Protein AF-A0A3R6MX87-F1 (afdb_monomer_lite)

Secondary structure (DSSP, 8-state):
-TTHHHHHHHHHHHHHH-HHHHHHHHHHHHH---S---------EEEETTSPP-TT-EEEEPPPTTSPP-GGGG--EEEEEEETTEEEEEETTEEEEEEGGGEEEEEETTS--------------S-TTSPPP----S-HHHHHHHHHHHHTT-BSEEEE------S---TTS--TTS-TT-TTHHHHHHHHHHHHHHHHHHHB-SSEEEEEEEE-TTTHHHHHHHHHHH-TTSEEEEEEEES-TT-B--TTSPPB-EEEEEEEEEET---------S------EEESB---GGGSTTSTTT-STT---EEEETTT--EEEE-----TTS-GGGSPPBTTEEEE--B-TT--B--BSS-HHHHHHHHHTT-EEEEPPPSSSSS--PEEEEE-

pLDDT: mean 81.23, std 17.02, range [27.53, 98.56]

Radius of gyration: 32.32 Å; chains: 1; bounding box: 63×53×102 Å

Foldseek 3Di:
DVVVVVLVVVLVVCCVVPVVVSVVSVVVCVVDDDDDDQPPDDFPWDWDLPDQDDQQFWKFFADPPPDDDDVNRVAIWGFHDDDPQWTWTDDPRDIDTHGSNRITGIHGPVDDDDQDDDDDDDDDDDDPPDDDDDDDDDDLLSVLVNCLVPQFLNAAEAEDEDDQCDPDPDPPDPNVQDDPPDPCVLSSVLSVVLSNLLSVNRRHNQAHHKYKYWYAPPCVVVVVVSCCVNQVPWDKDKDWAFPAPVFCDDVVDDGHGTTIMIITTHHPYDDDDPPDPPPDDPWDWAFQFDPDPCLFAPHPNVDQQFWWWFKAQQPPRDGPDTGGTDHSPDDPVPDDDDPRIDTATNADPVRTGGGTNDGSVVVVVQVVVVFKGWDWDDPPDPDTHIIIIGTD

Structure (mmCIF, N/CA/C/O backbone):
data_AF-A0A3R6MX87-F1
#
_entry.id   AF-A0A3R6MX87-F1
#
loop_
_atom_site.group_PDB
_atom_site.id
_atom_site.type_symbol
_atom_site.label_atom_id
_atom_site.label_alt_id
_atom_site.label_comp_id
_atom_site.label_asym_id
_atom_site.label_entity_id
_atom_site.label_seq_id
_atom_site.pdbx_PDB_ins_code
_atom_site.Cartn_x
_atom_site.Cartn_y
_atom_site.Cartn_z
_atom_site.occupancy
_atom_site.B_iso_or_equiv
_atom_site.auth_seq_id
_atom_site.auth_comp_id
_atom_site.auth_asym_id
_atom_site.auth_atom_id
_atom_site.pdbx_PDB_model_num
ATOM 1 N N . MET A 1 1 ? 3.421 -10.122 25.681 1.00 37.44 1 MET A N 1
ATOM 2 C CA . MET A 1 1 ? 2.784 -8.799 25.470 1.00 37.44 1 MET A CA 1
ATOM 3 C C . MET A 1 1 ? 1.521 -8.552 26.315 1.00 37.44 1 MET A C 1
ATOM 5 O O . MET A 1 1 ? 1.247 -7.401 26.610 1.00 37.44 1 MET A O 1
ATOM 9 N N . ARG A 1 2 ? 0.818 -9.583 26.829 1.00 27.53 2 ARG A N 1
ATOM 10 C CA . ARG A 1 2 ? -0.255 -9.438 27.852 1.00 27.53 2 ARG A CA 1
ATOM 11 C C . ARG A 1 2 ? 0.190 -8.832 29.202 1.00 27.53 2 ARG A C 1
ATOM 13 O O . ARG A 1 2 ? -0.646 -8.581 30.054 1.00 27.53 2 ARG A O 1
ATOM 20 N N . ILE A 1 3 ? 1.494 -8.640 29.404 1.00 34.66 3 ILE A N 1
ATOM 21 C CA . ILE A 1 3 ? 2.094 -8.283 30.698 1.00 34.66 3 ILE A CA 1
ATOM 22 C C . ILE A 1 3 ? 2.239 -6.758 30.863 1.00 34.66 3 ILE A C 1
ATOM 24 O O . ILE A 1 3 ? 2.043 -6.261 31.960 1.00 34.66 3 ILE A O 1
ATOM 28 N N . MET A 1 4 ? 2.515 -5.991 29.797 1.00 37.44 4 MET A N 1
ATOM 29 C CA . MET A 1 4 ? 2.795 -4.546 29.922 1.00 37.44 4 MET A CA 1
ATOM 30 C C . MET A 1 4 ? 1.550 -3.649 29.944 1.00 37.44 4 MET A C 1
ATOM 32 O O . MET A 1 4 ? 1.528 -2.691 30.708 1.00 37.44 4 MET A O 1
ATOM 36 N N . ALA A 1 5 ? 0.493 -3.979 29.190 1.00 40.50 5 ALA A N 1
ATOM 37 C CA . ALA A 1 5 ? -0.809 -3.312 29.346 1.00 40.50 5 ALA A CA 1
ATOM 38 C C . ALA A 1 5 ? -1.365 -3.513 30.767 1.00 40.50 5 ALA A C 1
ATOM 40 O O . ALA A 1 5 ? -1.937 -2.602 31.352 1.00 40.50 5 ALA A O 1
ATOM 41 N N . ASN A 1 6 ? -1.080 -4.682 31.346 1.00 51.78 6 ASN A N 1
ATOM 42 C CA . ASN A 1 6 ? -1.419 -5.011 32.720 1.00 51.78 6 ASN A CA 1
ATOM 43 C C . ASN A 1 6 ? -0.576 -4.210 33.731 1.00 51.78 6 ASN A C 1
ATOM 45 O O . ASN A 1 6 ? -1.068 -3.891 34.798 1.00 51.78 6 ASN A O 1
ATOM 49 N N . ILE A 1 7 ? 0.665 -3.821 33.409 1.00 57.03 7 ILE A N 1
ATOM 50 C CA . ILE A 1 7 ? 1.561 -3.120 34.346 1.00 57.03 7 ILE A CA 1
ATOM 51 C C . ILE A 1 7 ? 1.071 -1.714 34.695 1.00 57.03 7 ILE A C 1
ATOM 53 O O . ILE A 1 7 ? 1.076 -1.384 35.870 1.00 57.03 7 ILE A O 1
ATOM 57 N N . ASN A 1 8 ? 0.635 -0.890 33.737 1.00 58.28 8 ASN A N 1
ATOM 58 C CA . ASN A 1 8 ? 0.187 0.475 34.060 1.00 58.28 8 ASN A CA 1
ATOM 59 C C . ASN A 1 8 ? -1.146 0.474 34.821 1.00 58.28 8 ASN A C 1
ATOM 61 O O . ASN A 1 8 ? -1.305 1.234 35.772 1.00 58.28 8 ASN A O 1
ATOM 65 N N . GLU A 1 9 ? -2.062 -0.426 34.460 1.00 55.53 9 GLU A N 1
ATOM 66 C CA . GLU A 1 9 ? -3.316 -0.651 35.190 1.00 55.53 9 GLU A CA 1
ATOM 67 C C . GLU A 1 9 ? -3.046 -1.204 36.597 1.00 55.53 9 GLU A C 1
ATOM 69 O O . GLU A 1 9 ? -3.557 -0.666 37.577 1.00 55.53 9 GLU A O 1
ATOM 74 N N . THR A 1 10 ? -2.137 -2.177 36.720 1.00 65.31 10 THR A N 1
ATOM 75 C CA . THR A 1 10 ? -1.663 -2.706 38.009 1.00 65.31 10 THR A CA 1
ATOM 76 C C . THR A 1 10 ? -0.970 -1.617 38.827 1.00 65.31 10 THR A C 1
ATOM 78 O O . THR A 1 10 ? -1.192 -1.540 40.025 1.00 65.31 10 THR A O 1
ATOM 81 N N . ILE A 1 11 ? -0.172 -0.728 38.226 1.00 72.62 11 ILE A N 1
ATOM 82 C CA . ILE A 1 11 ? 0.442 0.413 38.926 1.00 72.62 11 ILE A CA 1
ATOM 83 C C . ILE A 1 11 ? -0.645 1.370 39.421 1.00 72.62 11 ILE A C 1
ATOM 85 O O . ILE A 1 11 ? -0.547 1.842 40.548 1.00 72.62 11 ILE A O 1
ATOM 89 N N . SER A 1 12 ? -1.692 1.637 38.636 1.00 69.06 12 SER A N 1
ATOM 90 C CA . SER A 1 12 ? -2.825 2.467 39.064 1.00 69.06 12 SER A CA 1
ATOM 91 C C . SER A 1 12 ? -3.673 1.813 40.161 1.00 69.06 12 SER A C 1
ATOM 93 O O . SER A 1 12 ? -4.161 2.516 41.043 1.00 69.06 12 SER A O 1
ATOM 95 N N . GLU A 1 13 ? -3.843 0.491 40.155 1.00 70.56 13 GLU A N 1
ATOM 96 C CA . GLU A 1 13 ? -4.502 -0.243 41.243 1.00 70.56 13 GLU A CA 1
ATOM 97 C C . GLU A 1 13 ? -3.634 -0.302 42.504 1.00 70.56 13 GLU A C 1
ATOM 99 O O . GLU A 1 13 ? -4.111 -0.015 43.602 1.00 70.56 13 GLU A O 1
ATOM 104 N N . VAL A 1 14 ? -2.337 -0.579 42.353 1.00 78.69 14 VAL A N 1
ATOM 105 C CA . VAL A 1 14 ? -1.359 -0.549 43.444 1.00 78.69 14 VAL A CA 1
ATOM 106 C C . VAL A 1 14 ? -1.245 0.862 44.009 1.00 78.69 14 VAL A C 1
ATOM 108 O O . VAL A 1 14 ? -1.166 0.997 45.219 1.00 78.69 14 VAL A O 1
ATOM 111 N N . ALA A 1 15 ? -1.340 1.920 43.199 1.00 78.69 15 ALA A N 1
ATOM 112 C CA . ALA A 1 15 ? -1.320 3.304 43.676 1.00 78.69 15 ALA A CA 1
ATOM 113 C C . ALA A 1 15 ? -2.501 3.633 44.602 1.00 78.69 15 ALA A C 1
ATOM 115 O O . ALA A 1 15 ? -2.350 4.455 45.503 1.00 78.69 15 ALA A O 1
ATOM 116 N N . LYS A 1 16 ? -3.654 2.970 44.426 1.00 80.69 16 LYS A N 1
ATOM 117 C CA . LYS A 1 16 ? -4.816 3.116 45.321 1.00 80.69 16 LYS A CA 1
ATOM 118 C C . LYS A 1 16 ? -4.603 2.440 46.680 1.00 80.69 16 LYS A C 1
ATOM 120 O O . LYS A 1 16 ? -5.237 2.841 47.650 1.00 80.69 16 LYS A O 1
ATOM 125 N N . LEU A 1 17 ? -3.740 1.423 46.754 1.00 84.81 17 LEU A N 1
ATOM 126 C CA . LEU A 1 17 ? -3.486 0.626 47.963 1.00 84.81 17 LEU A CA 1
ATOM 127 C C . LEU A 1 17 ? -2.180 1.015 48.676 1.00 84.81 17 LEU A C 1
ATOM 129 O O . LEU A 1 17 ? -2.121 1.035 49.902 1.00 84.81 17 LEU A O 1
ATOM 133 N N . ASN A 1 18 ? -1.127 1.303 47.914 1.00 87.19 18 ASN A N 1
ATOM 134 C CA . ASN A 1 18 ? 0.206 1.659 48.380 1.00 87.19 18 ASN A CA 1
ATOM 135 C C . ASN A 1 18 ? 0.910 2.588 47.358 1.00 87.19 18 ASN A C 1
ATOM 137 O O . ASN A 1 18 ? 1.559 2.113 46.416 1.00 87.19 18 ASN A O 1
ATOM 141 N N . PRO A 1 19 ? 0.814 3.916 47.554 1.00 87.25 19 PRO A N 1
ATOM 142 C CA . PRO A 1 19 ? 1.384 4.914 46.646 1.00 87.25 19 PRO A CA 1
ATOM 143 C C . PRO A 1 19 ? 2.908 4.820 46.484 1.00 87.25 19 PRO A C 1
ATOM 145 O O . PRO A 1 19 ? 3.442 5.096 45.411 1.00 87.25 19 PRO A O 1
ATOM 148 N N . GLU A 1 20 ? 3.621 4.413 47.534 1.00 82.88 20 GLU A N 1
ATOM 149 C CA . GLU A 1 20 ? 5.084 4.382 47.543 1.00 82.88 20 GLU A CA 1
ATOM 150 C C . GLU A 1 20 ? 5.637 3.180 46.768 1.00 82.88 20 GLU A C 1
ATOM 152 O O . GLU A 1 20 ? 6.587 3.313 45.994 1.00 82.88 20 GLU A O 1
ATOM 157 N N . LEU A 1 21 ? 4.973 2.025 46.877 1.00 78.94 21 LEU A N 1
ATOM 158 C CA . LEU A 1 21 ? 5.278 0.853 46.057 1.00 78.94 21 LEU A CA 1
ATOM 159 C C . LEU A 1 21 ? 4.984 1.115 44.573 1.00 78.94 21 LEU A C 1
ATOM 161 O O . LEU A 1 21 ? 5.794 0.761 43.716 1.00 78.94 21 LEU A O 1
ATOM 165 N N . ALA A 1 22 ? 3.867 1.784 44.263 1.00 82.69 22 ALA A N 1
ATOM 166 C CA . ALA A 1 22 ? 3.545 2.183 42.895 1.00 82.69 22 ALA A CA 1
ATOM 167 C C . ALA A 1 22 ? 4.645 3.075 42.301 1.00 82.69 22 ALA A C 1
ATOM 169 O O . ALA A 1 22 ? 5.102 2.815 41.190 1.00 82.69 22 ALA A O 1
ATOM 170 N N . HIS A 1 23 ? 5.139 4.056 43.064 1.00 79.81 23 HIS A N 1
ATOM 171 C CA . HIS A 1 23 ? 6.220 4.942 42.630 1.00 79.81 23 HIS A CA 1
ATOM 172 C C . HIS A 1 23 ? 7.530 4.188 42.336 1.00 79.81 23 HIS A C 1
ATOM 174 O O . HIS A 1 23 ? 8.191 4.448 41.327 1.00 79.81 23 HIS A O 1
ATOM 180 N N . GLN A 1 24 ? 7.897 3.211 43.173 1.00 78.75 24 GLN A N 1
ATOM 181 C CA . GLN A 1 24 ? 9.089 2.381 42.958 1.00 78.75 24 GLN A CA 1
ATOM 182 C C . GLN A 1 24 ? 8.964 1.485 41.717 1.00 78.75 24 GLN A C 1
ATOM 184 O O . GLN A 1 24 ? 9.907 1.404 40.928 1.00 78.75 24 GLN A O 1
ATOM 189 N N . ILE A 1 25 ? 7.798 0.866 41.501 1.00 75.38 25 ILE A N 1
ATOM 190 C CA . ILE A 1 25 ? 7.518 0.056 40.303 1.00 75.38 25 ILE A CA 1
ATOM 191 C C . ILE A 1 25 ? 7.575 0.934 39.047 1.00 75.38 25 ILE A C 1
ATOM 193 O O . ILE A 1 25 ? 8.179 0.552 38.047 1.00 75.38 25 ILE A O 1
ATOM 197 N N . GLN A 1 26 ? 7.003 2.136 39.107 1.00 74.38 26 GLN A N 1
ATOM 198 C CA . GLN A 1 26 ? 6.986 3.080 37.991 1.00 74.38 26 GLN A CA 1
ATOM 199 C C . GLN A 1 26 ? 8.404 3.526 37.603 1.00 74.38 26 GLN A C 1
ATOM 201 O O . GLN A 1 26 ? 8.740 3.571 36.420 1.00 74.38 26 GLN A O 1
ATOM 206 N N . LYS A 1 27 ? 9.265 3.780 38.597 1.00 73.06 27 LYS A N 1
ATOM 207 C CA . LYS A 1 27 ? 10.688 4.072 38.387 1.00 73.06 27 LYS A CA 1
ATOM 208 C C . LYS A 1 27 ? 11.428 2.877 37.774 1.00 73.06 27 LYS A C 1
ATOM 210 O O . LYS A 1 27 ? 12.169 3.045 36.813 1.00 73.06 27 LYS A O 1
ATOM 215 N N . TYR A 1 28 ? 11.165 1.666 38.263 1.00 68.44 28 TYR A N 1
ATOM 216 C CA . TYR A 1 28 ? 11.783 0.443 37.749 1.00 68.44 28 TYR A CA 1
ATOM 217 C C . TYR A 1 28 ? 11.420 0.159 36.282 1.00 68.44 28 TYR A C 1
ATOM 219 O O . TYR A 1 28 ? 12.306 -0.129 35.480 1.00 68.44 28 TYR A O 1
ATOM 227 N N . VAL A 1 29 ? 10.139 0.294 35.915 1.00 66.69 29 VAL A N 1
ATOM 228 C CA . VAL A 1 29 ? 9.644 0.116 34.536 1.00 66.69 29 VAL A CA 1
ATOM 229 C C . VAL A 1 29 ? 10.236 1.161 33.592 1.00 66.69 29 VAL A C 1
ATOM 231 O O . VAL A 1 29 ? 10.617 0.828 32.470 1.00 66.69 29 VAL A O 1
ATOM 234 N N . LYS A 1 30 ? 10.348 2.411 34.054 1.00 61.41 30 LYS A N 1
ATOM 235 C CA . LYS A 1 30 ? 10.960 3.507 33.295 1.00 61.41 30 LYS A CA 1
ATOM 236 C C . LYS A 1 30 ? 12.433 3.236 32.970 1.00 61.41 30 LYS A C 1
ATOM 238 O O . LYS A 1 30 ? 12.872 3.563 31.872 1.00 61.41 30 LYS A O 1
ATOM 243 N N . ASP A 1 31 ? 13.154 2.604 33.892 1.00 50.62 31 ASP A N 1
ATOM 244 C CA . ASP A 1 31 ? 14.590 2.344 33.761 1.00 50.62 31 ASP A CA 1
ATOM 245 C C . ASP A 1 31 ? 14.920 1.012 33.037 1.00 50.62 31 ASP A C 1
ATOM 247 O O . ASP A 1 31 ? 16.071 0.803 32.662 1.00 50.62 31 ASP A O 1
ATOM 251 N N . HIS A 1 32 ? 13.942 0.116 32.803 1.00 45.41 32 HIS A N 1
ATOM 252 C CA . HIS A 1 32 ? 14.172 -1.256 32.292 1.00 45.41 32 HIS A CA 1
ATOM 253 C C . HIS A 1 32 ? 13.253 -1.687 31.126 1.00 45.41 32 HIS A C 1
ATOM 255 O O . HIS A 1 32 ? 12.796 -2.833 31.064 1.00 45.41 32 HIS A O 1
ATOM 261 N N . SER A 1 33 ? 12.970 -0.808 30.163 1.00 45.72 33 SER A N 1
ATOM 262 C CA . SER A 1 33 ? 12.214 -1.188 28.961 1.00 45.72 33 SER A CA 1
ATOM 263 C C . SER A 1 33 ? 13.076 -1.997 27.973 1.00 45.72 33 SER A C 1
ATOM 265 O O . SER A 1 33 ? 14.009 -1.489 27.356 1.00 45.72 33 SER A O 1
ATOM 267 N N . TYR A 1 34 ? 12.756 -3.285 27.801 1.00 40.78 34 TYR A N 1
ATOM 268 C CA . TYR A 1 34 ? 13.372 -4.163 26.797 1.00 40.78 34 TYR A CA 1
ATOM 269 C C . TYR A 1 34 ? 12.411 -4.397 25.616 1.00 40.78 34 TYR A C 1
ATOM 271 O O . TYR A 1 34 ? 11.300 -4.889 25.810 1.00 40.78 34 TYR A O 1
ATOM 279 N N . GLY A 1 35 ? 12.857 -4.105 24.386 1.00 47.34 35 GLY A N 1
ATOM 280 C CA . GLY A 1 35 ? 12.141 -4.405 23.131 1.00 47.34 35 GLY A CA 1
ATOM 281 C C . GLY A 1 35 ? 11.312 -3.251 22.538 1.00 47.34 35 GLY A C 1
ATOM 282 O O . GLY A 1 35 ? 11.338 -2.128 23.035 1.00 47.34 35 GLY A O 1
ATOM 283 N N . LEU A 1 36 ? 10.590 -3.520 21.437 1.00 43.31 36 LEU A N 1
ATOM 284 C CA . LEU A 1 36 ? 9.661 -2.562 20.816 1.00 43.31 36 LEU A CA 1
ATOM 285 C C . LEU A 1 36 ? 8.524 -2.223 21.794 1.00 43.31 36 LEU A C 1
ATOM 287 O O . LEU A 1 36 ? 7.691 -3.074 22.110 1.00 43.31 36 LEU A O 1
ATOM 291 N N . VAL A 1 37 ? 8.474 -0.975 22.262 1.00 42.38 37 VAL A N 1
ATOM 292 C CA . VAL A 1 37 ? 7.409 -0.488 23.148 1.00 42.38 37 VAL A CA 1
ATOM 293 C C . VAL A 1 37 ? 6.197 -0.081 22.303 1.00 42.38 37 VAL A C 1
ATOM 295 O O . VAL A 1 37 ? 6.155 1.000 21.712 1.00 42.38 37 VAL A O 1
ATOM 298 N N . PHE A 1 38 ? 5.204 -0.970 22.236 1.00 45.41 38 PHE A N 1
ATOM 299 C CA . PHE A 1 38 ? 3.877 -0.682 21.688 1.00 45.41 38 PHE A CA 1
ATOM 300 C C . PHE A 1 38 ? 3.033 0.026 22.750 1.00 45.41 38 PHE A C 1
ATOM 302 O O . PHE A 1 38 ? 2.267 -0.611 23.480 1.00 45.41 38 PHE A O 1
ATOM 309 N N . GLU A 1 39 ? 3.160 1.347 22.852 1.00 41.00 39 GLU A N 1
ATOM 310 C CA . GLU A 1 39 ? 2.158 2.116 23.583 1.00 41.00 39 GLU A CA 1
ATOM 311 C C . GLU A 1 39 ? 0.844 2.068 22.802 1.00 41.00 39 GLU A C 1
ATOM 313 O O . GLU A 1 39 ? 0.702 2.683 21.745 1.00 41.00 39 GLU A O 1
ATOM 318 N N . HIS A 1 40 ? -0.115 1.299 23.321 1.00 40.00 40 HIS A N 1
ATOM 319 C CA . HIS A 1 40 ? -1.491 1.270 22.835 1.00 40.00 40 HIS A CA 1
ATOM 320 C C . HIS A 1 40 ? -2.190 2.573 23.246 1.00 40.00 40 HIS A C 1
ATOM 322 O O . HIS A 1 40 ? -3.108 2.565 24.063 1.00 40.00 40 HIS A O 1
ATOM 328 N N . ASN A 1 41 ? -1.734 3.709 22.721 1.00 41.75 41 ASN A N 1
ATOM 329 C CA . ASN A 1 41 ? -2.405 4.979 22.944 1.00 41.75 41 ASN A CA 1
ATOM 330 C C . ASN A 1 41 ? -3.553 5.111 21.942 1.00 41.75 41 ASN A C 1
ATOM 332 O O . ASN A 1 41 ? -3.367 5.446 20.774 1.00 41.75 41 ASN A O 1
ATOM 336 N N . LEU A 1 42 ? -4.747 4.808 22.455 1.00 43.88 42 LEU A N 1
ATOM 337 C CA . LEU A 1 42 ? -6.031 5.322 21.982 1.00 43.88 42 LEU A CA 1
ATOM 338 C C . LEU A 1 42 ? -5.952 6.865 21.857 1.00 43.88 42 LEU A C 1
ATOM 340 O O . LEU A 1 42 ? -5.223 7.482 22.636 1.00 43.88 42 LEU A O 1
ATOM 344 N N . PRO A 1 43 ? -6.679 7.500 20.919 1.00 48.75 43 PRO A N 1
ATOM 345 C CA . PRO A 1 43 ? -7.917 7.004 20.339 1.00 48.75 43 PRO A CA 1
ATOM 346 C C . PRO A 1 43 ? -7.855 6.952 18.806 1.00 48.75 43 PRO A C 1
ATOM 348 O O . PRO A 1 43 ? -7.885 7.977 18.133 1.00 48.75 43 PRO A O 1
ATOM 351 N N . GLU A 1 44 ? -7.890 5.753 18.224 1.00 56.88 44 GLU A N 1
ATOM 352 C CA . GLU A 1 44 ? -8.609 5.641 16.953 1.00 56.88 44 GLU A CA 1
ATOM 353 C C . GLU A 1 44 ? -10.087 5.774 17.307 1.00 56.88 44 GLU A C 1
ATOM 355 O O . GLU A 1 44 ? -10.747 4.794 17.654 1.00 56.88 44 GLU A O 1
ATOM 360 N N . ALA A 1 45 ? -10.565 7.010 17.346 1.00 68.19 45 ALA A N 1
ATOM 361 C CA . ALA A 1 45 ? -11.977 7.277 17.452 1.00 68.19 45 ALA A CA 1
ATOM 362 C C . ALA A 1 45 ? -12.522 7.571 16.055 1.00 68.19 45 ALA A C 1
ATOM 364 O O . ALA A 1 45 ? -11.921 8.314 15.278 1.00 68.19 45 ALA A O 1
ATOM 365 N N . VAL A 1 46 ? -13.637 6.933 15.715 1.00 76.00 46 VAL A N 1
ATOM 366 C CA . VAL A 1 46 ? -14.239 7.013 14.384 1.00 76.00 46 VAL A CA 1
ATOM 367 C C . VAL A 1 46 ? -15.453 7.921 14.450 1.00 76.00 46 VAL A C 1
ATOM 369 O O . VAL A 1 46 ? -16.332 7.753 15.296 1.00 76.00 46 VAL A O 1
ATOM 372 N N . ARG A 1 47 ? -15.513 8.881 13.526 1.00 84.25 47 ARG A N 1
ATOM 373 C CA . ARG A 1 47 ? -16.685 9.731 13.327 1.00 84.25 47 ARG A CA 1
ATOM 374 C C . ARG A 1 47 ? -17.768 8.969 12.565 1.00 84.25 47 ARG A C 1
ATOM 376 O O . ARG A 1 47 ? -17.574 8.562 11.418 1.00 84.25 47 ARG A O 1
ATOM 383 N N . LEU A 1 48 ? -18.929 8.802 13.185 1.00 84.75 48 LEU A N 1
ATOM 384 C CA . LEU A 1 48 ? -20.100 8.157 12.602 1.00 84.75 48 LEU A CA 1
ATOM 385 C C . LEU A 1 48 ? -21.078 9.201 12.058 1.00 84.75 48 LEU A C 1
ATOM 387 O O . LEU A 1 48 ? -22.107 9.480 12.662 1.00 84.75 48 LEU A O 1
ATOM 391 N N . TYR A 1 49 ? -20.810 9.704 10.852 1.00 83.56 49 TYR A N 1
ATOM 392 C CA . TYR A 1 49 ? -21.619 10.743 10.186 1.00 83.56 49 TYR A CA 1
ATOM 393 C C . TYR A 1 49 ? -23.101 10.392 9.963 1.00 83.56 49 TYR A C 1
ATOM 395 O O . TYR A 1 49 ? -23.895 11.258 9.612 1.00 83.56 49 TYR A O 1
ATOM 403 N N . LYS A 1 50 ? -23.482 9.118 10.116 1.00 83.19 50 LYS A N 1
ATOM 404 C CA . LYS A 1 50 ? -24.871 8.651 9.980 1.00 83.19 50 LYS A CA 1
ATOM 405 C C . LYS A 1 50 ? -25.555 8.371 11.321 1.00 83.19 50 LYS A C 1
ATOM 407 O O . LYS A 1 50 ? -26.768 8.174 11.328 1.00 83.19 50 LYS A O 1
ATOM 412 N N . LYS A 1 51 ? -24.808 8.299 12.430 1.00 85.94 51 LYS A N 1
ATOM 413 C CA . LYS A 1 51 ? -25.382 8.084 13.763 1.00 85.94 51 LYS A CA 1
ATOM 414 C C . LYS A 1 51 ? -25.923 9.422 14.259 1.00 85.94 51 LYS A C 1
ATOM 416 O O . LYS A 1 51 ? -25.195 10.410 14.266 1.00 85.94 51 LYS A O 1
ATOM 421 N N . GLN A 1 52 ? -27.188 9.447 14.670 1.00 88.81 52 GLN A N 1
ATOM 422 C CA . GLN A 1 52 ? -27.736 10.628 15.331 1.00 88.81 52 GLN A CA 1
ATOM 423 C C . GLN A 1 52 ? -27.144 10.752 16.743 1.00 88.81 52 GLN A C 1
ATOM 425 O O . GLN A 1 52 ? -27.122 9.741 17.452 1.00 88.81 52 GLN A O 1
ATOM 430 N N . PRO A 1 53 ? -26.669 11.944 17.149 1.00 92.56 53 PRO A N 1
ATOM 431 C CA . PRO A 1 53 ? -26.163 12.165 18.498 1.00 92.56 53 PRO A CA 1
ATOM 432 C C . PRO A 1 53 ? -27.240 11.928 19.555 1.00 92.56 53 PRO A C 1
ATOM 434 O O . PRO A 1 53 ? -28.364 12.413 19.424 1.00 92.56 53 PRO A O 1
ATOM 437 N N . ALA A 1 54 ? -26.878 11.210 20.613 1.00 91.38 54 ALA A N 1
ATOM 438 C CA . ALA A 1 54 ? -27.714 10.989 21.783 1.00 91.38 54 ALA A CA 1
ATOM 439 C C . ALA A 1 54 ? -27.034 11.497 23.061 1.00 91.38 54 ALA A C 1
ATOM 441 O O . ALA A 1 54 ? -25.822 11.702 23.115 1.00 91.38 54 ALA A O 1
ATOM 442 N N . VAL A 1 55 ? -27.825 11.686 24.117 1.00 92.50 55 VAL A N 1
ATOM 443 C CA . VAL A 1 55 ? -27.303 12.032 25.445 1.00 92.50 55 VAL A CA 1
ATOM 444 C C . VAL A 1 55 ? -26.329 10.953 25.923 1.00 92.50 55 VAL A C 1
ATOM 446 O O . VAL A 1 55 ? -26.645 9.765 25.881 1.00 92.50 55 VAL A O 1
ATOM 449 N N . GLY A 1 56 ? -25.151 11.375 26.380 1.00 88.25 56 GLY A N 1
ATOM 450 C CA . GLY A 1 56 ? -24.046 10.510 26.788 1.00 88.25 56 GLY A CA 1
ATOM 451 C C . GLY A 1 56 ? -23.054 10.172 25.672 1.00 88.25 56 GLY A C 1
ATOM 452 O O . GLY A 1 56 ? -21.964 9.691 25.981 1.00 88.25 56 GLY A O 1
ATOM 453 N N . ASP A 1 57 ? -23.372 10.448 24.402 1.00 90.00 57 ASP A N 1
ATOM 454 C CA . ASP A 1 57 ? -22.416 10.242 23.313 1.00 90.00 57 ASP A CA 1
ATOM 455 C C . ASP A 1 57 ? -21.220 11.196 23.441 1.00 90.00 57 ASP A C 1
ATOM 457 O O . ASP A 1 57 ? -21.344 12.353 23.856 1.00 90.00 57 ASP A O 1
ATOM 461 N N . THR A 1 58 ? -20.051 10.706 23.026 1.00 90.56 58 THR A N 1
ATOM 462 C CA . THR A 1 58 ? -18.905 11.568 22.726 1.00 90.56 58 THR A CA 1
ATOM 463 C C . THR A 1 58 ? -19.034 12.055 21.284 1.00 90.56 58 THR A C 1
ATOM 465 O O . THR A 1 5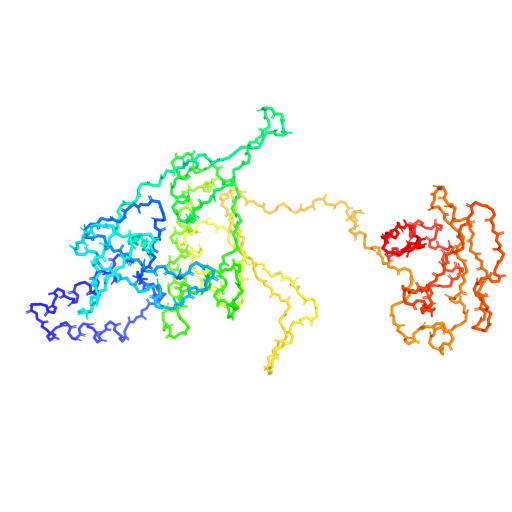8 ? -19.405 11.282 20.403 1.00 90.56 5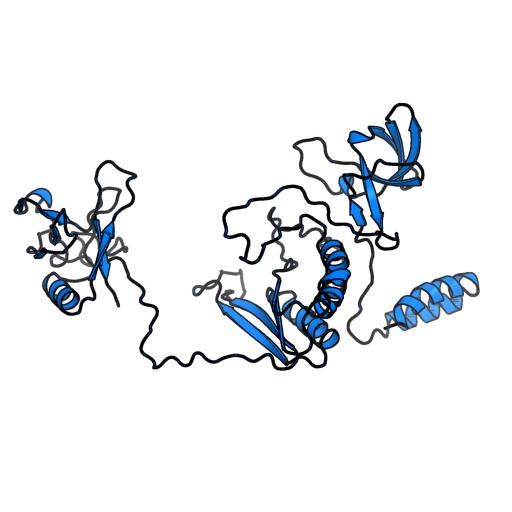8 THR A O 1
ATOM 468 N N . VAL A 1 59 ? -18.762 13.329 21.016 1.00 92.06 59 VAL A N 1
ATOM 469 C CA . VAL A 1 59 ? -18.921 13.957 19.699 1.00 92.06 59 VAL A CA 1
ATOM 470 C C . VAL A 1 59 ? -17.736 14.866 19.375 1.00 92.06 59 VAL A C 1
ATOM 472 O O . VAL A 1 59 ? -17.065 15.375 20.269 1.00 92.06 59 VAL A O 1
ATOM 475 N N . ASN A 1 60 ? -17.496 15.111 18.090 1.00 93.06 60 ASN A N 1
ATOM 476 C CA . ASN A 1 60 ? -16.690 16.243 17.636 1.00 93.06 60 ASN A CA 1
ATOM 477 C C . ASN A 1 60 ? -17.594 17.335 17.066 1.00 93.06 60 ASN A C 1
ATOM 479 O O . ASN A 1 60 ? -18.596 17.028 16.420 1.00 93.06 60 ASN A O 1
ATOM 483 N N . ILE A 1 61 ? -17.189 18.591 17.239 1.00 93.25 61 ILE A N 1
ATOM 484 C CA . ILE A 1 61 ? -17.802 19.737 16.562 1.00 93.25 61 ILE A CA 1
ATOM 485 C C . ILE A 1 61 ? -17.152 19.871 15.181 1.00 93.25 61 ILE A C 1
ATOM 487 O O . ILE A 1 61 ? -15.929 19.981 15.071 1.00 93.25 61 ILE A O 1
ATOM 491 N N . LEU A 1 62 ? -17.959 19.837 14.126 1.00 91.69 62 LEU A N 1
ATOM 492 C CA . LEU A 1 62 ? -17.522 19.938 12.738 1.00 91.69 62 LEU A CA 1
ATOM 493 C C . LEU A 1 62 ? -17.112 21.375 12.390 1.00 91.69 62 LEU A C 1
ATOM 495 O O . LEU A 1 62 ? -17.620 22.346 12.950 1.00 91.69 62 LEU A O 1
ATOM 499 N N . ALA A 1 63 ? -16.192 21.519 11.436 1.00 90.00 63 ALA A N 1
ATOM 500 C CA . ALA A 1 63 ? -15.867 22.830 10.891 1.00 90.00 63 ALA A CA 1
ATOM 501 C C . ALA A 1 63 ? -17.047 23.377 10.064 1.00 90.00 63 ALA A C 1
ATOM 503 O O . ALA A 1 63 ? -17.755 22.594 9.418 1.00 90.00 63 ALA A O 1
ATOM 504 N N . PRO A 1 64 ? -17.232 24.711 9.999 1.00 88.06 64 PRO A N 1
ATOM 505 C CA . PRO A 1 64 ? -18.237 25.309 9.130 1.00 88.06 64 PRO A CA 1
ATOM 506 C C . PRO A 1 64 ? -18.095 24.817 7.686 1.00 88.06 64 PRO A C 1
ATOM 508 O O . PRO A 1 64 ? -16.983 24.676 7.166 1.00 88.06 64 PRO A O 1
ATOM 511 N N . ARG A 1 65 ? -19.223 24.576 7.007 1.00 82.81 65 ARG A N 1
ATOM 512 C CA . ARG A 1 65 ? -19.222 24.030 5.640 1.00 82.81 65 ARG A CA 1
ATOM 513 C C . ARG A 1 65 ? -18.328 24.852 4.706 1.00 82.81 65 ARG A C 1
ATOM 515 O O . ARG A 1 65 ? -18.475 26.065 4.585 1.00 82.81 65 ARG A O 1
ATOM 522 N N . GLY A 1 66 ? -17.424 24.164 4.010 1.00 82.00 66 GLY A N 1
ATOM 523 C CA . GLY A 1 66 ? -16.470 24.777 3.080 1.00 82.00 66 GLY A CA 1
ATOM 524 C C . GLY A 1 66 ? -15.181 25.291 3.730 1.00 82.00 66 GLY A C 1
ATOM 525 O O . GLY A 1 66 ? -14.283 25.723 3.006 1.00 82.00 66 GLY A O 1
ATOM 526 N N . GLN A 1 67 ? -15.052 25.213 5.056 1.00 85.00 67 GLN A N 1
ATOM 527 C CA . GLN A 1 67 ? -13.803 25.483 5.765 1.00 85.00 67 GLN A CA 1
ATOM 528 C C . GLN A 1 67 ? -13.028 24.189 6.027 1.00 85.00 67 GLN A C 1
ATOM 530 O O . GLN A 1 67 ? -13.588 23.093 6.046 1.00 85.00 67 GLN A O 1
ATOM 535 N N . LYS A 1 68 ? -11.707 24.317 6.181 1.00 80.94 68 LYS A N 1
ATOM 536 C CA . LYS A 1 68 ? -10.857 23.201 6.605 1.00 80.94 68 LYS A CA 1
ATOM 537 C C . LYS A 1 68 ? -10.998 22.995 8.106 1.00 80.94 68 LYS A C 1
ATOM 539 O O . LYS A 1 68 ? -11.109 23.971 8.841 1.00 80.94 68 LYS A O 1
ATOM 544 N N . GLU A 1 69 ? -10.931 21.740 8.528 1.00 80.62 69 GLU A N 1
ATOM 545 C CA . GLU A 1 69 ? -10.849 21.405 9.947 1.00 80.62 69 GLU A CA 1
ATOM 546 C C . GLU A 1 69 ? -9.553 21.930 10.568 1.00 80.62 69 GLU A C 1
ATOM 548 O O . GLU A 1 69 ? -8.505 21.996 9.915 1.00 80.62 69 GLU A O 1
ATOM 553 N N . THR A 1 70 ? -9.658 22.308 11.836 1.00 80.62 70 THR A N 1
ATOM 554 C CA . THR A 1 70 ? -8.551 22.686 12.712 1.00 80.62 70 THR A CA 1
ATOM 555 C C . THR A 1 70 ? -8.439 21.678 13.857 1.00 80.62 70 THR A C 1
ATOM 557 O O . THR A 1 70 ? -9.290 20.803 14.023 1.00 80.62 70 THR A O 1
ATOM 560 N N . GLU A 1 71 ? -7.394 21.798 14.676 1.00 73.31 71 GLU A N 1
ATOM 561 C CA . GLU A 1 71 ? -7.203 20.933 15.850 1.00 73.31 71 GLU A CA 1
ATOM 562 C C . GLU A 1 71 ? -8.368 21.024 16.852 1.00 73.31 71 GLU A C 1
ATOM 564 O O . GLU A 1 71 ? -8.693 20.040 17.513 1.00 73.31 71 GLU A O 1
ATOM 569 N N . GLU A 1 72 ? -9.074 22.159 16.895 1.00 80.19 72 GLU A N 1
ATOM 570 C CA . GLU A 1 72 ? -10.263 22.349 17.735 1.00 80.19 72 GLU A CA 1
ATOM 571 C C . GLU A 1 72 ? -11.409 21.398 17.355 1.00 80.19 72 GLU A C 1
ATOM 573 O O . GLU A 1 72 ? -12.169 20.960 18.220 1.00 80.19 72 GLU A O 1
ATOM 578 N N . ASN A 1 73 ? -11.517 21.019 16.076 1.00 86.94 73 ASN A N 1
ATOM 579 C CA . ASN A 1 73 ? -12.538 20.081 15.601 1.00 86.94 73 ASN A CA 1
ATOM 580 C C . ASN A 1 73 ? -12.246 18.627 16.005 1.00 86.94 73 ASN A C 1
ATOM 582 O O . ASN A 1 73 ? -13.116 17.763 15.882 1.00 86.94 73 ASN A O 1
ATOM 586 N N . SER A 1 74 ? -11.038 18.334 16.483 1.00 80.38 74 SER A N 1
ATOM 587 C CA . SER A 1 74 ? -10.647 17.001 16.957 1.00 80.38 74 SER A CA 1
ATOM 588 C C . SER A 1 74 ? -10.907 16.805 18.452 1.00 80.38 74 SER A C 1
ATOM 590 O O . SER A 1 74 ? -10.828 15.676 18.940 1.00 80.38 74 SER A O 1
ATOM 592 N N . VAL A 1 75 ? -11.261 17.870 19.180 1.00 84.81 75 VAL A N 1
ATOM 593 C CA . VAL A 1 75 ? -11.543 17.817 20.621 1.00 84.81 75 VAL A CA 1
ATOM 594 C C . VAL A 1 75 ? -12.826 17.008 20.880 1.00 84.81 75 VAL A C 1
ATOM 596 O O . VAL A 1 75 ? -13.854 17.286 20.251 1.00 84.81 75 VAL A O 1
ATOM 599 N N . PRO A 1 76 ? -12.796 15.994 21.767 1.00 87.88 76 PRO A N 1
ATOM 600 C CA . PRO A 1 76 ? -13.964 15.182 22.095 1.00 87.88 76 PRO A CA 1
ATOM 601 C C . PRO A 1 76 ? -14.850 15.863 23.148 1.00 87.88 76 PRO A C 1
ATOM 603 O O . PRO A 1 76 ? -14.399 16.151 24.251 1.00 87.88 76 PRO A O 1
ATOM 606 N N . TRP A 1 77 ? -16.131 16.050 22.845 1.00 91.19 77 TRP A N 1
ATOM 607 C CA . TRP A 1 77 ? -17.127 16.639 23.745 1.00 91.19 77 TRP A CA 1
ATOM 608 C C . TRP A 1 77 ? -18.164 15.604 24.176 1.00 91.19 77 TRP A C 1
ATOM 610 O O . TRP A 1 77 ? -18.532 14.744 23.384 1.00 91.19 77 TRP A O 1
ATOM 620 N N . CYS A 1 78 ? -18.680 15.691 25.401 1.00 92.75 78 CYS A N 1
ATOM 621 C CA . CYS A 1 78 ? -19.757 14.821 25.879 1.00 92.75 78 CYS A CA 1
ATOM 622 C C . CYS A 1 78 ? -21.116 15.521 25.762 1.00 92.75 78 CYS A C 1
ATOM 624 O O . CYS A 1 78 ? -21.275 16.638 26.252 1.00 92.75 78 CYS A O 1
ATOM 626 N N . VAL A 1 79 ? -22.109 14.862 25.162 1.00 94.69 79 VAL A N 1
ATOM 627 C CA . VAL A 1 79 ? -23.483 15.381 25.084 1.00 94.69 79 VAL A CA 1
ATOM 628 C C . VAL A 1 79 ? -24.183 15.188 26.430 1.00 94.69 79 VAL A C 1
ATOM 630 O O . VAL A 1 79 ? -24.427 14.057 26.850 1.00 94.69 79 VAL A O 1
ATOM 633 N N . LYS A 1 80 ? -24.554 16.278 27.105 1.00 95.94 80 LYS A N 1
ATOM 634 C CA . LYS A 1 80 ? -25.215 16.229 28.422 1.00 95.94 80 LYS A CA 1
ATOM 635 C C . LYS A 1 80 ? -26.728 16.224 28.331 1.00 95.94 80 LYS A C 1
ATOM 637 O O . LYS A 1 80 ? -27.382 15.484 29.058 1.00 95.94 80 LYS A O 1
ATOM 642 N N . TYR A 1 81 ? -27.276 17.028 27.435 1.00 95.00 81 TYR A N 1
ATOM 643 C CA . TYR A 1 81 ? -28.690 17.016 27.096 1.00 95.00 81 TYR A CA 1
ATOM 644 C C . TYR A 1 81 ? -28.891 17.614 25.706 1.00 95.00 81 TYR A C 1
ATOM 646 O O . TYR A 1 81 ? -27.990 18.234 25.140 1.00 95.00 81 TYR A O 1
ATOM 654 N N . ILE A 1 82 ? -30.066 17.373 25.140 1.00 95.38 82 ILE A N 1
ATOM 655 C CA . ILE A 1 82 ? -30.462 17.873 23.827 1.00 95.38 82 ILE A CA 1
ATOM 656 C C . ILE A 1 82 ? -31.814 18.548 24.012 1.00 95.38 82 ILE A C 1
ATOM 658 O O . ILE A 1 82 ? -32.738 17.918 24.526 1.00 95.38 82 ILE A O 1
ATOM 662 N N . ASP A 1 83 ? -31.924 19.801 23.584 1.00 94.62 83 ASP A N 1
ATOM 663 C CA . ASP A 1 83 ? -33.188 20.532 23.560 1.00 94.62 83 ASP A CA 1
ATOM 664 C C . ASP A 1 83 ? -33.378 21.212 22.204 1.00 94.62 83 ASP A C 1
ATOM 666 O O . ASP A 1 83 ? -32.466 21.846 21.681 1.00 94.62 83 ASP A O 1
ATOM 670 N N . ASN A 1 84 ? -34.562 21.047 21.611 1.00 92.06 84 ASN A N 1
ATOM 671 C CA . ASN A 1 84 ? -34.962 21.695 20.355 1.00 92.06 84 ASN A CA 1
ATOM 672 C C . ASN A 1 84 ? -33.925 21.633 19.207 1.00 92.06 84 ASN A C 1
ATOM 674 O O . ASN A 1 84 ? -33.793 22.569 18.423 1.00 92.06 84 ASN A O 1
ATOM 678 N N . GLY A 1 85 ? -33.199 20.516 19.080 1.00 92.31 85 GLY A N 1
ATOM 679 C CA . GLY A 1 85 ? -32.189 20.326 18.029 1.00 92.31 85 GLY A CA 1
ATOM 680 C C . GLY A 1 85 ? -30.814 20.937 18.330 1.00 92.31 85 GLY A C 1
ATOM 681 O O . GLY A 1 85 ? -29.936 20.909 17.466 1.00 92.31 85 GLY A O 1
ATOM 682 N N . ILE A 1 86 ? -30.614 21.446 19.545 1.00 95.75 86 ILE A N 1
ATOM 683 C CA . ILE A 1 86 ? -29.344 21.954 20.063 1.00 95.75 86 ILE A CA 1
ATOM 684 C C . ILE A 1 86 ? -28.825 20.966 21.109 1.00 95.75 86 ILE A C 1
ATOM 686 O O . ILE A 1 86 ? -29.548 20.559 22.020 1.00 95.75 86 ILE A O 1
ATOM 690 N N . ALA A 1 87 ? -27.571 20.553 20.959 1.00 95.88 87 ALA A N 1
ATOM 691 C CA . ALA A 1 87 ? -26.868 19.737 21.932 1.00 95.88 87 ALA A CA 1
ATOM 692 C C . ALA A 1 87 ? -26.071 20.623 22.885 1.00 95.88 87 ALA A C 1
ATOM 694 O O . ALA A 1 87 ? -25.316 21.497 22.460 1.00 95.88 87 ALA A O 1
ATOM 695 N N . TYR A 1 88 ? -26.202 20.325 24.171 1.00 95.94 88 TYR A N 1
ATOM 696 C CA . TYR A 1 88 ? -25.401 20.920 25.226 1.00 95.94 88 TYR A CA 1
ATOM 697 C C . TYR A 1 88 ? -24.215 20.010 25.493 1.00 95.94 88 TYR A C 1
ATOM 699 O O . TYR A 1 88 ? -24.366 18.872 25.952 1.00 95.94 88 TYR A O 1
ATOM 707 N N . LEU A 1 89 ? -23.041 20.505 25.137 1.00 95.50 89 LEU A N 1
ATOM 708 C CA . LEU A 1 89 ? -21.786 19.779 25.144 1.00 95.50 89 LEU A CA 1
ATOM 709 C C . LEU A 1 89 ? -20.937 20.197 26.336 1.00 95.50 89 LEU A C 1
ATOM 711 O O . LEU A 1 89 ? -20.908 21.374 26.676 1.00 95.50 89 LEU A O 1
ATOM 715 N N . GLU A 1 90 ? -20.198 19.256 26.916 1.00 94.19 90 GLU A N 1
ATOM 716 C CA . GLU A 1 90 ? -19.238 19.527 27.989 1.00 94.19 90 GLU A CA 1
ATOM 717 C C . GLU A 1 90 ? -17.884 18.864 27.701 1.00 94.19 90 GLU A C 1
ATOM 719 O O . GLU A 1 90 ? -17.831 17.694 27.306 1.00 94.19 90 GLU A O 1
ATOM 724 N N . HIS A 1 91 ? -16.798 19.603 27.919 1.00 88.69 91 HIS A N 1
ATOM 725 C CA . HIS A 1 91 ? -15.418 19.123 27.849 1.00 88.69 91 HIS A CA 1
ATOM 726 C C . HIS A 1 91 ? -14.561 19.893 28.861 1.00 88.69 91 HIS A C 1
ATOM 728 O O . HIS A 1 91 ? -14.565 21.118 28.843 1.00 88.69 91 HIS A O 1
ATOM 734 N N . ASP A 1 92 ? -13.855 19.194 29.755 1.00 86.75 92 ASP A N 1
ATOM 735 C CA . ASP A 1 92 ? -12.940 19.783 30.751 1.00 86.75 92 ASP A CA 1
ATOM 736 C C . ASP A 1 92 ? -13.505 20.983 31.547 1.00 86.75 92 ASP A C 1
ATOM 738 O O . ASP A 1 92 ? -12.795 21.918 31.911 1.00 86.75 92 ASP A O 1
ATOM 742 N N . GLY A 1 93 ? -14.805 20.943 31.860 1.00 85.06 93 GLY A N 1
ATOM 743 C CA . GLY A 1 93 ? -15.507 21.994 32.608 1.00 85.06 93 GLY A CA 1
ATOM 744 C C . GLY A 1 93 ? -15.974 23.184 31.762 1.00 85.06 93 GLY A C 1
ATOM 745 O O . GLY A 1 93 ? -16.641 24.075 32.288 1.00 85.06 93 GLY A O 1
ATOM 746 N N . GLU A 1 94 ? -15.682 23.196 30.462 1.00 91.25 94 GLU A N 1
ATOM 747 C CA . GLU A 1 94 ? -16.282 24.114 29.497 1.00 91.25 94 GLU A CA 1
ATOM 748 C C . GLU A 1 94 ? -17.577 23.530 28.931 1.00 91.25 94 GLU A C 1
ATOM 750 O O . GLU A 1 94 ? -17.663 22.332 28.653 1.00 91.25 94 GLU A O 1
ATOM 755 N N . ALA A 1 95 ? -18.573 24.393 28.714 1.00 93.75 95 ALA A N 1
ATOM 756 C CA . ALA A 1 95 ? -19.844 24.022 28.107 1.00 93.75 95 ALA A CA 1
ATOM 757 C C . ALA A 1 95 ? -20.107 24.822 26.825 1.00 93.75 95 ALA A C 1
ATOM 759 O O . ALA A 1 95 ? -19.795 26.014 26.758 1.00 93.75 95 ALA A O 1
ATOM 760 N N . LYS A 1 96 ? -20.684 24.167 25.812 1.00 94.31 96 LYS A N 1
ATOM 761 C CA . LYS A 1 96 ? -21.056 24.787 24.531 1.00 94.31 96 LYS A CA 1
ATOM 762 C C . LYS A 1 96 ? -22.400 24.279 24.028 1.00 94.31 96 LYS A C 1
ATOM 764 O O . LYS A 1 96 ? -22.665 23.081 24.066 1.00 94.31 96 LYS A O 1
ATOM 769 N N . ASP A 1 97 ? -23.170 25.191 23.452 1.00 96.06 97 ASP A N 1
ATOM 770 C CA . ASP A 1 97 ? -24.437 24.893 22.792 1.00 96.06 97 ASP A CA 1
ATOM 771 C C . ASP A 1 97 ? -24.176 24.815 21.291 1.00 96.06 97 ASP A C 1
ATOM 773 O O . ASP A 1 97 ? -23.710 25.784 20.684 1.00 96.06 97 ASP A O 1
ATOM 777 N N . VAL A 1 98 ? -24.428 23.653 20.689 1.00 95.38 98 VAL A N 1
ATOM 778 C CA . VAL A 1 98 ? -24.097 23.403 19.281 1.00 95.38 98 VAL A CA 1
ATOM 779 C C . VAL A 1 98 ? -25.276 22.732 18.574 1.00 95.38 98 VAL A C 1
ATOM 781 O O . VAL A 1 98 ? -25.840 21.778 19.114 1.00 95.38 98 VAL A O 1
ATOM 784 N N . PRO A 1 99 ? -25.669 23.185 17.369 1.00 95.31 99 PRO A N 1
ATOM 785 C CA . PRO A 1 99 ? -26.676 22.496 16.569 1.00 95.31 99 PRO A CA 1
ATOM 786 C C . PRO A 1 99 ? -26.306 21.029 16.324 1.00 95.31 99 PRO A C 1
ATOM 788 O O . PRO A 1 99 ? -25.153 20.709 16.036 1.00 95.31 99 PRO A O 1
ATOM 791 N N . LEU A 1 100 ? -27.294 20.128 16.372 1.00 92.69 100 LEU A N 1
ATOM 792 C CA . LEU A 1 100 ? -27.070 18.698 16.114 1.00 92.69 100 LEU A CA 1
ATOM 793 C C . LEU A 1 100 ? -26.455 18.418 14.732 1.00 92.69 100 LEU A C 1
ATOM 795 O O . LEU A 1 100 ? -25.770 17.414 14.561 1.00 92.69 100 LEU A O 1
ATOM 799 N N . GLU A 1 101 ? -26.706 19.280 13.746 1.00 91.56 101 GLU A N 1
ATOM 800 C CA . GLU A 1 101 ? -26.160 19.144 12.389 1.00 91.56 101 GLU A CA 1
ATOM 801 C C . GLU A 1 101 ? -24.665 19.478 12.279 1.00 91.56 101 GLU A C 1
ATOM 803 O O . GLU A 1 101 ? -24.015 19.053 11.322 1.00 91.56 101 GLU A O 1
ATOM 808 N N . ASP A 1 102 ? -24.125 20.186 13.272 1.00 93.38 102 ASP A N 1
ATOM 809 C CA . ASP A 1 102 ? -22.729 20.617 13.329 1.00 93.38 102 ASP A CA 1
ATOM 810 C C . ASP A 1 102 ? -21.885 19.730 14.251 1.00 93.38 102 ASP A C 1
ATOM 812 O O . ASP A 1 102 ? -20.706 20.003 14.470 1.00 93.38 102 ASP A O 1
ATOM 816 N N . ILE A 1 103 ? -22.450 18.646 14.785 1.00 93.38 103 ILE A N 1
ATOM 817 C CA . ILE A 1 103 ? -21.714 17.670 15.589 1.00 93.38 103 ILE A CA 1
ATOM 818 C C . ILE A 1 103 ? -21.750 16.292 14.941 1.00 93.38 103 ILE A C 1
ATOM 820 O O . ILE A 1 103 ? -22.703 15.906 14.268 1.00 93.38 103 ILE A O 1
ATOM 824 N N . CYS A 1 104 ? -20.696 15.517 15.159 1.00 92.56 104 CYS A N 1
ATOM 825 C CA . CYS A 1 104 ? -20.593 14.156 14.658 1.00 92.56 104 CYS A CA 1
ATOM 826 C C . CYS A 1 104 ? -20.232 13.211 15.795 1.00 92.56 104 CYS A C 1
ATOM 828 O O . CYS A 1 104 ? -19.288 13.474 16.542 1.00 92.56 104 CYS A O 1
ATOM 830 N N . VAL A 1 105 ? -20.975 12.109 15.916 1.00 90.25 105 VAL A N 1
ATOM 831 C CA . VAL A 1 105 ? -20.734 11.124 16.970 1.00 90.25 105 VAL A CA 1
ATOM 832 C C . VAL A 1 105 ? -19.372 10.488 16.790 1.00 90.25 105 VAL A C 1
ATOM 834 O O . VAL A 1 105 ? -19.041 9.983 15.718 1.00 90.25 105 VAL A O 1
ATOM 837 N N . LEU A 1 106 ? -18.602 10.511 17.864 1.00 85.81 106 LEU A N 1
ATOM 838 C CA . LEU A 1 106 ? -17.268 9.977 17.960 1.00 85.81 106 LEU A CA 1
ATOM 839 C C . LEU A 1 106 ? -17.327 8.698 18.792 1.00 85.81 106 LEU A C 1
ATOM 841 O O . LEU A 1 106 ? -17.718 8.717 19.957 1.00 85.81 106 LEU A O 1
ATOM 845 N N . VAL A 1 107 ? -16.956 7.580 18.179 1.00 78.44 107 VAL A N 1
ATOM 846 C CA . VAL A 1 107 ? -16.990 6.267 18.827 1.00 78.44 107 VAL A CA 1
ATOM 847 C C . VAL A 1 107 ? -15.569 5.789 19.058 1.00 78.44 107 VAL A C 1
ATOM 849 O O . VAL A 1 107 ? -14.740 5.843 18.149 1.00 78.44 107 VAL A O 1
ATOM 852 N N . SER A 1 108 ? -15.279 5.362 20.283 1.00 69.19 108 SER A N 1
ATOM 853 C CA . SER A 1 108 ? -13.970 4.851 20.670 1.00 69.19 108 SER A CA 1
ATOM 854 C C . SER A 1 108 ? -13.816 3.400 20.229 1.00 69.19 108 SER A C 1
ATOM 856 O O . SER A 1 108 ? -14.781 2.648 20.167 1.00 69.19 108 SER A O 1
ATOM 858 N N . TYR A 1 109 ? -12.579 2.953 20.019 1.00 62.47 109 TYR A N 1
ATOM 859 C CA . TYR A 1 109 ? -12.272 1.547 19.742 1.00 62.47 109 TYR A CA 1
ATOM 860 C C . TYR A 1 109 ? -12.796 0.554 20.802 1.00 62.47 109 TYR A C 1
ATOM 862 O O . TYR A 1 109 ? -12.945 -0.632 20.521 1.00 62.47 109 TYR A O 1
ATOM 870 N N . ARG A 1 110 ? -13.039 1.003 22.042 1.00 62.81 110 ARG A N 1
ATOM 871 C CA . ARG A 1 110 ? -13.607 0.140 23.095 1.00 62.81 110 ARG A CA 1
ATOM 872 C C . ARG A 1 110 ? -15.105 -0.103 22.925 1.00 62.81 110 ARG A C 1
ATOM 874 O O . ARG A 1 110 ? -15.626 -1.043 23.522 1.00 62.81 110 ARG A O 1
ATOM 881 N N . ASP A 1 111 ? -15.778 0.727 22.142 1.00 67.88 111 ASP A N 1
ATOM 882 C CA . ASP A 1 111 ? -17.194 0.570 21.876 1.00 67.88 111 ASP A CA 1
ATOM 883 C C . ASP A 1 111 ? -17.381 -0.524 20.824 1.00 67.88 111 ASP A C 1
ATOM 885 O O . ASP A 1 111 ? -16.694 -0.569 19.802 1.00 67.88 111 ASP A O 1
ATOM 889 N N . VAL A 1 112 ? -18.317 -1.436 21.078 1.00 67.81 112 VAL A N 1
ATOM 890 C CA . VAL A 1 112 ? -18.598 -2.526 20.143 1.00 67.81 112 VAL A CA 1
ATOM 891 C C . VAL A 1 112 ? -19.305 -1.949 18.920 1.00 67.81 112 VAL A C 1
ATOM 893 O O . VAL A 1 112 ? -20.459 -1.526 18.994 1.00 67.81 112 VAL A O 1
ATOM 896 N N . ILE A 1 113 ? -18.613 -1.955 17.785 1.00 70.06 113 ILE A N 1
ATOM 897 C CA . ILE A 1 113 ? -19.174 -1.600 16.483 1.00 70.06 113 ILE A CA 1
ATOM 898 C C . ILE A 1 113 ? -19.440 -2.899 15.728 1.00 70.06 113 ILE A C 1
ATOM 900 O O . ILE A 1 113 ? -18.549 -3.730 15.577 1.00 70.06 113 ILE A O 1
ATOM 904 N N . TYR A 1 114 ? -20.663 -3.065 15.230 1.00 74.94 114 TYR A N 1
ATOM 905 C CA . TYR A 1 114 ? -21.001 -4.145 14.306 1.00 74.94 114 TYR A CA 1
ATOM 906 C C . TYR A 1 114 ? -20.949 -3.597 12.879 1.00 74.94 114 TYR A C 1
ATOM 908 O O . TYR A 1 114 ? -21.897 -2.926 12.453 1.00 74.94 114 TYR A O 1
ATOM 916 N N . PRO A 1 115 ? -19.849 -3.810 12.136 1.00 74.38 115 PRO A N 1
ATOM 917 C CA . PRO A 1 115 ? -19.737 -3.279 10.793 1.00 74.38 115 PRO A CA 1
ATOM 918 C C . PRO A 1 115 ? -20.683 -4.032 9.854 1.00 74.38 115 PRO A C 1
ATOM 920 O O . PRO A 1 115 ? -20.739 -5.260 9.835 1.00 74.38 115 PRO A O 1
ATOM 923 N N . GLY A 1 116 ? -21.432 -3.274 9.059 1.00 80.25 116 GLY A N 1
ATOM 924 C CA . GLY A 1 116 ? -22.308 -3.793 8.016 1.00 80.25 116 GLY A CA 1
ATOM 925 C C . GLY A 1 116 ? -22.042 -3.074 6.702 1.00 80.25 116 GLY A C 1
ATOM 926 O O . GLY A 1 116 ? -21.839 -1.858 6.681 1.00 80.25 116 GLY A O 1
ATOM 927 N N . LEU A 1 117 ? -22.052 -3.819 5.598 1.00 84.62 117 LEU A N 1
ATOM 928 C CA . LEU A 1 117 ? -21.948 -3.245 4.261 1.00 84.62 117 LEU A CA 1
ATOM 929 C C . LEU A 1 117 ? -23.351 -2.973 3.716 1.00 84.62 117 LEU A C 1
ATOM 931 O O . LEU A 1 117 ? -24.217 -3.845 3.723 1.00 84.62 117 LEU A O 1
ATOM 935 N N . LYS A 1 118 ? -23.563 -1.750 3.230 1.00 87.12 118 LYS A N 1
ATOM 936 C CA . LYS A 1 118 ? -24.767 -1.351 2.501 1.00 87.12 118 LYS A CA 1
ATOM 937 C C . LYS A 1 118 ? -24.359 -0.950 1.092 1.00 87.12 118 LYS A C 1
ATOM 939 O O . LYS A 1 118 ? -23.521 -0.065 0.934 1.00 87.12 118 LYS A O 1
ATOM 944 N N . GLU A 1 119 ? -24.973 -1.569 0.093 1.00 89.44 119 GLU A N 1
ATOM 945 C CA . GLU A 1 119 ? -24.793 -1.180 -1.304 1.00 89.44 119 GLU A CA 1
ATOM 946 C C . GLU A 1 119 ? -25.329 0.245 -1.528 1.00 89.44 119 GLU A C 1
ATOM 948 O O . GLU A 1 119 ? -26.422 0.590 -1.070 1.00 89.44 119 GLU A O 1
ATOM 953 N N . ILE A 1 120 ? -24.516 1.089 -2.168 1.00 89.81 120 ILE A N 1
ATOM 954 C CA . ILE A 1 120 ? -24.846 2.494 -2.458 1.00 89.81 120 ILE A CA 1
ATOM 955 C C . ILE A 1 120 ? -25.185 2.666 -3.938 1.00 89.81 120 ILE A C 1
ATOM 957 O O . ILE A 1 120 ? -26.118 3.394 -4.259 1.00 89.81 120 ILE A O 1
ATOM 961 N N . ASP A 1 121 ? -24.420 2.017 -4.817 1.00 89.81 121 ASP A N 1
ATOM 962 C CA . ASP A 1 121 ? -24.553 2.119 -6.267 1.00 89.81 121 ASP A CA 1
ATOM 963 C C . ASP A 1 121 ? -23.949 0.878 -6.949 1.00 89.81 121 ASP A C 1
ATOM 965 O O . ASP A 1 121 ? -23.129 0.177 -6.344 1.00 89.81 121 ASP A O 1
ATOM 969 N N . ARG A 1 122 ? -24.334 0.633 -8.207 1.00 89.56 122 ARG A N 1
ATOM 970 C CA . ARG A 1 122 ? -23.886 -0.495 -9.030 1.00 89.56 122 ARG A CA 1
ATOM 971 C C . ARG A 1 122 ? -23.748 -0.093 -10.492 1.00 89.56 122 ARG A C 1
ATOM 973 O O . ARG A 1 122 ? -24.627 0.535 -11.072 1.00 89.56 122 ARG A O 1
ATOM 980 N N . VAL A 1 123 ? -22.662 -0.541 -11.117 1.00 88.00 123 VAL A N 1
ATOM 981 C CA . VAL A 1 123 ? -22.425 -0.360 -12.552 1.00 88.00 123 VAL A CA 1
ATOM 982 C C . VAL A 1 123 ? -22.284 -1.723 -13.219 1.00 88.00 123 VAL A C 1
ATOM 984 O O . VAL A 1 123 ? -21.321 -2.440 -12.967 1.00 88.00 123 VAL A O 1
ATOM 987 N N . GLU A 1 124 ? -23.214 -2.054 -14.112 1.00 87.69 124 GLU A N 1
ATOM 988 C CA . GLU A 1 124 ? -23.224 -3.320 -14.853 1.00 87.69 124 GLU A CA 1
ATOM 989 C C . GLU A 1 124 ? -22.828 -3.060 -16.309 1.00 87.69 124 GLU A C 1
ATOM 991 O O . GLU A 1 124 ? -23.580 -2.478 -17.090 1.00 87.69 124 GLU A O 1
ATOM 996 N N . ARG A 1 125 ? -21.587 -3.416 -16.658 1.00 84.31 125 ARG A N 1
ATOM 997 C CA . ARG A 1 125 ? -21.033 -3.255 -18.018 1.00 84.31 125 ARG A CA 1
ATOM 998 C C . ARG A 1 125 ? -20.389 -4.529 -18.578 1.00 84.31 125 ARG A C 1
ATOM 1000 O O . ARG A 1 125 ? -19.961 -4.507 -19.728 1.00 84.31 125 ARG A O 1
ATOM 1007 N N . GLY A 1 126 ? -20.279 -5.583 -17.769 1.00 83.56 126 GLY A N 1
ATOM 1008 C CA . GLY A 1 126 ? -19.680 -6.871 -18.134 1.00 83.56 126 GLY A CA 1
ATOM 1009 C C . GLY A 1 126 ? -20.727 -7.954 -18.381 1.00 83.56 126 GLY A C 1
ATOM 1010 O O . GLY A 1 126 ? -21.929 -7.699 -18.273 1.00 83.56 126 GLY A O 1
ATOM 1011 N N . ASN A 1 127 ? -20.272 -9.162 -18.705 1.00 87.31 127 ASN A N 1
ATOM 1012 C CA . ASN A 1 127 ? -21.163 -10.314 -18.776 1.00 87.31 127 ASN A CA 1
ATOM 1013 C C . ASN A 1 127 ? -21.575 -10.733 -17.350 1.00 87.31 127 ASN A C 1
ATOM 1015 O O . ASN A 1 127 ? -20.768 -10.596 -16.433 1.00 87.31 127 ASN A O 1
ATOM 1019 N N . PRO A 1 128 ? -22.782 -11.291 -17.140 1.00 84.56 128 PRO A N 1
ATOM 1020 C CA . PRO A 1 128 ? -23.238 -11.723 -15.810 1.00 84.56 128 PRO A CA 1
ATOM 1021 C C . PRO A 1 128 ? -22.345 -12.765 -15.117 1.00 84.56 128 PRO A C 1
ATOM 1023 O O . PRO A 1 128 ? -22.363 -12.865 -13.891 1.00 84.56 128 PRO A O 1
ATOM 1026 N N . GLU A 1 129 ? -21.578 -13.520 -15.906 1.00 88.31 129 GLU A N 1
ATOM 1027 C CA . GLU A 1 129 ? -20.649 -14.561 -15.448 1.00 88.31 129 GLU A CA 1
ATOM 1028 C C . GLU A 1 129 ? -19.265 -14.011 -15.060 1.00 88.31 129 GLU A C 1
ATOM 1030 O O . GLU A 1 129 ? -18.456 -14.733 -14.474 1.00 88.31 129 GLU A O 1
ATOM 1035 N N . ASP A 1 130 ? -18.962 -12.753 -15.402 1.00 86.88 130 ASP A N 1
ATOM 1036 C CA . ASP A 1 130 ? -17.678 -12.142 -15.067 1.00 86.88 130 ASP A CA 1
ATOM 1037 C C . ASP A 1 130 ? -17.600 -11.854 -13.550 1.00 86.88 130 ASP A C 1
ATOM 1039 O O . ASP A 1 130 ? -18.612 -11.530 -12.917 1.00 86.88 130 ASP A O 1
ATOM 1043 N N . PRO A 1 131 ? -16.405 -11.917 -12.931 1.00 84.62 131 PRO A N 1
ATOM 1044 C CA . PRO A 1 131 ? -16.238 -11.555 -11.529 1.00 84.62 131 PRO A CA 1
ATOM 1045 C C . PRO A 1 131 ? -16.637 -10.102 -11.255 1.00 84.62 131 PRO A C 1
ATOM 1047 O O . PRO A 1 131 ? -16.320 -9.188 -12.018 1.00 84.62 131 PRO A O 1
ATOM 1050 N N . TYR A 1 132 ? -17.265 -9.869 -10.105 1.00 85.50 132 TYR A N 1
ATOM 1051 C CA . TYR A 1 132 ? -17.629 -8.526 -9.668 1.00 85.50 132 TYR A CA 1
ATOM 1052 C C . TYR A 1 132 ? -16.453 -7.830 -8.981 1.00 85.50 132 TYR A C 1
ATOM 1054 O O . TYR A 1 132 ? -15.713 -8.426 -8.196 1.00 85.50 132 TYR A O 1
ATOM 1062 N N . HIS A 1 133 ? -16.326 -6.527 -9.222 1.00 90.12 133 HIS A N 1
ATOM 1063 C CA . HIS A 1 133 ? -15.442 -5.654 -8.458 1.00 90.12 133 HIS A CA 1
ATOM 1064 C C . HIS A 1 133 ? -16.251 -4.852 -7.442 1.00 90.12 133 HIS A C 1
ATOM 1066 O O . HIS A 1 133 ? -17.355 -4.396 -7.736 1.00 90.12 133 HIS A O 1
ATOM 1072 N N . MET A 1 134 ? -15.686 -4.649 -6.253 1.00 90.50 134 MET A N 1
ATOM 1073 C CA . MET A 1 134 ? -16.320 -3.892 -5.179 1.00 90.50 134 MET A CA 1
ATOM 1074 C C . MET A 1 134 ? -15.423 -2.738 -4.743 1.00 90.50 134 MET A C 1
ATOM 1076 O O . MET A 1 134 ? -14.222 -2.911 -4.547 1.00 90.50 134 MET A O 1
ATOM 1080 N N . VAL A 1 135 ? -16.029 -1.567 -4.549 1.00 92.88 135 VAL A N 1
ATOM 1081 C CA . VAL A 1 135 ? -15.395 -0.425 -3.885 1.00 92.88 135 VAL A CA 1
ATOM 1082 C C . VAL A 1 135 ? -16.128 -0.192 -2.573 1.00 92.88 135 VAL A C 1
ATOM 1084 O O . VAL A 1 135 ? -17.335 0.038 -2.564 1.00 92.88 135 VAL A O 1
ATOM 1087 N N . ILE A 1 136 ? -15.397 -0.259 -1.462 1.00 91.44 136 ILE A N 1
ATOM 1088 C CA . ILE A 1 136 ? -15.945 -0.051 -0.120 1.00 91.44 136 ILE A CA 1
ATOM 1089 C C . ILE A 1 136 ? -15.483 1.316 0.379 1.00 91.44 136 ILE A C 1
ATOM 1091 O O . ILE A 1 136 ? -14.286 1.569 0.486 1.00 91.44 136 ILE A O 1
ATOM 1095 N N . ASN A 1 137 ? -16.435 2.188 0.709 1.00 88.75 137 ASN A N 1
ATOM 1096 C CA . ASN A 1 137 ? -16.159 3.435 1.415 1.00 88.75 137 ASN A CA 1
ATOM 1097 C C . ASN A 1 137 ? -16.407 3.237 2.915 1.00 88.75 137 ASN A C 1
ATOM 1099 O O . ASN A 1 137 ? -17.559 3.162 3.346 1.00 88.75 137 ASN A O 1
ATOM 1103 N N . SER A 1 138 ? -15.332 3.109 3.688 1.00 84.50 138 SER A N 1
ATOM 1104 C CA . SER A 1 138 ? -15.362 2.936 5.141 1.00 84.50 138 SER A CA 1
ATOM 1105 C C . SER A 1 138 ? -13.983 3.245 5.730 1.00 84.50 138 SER A C 1
ATOM 1107 O O . SER A 1 138 ? -13.000 3.375 4.999 1.00 84.50 138 SER A O 1
ATOM 1109 N N . GLU A 1 139 ? -13.896 3.293 7.057 1.00 83.31 139 GLU A N 1
ATOM 1110 C CA . GLU A 1 139 ? -12.621 3.080 7.736 1.00 83.31 139 GLU A CA 1
ATOM 1111 C C . GLU A 1 139 ? -12.156 1.639 7.427 1.00 83.31 139 GLU A C 1
ATOM 1113 O O . GLU A 1 139 ? -12.924 0.676 7.551 1.00 83.31 139 GLU A O 1
ATOM 1118 N N . ASN A 1 140 ? -10.920 1.492 6.945 1.00 89.19 140 ASN A N 1
ATOM 1119 C CA . ASN A 1 140 ? -10.397 0.227 6.435 1.00 89.19 140 ASN A CA 1
ATOM 1120 C C . ASN A 1 140 ? -10.331 -0.898 7.487 1.00 89.19 140 ASN A C 1
ATOM 1122 O O . ASN A 1 140 ? -10.593 -2.039 7.131 1.00 89.19 140 ASN A O 1
ATOM 1126 N N . TYR A 1 141 ? -10.056 -0.621 8.758 1.00 87.69 141 TYR A N 1
ATOM 1127 C CA . TYR A 1 141 ? -10.138 -1.574 9.864 1.00 87.69 141 TYR A CA 1
ATOM 1128 C C . TYR A 1 141 ? -11.524 -2.228 9.922 1.00 87.69 141 TYR A C 1
ATOM 1130 O O . TYR A 1 141 ? -11.625 -3.447 9.809 1.00 87.69 141 TYR A O 1
ATOM 1138 N N . HIS A 1 142 ? -12.595 -1.433 9.973 1.00 86.06 142 HIS A N 1
ATOM 1139 C CA . HIS A 1 142 ? -13.964 -1.958 10.026 1.00 86.06 142 HIS A CA 1
ATOM 1140 C C . HIS A 1 142 ? -14.409 -2.617 8.715 1.00 86.06 142 HIS A C 1
ATOM 1142 O O . HIS A 1 142 ? -15.184 -3.573 8.729 1.00 86.06 142 HIS A O 1
ATOM 1148 N N . ALA A 1 143 ? -13.916 -2.133 7.569 1.00 90.19 143 ALA A N 1
ATOM 1149 C CA . ALA A 1 143 ? -14.136 -2.805 6.290 1.00 90.19 143 ALA A CA 1
ATOM 1150 C C . ALA A 1 143 ? -13.517 -4.210 6.286 1.00 90.19 143 ALA A C 1
ATOM 1152 O O . ALA A 1 143 ? -14.173 -5.170 5.885 1.00 90.19 143 ALA A O 1
ATOM 1153 N N . LEU A 1 144 ? -12.273 -4.334 6.757 1.00 92.75 144 LEU A N 1
ATOM 1154 C CA . LEU A 1 144 ? -11.580 -5.614 6.863 1.00 92.75 144 LEU A CA 1
ATOM 1155 C C . LEU A 1 144 ? -12.306 -6.543 7.843 1.00 92.75 144 LEU A C 1
ATOM 1157 O O . LEU A 1 144 ? -12.522 -7.700 7.495 1.00 92.75 144 LEU A O 1
ATOM 1161 N N . GLU A 1 145 ? -12.751 -6.041 9.004 1.00 90.25 145 GLU A N 1
ATOM 1162 C CA . GLU A 1 145 ? -13.584 -6.802 9.949 1.00 90.25 145 GLU A CA 1
ATOM 1163 C C . GLU A 1 145 ? -14.839 -7.364 9.275 1.00 90.25 145 GLU A C 1
ATOM 1165 O O . GLU A 1 145 ? -15.076 -8.567 9.351 1.00 90.25 145 GLU A O 1
ATOM 1170 N N . ALA A 1 146 ? -15.607 -6.544 8.551 1.00 90.19 146 ALA A N 1
ATOM 1171 C CA . ALA A 1 146 ? -16.788 -7.024 7.830 1.00 90.19 146 ALA A CA 1
ATOM 1172 C C . ALA A 1 146 ? -16.448 -8.108 6.790 1.00 90.19 146 ALA A C 1
ATOM 1174 O O . ALA A 1 146 ? -17.176 -9.092 6.647 1.00 90.19 146 ALA A O 1
ATOM 1175 N N . LEU A 1 147 ? -15.328 -7.955 6.075 1.00 92.38 147 LEU A N 1
ATOM 1176 C CA . LEU A 1 147 ? -14.888 -8.922 5.068 1.00 92.38 147 LEU A CA 1
ATOM 1177 C C . LEU A 1 147 ? -14.459 -10.260 5.679 1.00 92.38 147 LEU A C 1
ATOM 1179 O O . LEU A 1 147 ? -14.639 -11.289 5.026 1.00 92.38 147 LEU A O 1
ATOM 1183 N N . THR A 1 148 ? -13.944 -10.278 6.916 1.00 90.75 148 THR A N 1
ATOM 1184 C CA . THR A 1 148 ? -13.489 -11.524 7.564 1.00 90.75 148 THR A CA 1
ATOM 1185 C C . THR A 1 148 ? -14.578 -12.588 7.640 1.00 90.75 148 THR A C 1
ATOM 1187 O O . THR A 1 148 ? -14.281 -13.768 7.485 1.00 90.75 148 THR A O 1
ATOM 1190 N N . TYR A 1 149 ? -15.847 -12.194 7.776 1.00 88.75 149 TYR A N 1
ATOM 1191 C CA . TYR A 1 149 ? -16.956 -13.143 7.847 1.00 88.75 149 TYR A CA 1
ATOM 1192 C C . TYR A 1 149 ? -17.117 -13.970 6.560 1.00 88.75 149 TYR A C 1
ATOM 1194 O O . TYR A 1 149 ? -17.343 -15.177 6.616 1.00 88.75 149 TYR A O 1
ATOM 1202 N N . ALA A 1 150 ? -16.991 -13.334 5.392 1.00 89.19 150 ALA A N 1
ATOM 1203 C CA . ALA A 1 150 ? -17.251 -13.975 4.101 1.00 89.19 150 ALA A CA 1
ATOM 1204 C C . ALA A 1 150 ? -15.976 -14.435 3.369 1.00 89.19 150 ALA A C 1
ATOM 1206 O O . ALA A 1 150 ? -16.027 -15.388 2.579 1.00 89.19 150 ALA A O 1
ATOM 1207 N N . TYR A 1 151 ? -14.842 -13.776 3.629 1.00 93.62 151 TYR A N 1
ATOM 1208 C CA . TYR A 1 151 ? -13.609 -13.885 2.843 1.00 93.62 151 TYR A CA 1
ATOM 1209 C C . TYR A 1 151 ? -12.378 -14.334 3.642 1.00 93.62 151 TYR A C 1
ATOM 1211 O O . TYR A 1 151 ? -11.274 -14.297 3.101 1.00 93.62 151 TYR A O 1
ATOM 1219 N N . ALA A 1 152 ? -12.527 -14.775 4.897 1.00 96.56 152 ALA A N 1
ATOM 1220 C CA . ALA A 1 152 ? -11.407 -15.347 5.649 1.00 96.56 152 ALA A CA 1
ATOM 1221 C C . ALA A 1 152 ? -10.734 -16.496 4.875 1.00 96.56 152 ALA A C 1
ATOM 1223 O O . ALA A 1 152 ? -11.409 -17.419 4.417 1.00 96.56 152 ALA A O 1
ATOM 1224 N N . GLY A 1 153 ? -9.410 -16.421 4.731 1.00 97.44 153 GLY A N 1
ATOM 1225 C CA . GLY A 1 153 ? -8.588 -17.392 4.010 1.00 97.44 153 GLY A CA 1
ATOM 1226 C C . GLY A 1 153 ? -8.793 -17.441 2.492 1.00 97.44 153 GLY A C 1
ATOM 1227 O O . GLY A 1 153 ? -8.334 -18.394 1.872 1.00 97.44 153 GLY A O 1
ATOM 1228 N N . LYS A 1 154 ? -9.500 -16.477 1.885 1.00 97.06 154 LYS A N 1
ATOM 1229 C CA . LYS A 1 154 ? -9.854 -16.501 0.449 1.00 97.06 154 LYS A CA 1
ATOM 1230 C C . LYS A 1 154 ? -9.136 -15.451 -0.395 1.00 97.06 154 LYS A C 1
ATOM 1232 O O . LYS A 1 154 ? -9.399 -15.362 -1.589 1.00 97.06 154 LYS A O 1
ATOM 1237 N N . VAL A 1 155 ? -8.308 -14.604 0.211 1.00 97.75 155 VAL A N 1
ATOM 1238 C CA . VAL A 1 155 ? -7.623 -13.522 -0.501 1.00 97.75 155 VAL A CA 1
ATOM 1239 C C . VAL A 1 155 ? -6.224 -13.973 -0.904 1.00 97.75 155 VAL A C 1
ATOM 1241 O O . VAL A 1 155 ? -5.375 -14.208 -0.049 1.00 97.75 155 VAL A O 1
ATOM 1244 N N . ASP A 1 156 ? -5.968 -14.047 -2.206 1.00 97.94 156 ASP A N 1
ATOM 1245 C CA . ASP A 1 156 ? -4.668 -14.489 -2.733 1.00 97.94 156 ASP A CA 1
ATOM 1246 C C . ASP A 1 156 ? -3.620 -13.364 -2.741 1.00 97.94 156 ASP A C 1
ATOM 1248 O O . ASP A 1 156 ? -2.416 -13.608 -2.679 1.00 97.94 156 ASP A O 1
ATOM 1252 N N . CYS A 1 157 ? -4.057 -12.104 -2.812 1.00 97.88 157 CYS A N 1
ATOM 1253 C CA . CYS A 1 157 ? -3.162 -10.955 -2.875 1.00 97.88 157 CYS A CA 1
ATOM 1254 C C . CYS A 1 157 ? -3.745 -9.744 -2.147 1.00 97.88 157 CYS A C 1
ATOM 1256 O O . CYS A 1 157 ? -4.880 -9.336 -2.399 1.00 97.88 157 CYS A O 1
ATOM 1258 N N . ILE A 1 158 ? -2.938 -9.131 -1.282 1.00 98.38 158 ILE A N 1
ATOM 1259 C CA . ILE A 1 158 ? -3.217 -7.822 -0.689 1.00 98.38 158 ILE A CA 1
ATOM 1260 C C . ILE A 1 158 ? -2.082 -6.875 -1.060 1.00 98.38 158 ILE A C 1
ATOM 1262 O O . ILE A 1 158 ? -0.925 -7.145 -0.760 1.00 98.38 158 ILE A O 1
ATOM 1266 N N . TYR A 1 159 ? -2.423 -5.735 -1.656 1.00 98.00 159 TYR A N 1
ATOM 1267 C CA . TYR A 1 159 ? -1.507 -4.616 -1.862 1.00 98.00 159 TYR A CA 1
ATOM 1268 C C . TYR A 1 159 ? -1.963 -3.429 -1.017 1.00 98.00 159 TYR A C 1
ATOM 1270 O O . TYR A 1 159 ? -3.123 -3.021 -1.105 1.00 98.00 159 TYR A O 1
ATOM 1278 N N . ILE A 1 160 ? -1.056 -2.859 -0.225 1.00 96.12 160 ILE A N 1
ATOM 1279 C CA . ILE A 1 160 ? -1.324 -1.657 0.565 1.00 96.12 160 ILE A CA 1
ATOM 1280 C C . ILE A 1 160 ? -0.199 -0.629 0.430 1.00 96.12 160 ILE A C 1
ATOM 1282 O O . ILE A 1 160 ? 0.984 -0.965 0.425 1.00 96.12 160 ILE A O 1
ATOM 1286 N N . ASP A 1 161 ? -0.612 0.636 0.380 1.00 91.69 161 ASP A N 1
ATOM 1287 C CA . ASP A 1 161 ? 0.246 1.820 0.395 1.00 91.69 161 ASP A CA 1
ATOM 1288 C C . ASP A 1 161 ? -0.109 2.680 1.622 1.00 91.69 161 ASP A C 1
ATOM 1290 O O . ASP A 1 161 ? -0.909 3.618 1.520 1.00 91.69 161 ASP A O 1
ATOM 1294 N N . PRO A 1 162 ? 0.343 2.273 2.827 1.00 87.94 162 PRO A N 1
ATOM 1295 C CA . PRO A 1 162 ? -0.020 2.936 4.074 1.00 87.94 162 PRO A CA 1
ATOM 1296 C C . PRO A 1 162 ? 0.580 4.349 4.160 1.00 87.94 162 PRO A C 1
ATOM 1298 O O . PRO A 1 162 ? 1.576 4.642 3.505 1.00 87.94 162 PRO A O 1
ATOM 1301 N N . PRO A 1 163 ? 0.041 5.241 5.010 1.00 78.56 163 PRO A N 1
ATOM 1302 C CA . PRO A 1 163 ? 0.638 6.555 5.218 1.00 78.56 163 PRO A CA 1
ATOM 1303 C C . PRO A 1 163 ? 2.064 6.409 5.762 1.00 78.56 163 PRO A C 1
ATOM 1305 O O . PRO A 1 163 ? 2.285 5.805 6.808 1.00 78.56 163 PRO A O 1
ATOM 1308 N N . TYR A 1 164 ? 3.041 6.994 5.075 1.00 68.50 164 TYR A N 1
ATOM 1309 C CA . TYR A 1 164 ? 4.471 6.838 5.375 1.00 68.50 164 TYR A CA 1
ATOM 1310 C C . TYR A 1 164 ? 4.971 7.649 6.583 1.00 68.50 164 TYR A C 1
ATOM 1312 O O . TYR A 1 164 ? 6.176 7.837 6.752 1.00 68.50 164 TYR A O 1
ATOM 1320 N N . ASN A 1 165 ? 4.067 8.218 7.389 1.00 62.09 165 ASN A N 1
ATOM 1321 C CA . ASN A 1 165 ? 4.424 9.139 8.477 1.00 62.09 165 ASN A CA 1
ATOM 1322 C C . ASN A 1 165 ? 5.403 10.243 7.992 1.00 62.09 165 ASN A C 1
ATOM 1324 O O . ASN A 1 165 ? 6.364 10.678 8.653 1.00 62.09 165 ASN A O 1
ATOM 1328 N N . ASN A 1 166 ? 5.236 10.633 6.723 1.00 52.97 166 ASN A N 1
ATOM 1329 C CA . ASN A 1 166 ? 6.106 11.571 6.049 1.00 52.97 166 ASN A CA 1
ATOM 1330 C C . ASN A 1 166 ? 5.510 12.973 6.157 1.00 52.97 166 ASN A C 1
ATOM 1332 O O . ASN A 1 166 ? 4.302 13.159 6.169 1.00 52.97 166 ASN A O 1
ATOM 1336 N N . ARG A 1 167 ? 6.383 13.975 6.304 1.00 50.56 167 ARG A N 1
ATOM 1337 C CA . ARG A 1 167 ? 6.063 15.366 6.687 1.00 50.56 167 ARG A CA 1
ATOM 1338 C C . ARG A 1 167 ? 5.264 16.131 5.615 1.00 50.56 167 ARG A C 1
ATOM 1340 O O . ARG A 1 167 ? 5.358 17.351 5.526 1.00 50.56 167 ARG A O 1
ATOM 1347 N N . ASN A 1 168 ? 4.566 15.431 4.725 1.00 43.06 168 ASN A N 1
ATOM 1348 C CA . ASN A 1 168 ? 3.844 16.015 3.616 1.00 43.06 168 ASN A CA 1
ATOM 1349 C C . ASN A 1 168 ? 2.366 16.140 3.986 1.00 43.06 168 ASN A C 1
ATOM 1351 O O . ASN A 1 168 ? 1.628 15.159 4.014 1.00 43.06 168 ASN A O 1
ATOM 1355 N N . ARG A 1 169 ? 1.931 17.379 4.230 1.00 45.28 169 ARG A N 1
ATOM 1356 C CA . ARG A 1 169 ? 0.538 17.776 4.505 1.00 45.28 169 ARG A CA 1
ATOM 1357 C C . ARG A 1 169 ? -0.318 17.760 3.231 1.00 45.28 169 ARG A C 1
ATOM 1359 O O . ARG A 1 169 ? -1.017 18.723 2.914 1.00 45.28 169 ARG A O 1
ATOM 1366 N N . SER A 1 170 ? -0.171 16.726 2.406 1.00 34.91 170 SER A N 1
ATOM 1367 C CA . SER A 1 170 ? -0.919 16.622 1.157 1.00 34.91 170 SER A CA 1
ATOM 1368 C C . SER A 1 170 ? -2.288 16.012 1.429 1.00 34.91 170 SER A C 1
ATOM 1370 O O . SER A 1 170 ? -2.367 14.945 2.023 1.00 34.91 170 SER A O 1
ATOM 1372 N N . TRP A 1 171 ? -3.335 16.656 0.916 1.00 41.00 171 TRP A N 1
ATOM 1373 C CA . TRP A 1 171 ? -4.764 16.309 1.018 1.00 41.00 171 TRP A CA 1
ATOM 1374 C C . TRP A 1 171 ? -5.161 14.839 0.764 1.00 41.00 171 TRP A C 1
ATOM 1376 O O . TRP A 1 171 ? -6.312 14.483 0.982 1.00 41.00 171 TRP A O 1
ATOM 1386 N N . LYS A 1 172 ? -4.249 14.005 0.249 1.00 38.44 172 LYS A N 1
ATOM 1387 C CA . LYS A 1 172 ? -4.493 12.607 -0.131 1.00 38.44 172 LYS A CA 1
ATOM 1388 C C . LYS A 1 172 ? -4.391 11.624 1.034 1.00 38.44 172 LYS A C 1
ATOM 1390 O O . LYS A 1 172 ? -4.945 10.539 0.931 1.00 38.44 172 LYS A O 1
ATOM 1395 N N . TYR A 1 173 ? -3.704 11.998 2.112 1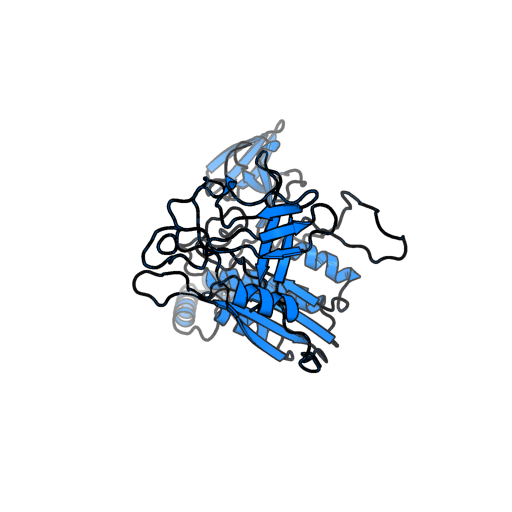.00 40.47 173 TYR A N 1
ATOM 1396 C CA . TYR A 1 173 ? -3.544 11.166 3.302 1.00 40.47 173 TYR A CA 1
ATOM 1397 C C . TYR A 1 173 ? -3.818 12.026 4.528 1.00 40.47 173 TYR A C 1
ATOM 1399 O O . TYR A 1 173 ? -3.265 13.122 4.648 1.00 40.47 173 TYR A O 1
ATOM 1407 N N . ASN A 1 174 ? -4.659 11.536 5.439 1.00 47.59 174 ASN A N 1
ATOM 1408 C CA . ASN A 1 174 ? -4.700 12.089 6.783 1.00 47.59 174 ASN A CA 1
ATOM 1409 C C . ASN A 1 174 ? -3.398 11.665 7.478 1.00 47.59 174 ASN A C 1
ATOM 1411 O O . ASN A 1 174 ? -3.315 10.577 8.030 1.00 47.59 174 ASN A O 1
ATOM 1415 N N . ASN A 1 175 ? -2.344 12.468 7.349 1.00 48.88 175 ASN A N 1
ATOM 1416 C CA . ASN A 1 175 ? -1.076 12.235 8.040 1.00 48.88 175 ASN A CA 1
ATOM 1417 C C . ASN A 1 175 ? -1.124 12.724 9.503 1.00 48.88 175 ASN A C 1
ATOM 1419 O O . ASN A 1 175 ? -0.144 12.541 10.217 1.00 48.88 175 ASN A O 1
ATOM 1423 N N . ASP A 1 176 ? -2.259 13.269 9.963 1.00 47.84 176 ASP A N 1
ATOM 1424 C CA . ASP A 1 176 ? -2.454 13.800 11.319 1.00 47.84 176 ASP A CA 1
ATOM 1425 C C . ASP A 1 176 ? -2.865 12.711 12.334 1.00 47.84 176 ASP A C 1
ATOM 1427 O O . ASP A 1 176 ? -3.319 13.019 13.432 1.00 47.84 176 ASP A O 1
ATOM 1431 N N . TYR A 1 177 ? -2.689 11.417 12.015 1.00 50.91 177 TYR A N 1
ATOM 1432 C CA . TYR A 1 177 ? -2.926 10.332 12.986 1.00 50.91 177 TYR A CA 1
ATOM 1433 C C . TYR A 1 177 ? -2.034 10.448 14.223 1.00 50.91 177 TYR A C 1
ATOM 1435 O O . TYR A 1 177 ? -2.380 9.928 15.286 1.00 50.91 177 TYR A O 1
ATOM 1443 N N . VAL A 1 178 ? -0.880 11.108 14.094 1.00 51.59 178 VAL A N 1
ATOM 1444 C CA . VAL A 1 178 ? -0.027 11.414 15.231 1.00 51.59 178 VAL A CA 1
ATOM 1445 C C . VAL A 1 178 ? 0.587 12.801 15.096 1.00 51.59 178 VAL A C 1
ATOM 1447 O O . VAL A 1 178 ? 1.238 13.090 14.096 1.00 51.59 178 VAL A O 1
ATOM 1450 N N . SER A 1 179 ? 0.410 13.633 16.127 1.00 48.59 179 SER A N 1
ATOM 1451 C CA . SER A 1 179 ? 1.045 14.950 16.212 1.00 48.59 179 SER A CA 1
ATOM 1452 C C . SER A 1 179 ? 2.572 14.846 16.102 1.00 48.59 179 SER A C 1
ATOM 1454 O O . SER A 1 179 ? 3.198 13.924 16.629 1.00 48.59 179 SER A O 1
ATOM 1456 N N . ASP A 1 180 ? 3.183 15.823 15.433 1.00 52.56 180 ASP A N 1
ATOM 1457 C CA . ASP A 1 180 ? 4.633 15.916 15.239 1.00 52.56 180 ASP A CA 1
ATOM 1458 C C . ASP A 1 180 ? 5.414 16.008 16.566 1.00 52.56 180 ASP A C 1
ATOM 1460 O O . ASP A 1 180 ? 6.570 15.565 16.639 1.00 52.56 180 ASP A O 1
ATOM 1464 N N . GLU A 1 181 ? 4.774 16.563 17.598 1.00 51.84 181 GLU A N 1
ATOM 1465 C CA . GLU A 1 181 ? 5.299 16.760 18.956 1.00 51.84 181 GLU A CA 1
ATOM 1466 C C . GLU A 1 181 ? 5.121 15.521 19.842 1.00 51.84 181 GLU A C 1
ATOM 1468 O O . GLU A 1 181 ? 5.660 15.448 20.949 1.00 51.84 181 GLU A O 1
ATOM 1473 N N . ASP A 1 182 ? 4.403 14.515 19.341 1.00 56.88 182 ASP A N 1
ATOM 1474 C CA . ASP A 1 182 ? 4.159 13.284 20.064 1.00 56.88 182 ASP A CA 1
ATOM 1475 C C . ASP A 1 182 ? 5.416 12.407 20.077 1.00 56.88 182 ASP A C 1
ATOM 1477 O O . ASP A 1 182 ? 5.888 11.887 19.053 1.00 56.88 182 ASP A O 1
ATOM 1481 N N . GLN A 1 183 ? 5.946 12.205 21.281 1.00 53.59 183 GLN A N 1
ATOM 1482 C CA . GLN A 1 183 ? 7.105 11.353 21.528 1.00 53.59 183 GLN A CA 1
ATOM 1483 C C . GLN A 1 183 ? 6.857 9.893 21.101 1.00 53.59 183 GLN A C 1
ATOM 1485 O O . GLN A 1 183 ? 7.810 9.171 20.806 1.00 53.59 183 GLN A O 1
ATOM 1490 N N . TYR A 1 184 ? 5.593 9.476 20.976 1.00 61.03 184 TYR A N 1
ATOM 1491 C CA . TYR A 1 184 ? 5.166 8.104 20.706 1.00 61.03 184 TYR A CA 1
ATOM 1492 C C . TYR A 1 184 ? 4.680 7.860 19.275 1.00 61.03 184 TYR A C 1
ATOM 1494 O O . TYR A 1 184 ? 4.085 6.819 18.988 1.00 61.03 184 TYR A O 1
ATOM 1502 N N . LYS A 1 185 ? 4.963 8.769 18.335 1.00 66.06 185 LYS A N 1
ATOM 1503 C CA . LYS A 1 185 ? 4.480 8.671 16.944 1.00 66.06 185 LYS A CA 1
ATOM 1504 C C . LYS A 1 185 ? 4.752 7.365 16.222 1.00 66.06 185 LYS A C 1
ATOM 1506 O O . LYS A 1 185 ? 3.884 6.846 15.527 1.00 66.06 185 LYS A O 1
ATOM 1511 N N . HIS A 1 186 ? 5.933 6.801 16.426 1.00 75.25 186 HIS A N 1
ATOM 1512 C CA . HIS A 1 186 ? 6.297 5.535 15.806 1.00 75.25 186 HIS A CA 1
ATOM 1513 C C . HIS A 1 186 ? 5.520 4.364 16.417 1.00 75.25 186 HIS A C 1
ATOM 1515 O O . HIS A 1 186 ? 5.072 3.478 15.695 1.00 75.25 186 HIS A O 1
ATOM 1521 N N . SER A 1 187 ? 5.311 4.380 17.735 1.00 70.38 187 SER A N 1
ATOM 1522 C CA . SER A 1 187 ? 4.520 3.369 18.442 1.00 70.38 187 SER A CA 1
ATOM 1523 C C . SER A 1 187 ? 3.042 3.438 18.056 1.00 70.38 187 SER A C 1
ATOM 1525 O O . SER A 1 187 ? 2.428 2.400 17.820 1.00 70.38 187 SER A O 1
ATOM 1527 N N . LYS A 1 188 ? 2.488 4.647 17.904 1.00 69.50 188 LYS A N 1
ATOM 1528 C CA . LYS A 1 188 ? 1.112 4.858 17.433 1.00 69.50 188 LYS A CA 1
ATOM 1529 C C . LYS A 1 188 ? 0.914 4.381 15.993 1.00 69.50 188 LYS A C 1
ATOM 1531 O O . LYS A 1 188 ? -0.037 3.652 15.722 1.00 69.50 188 LYS A O 1
ATOM 1536 N N . TRP A 1 189 ? 1.840 4.709 15.090 1.00 81.81 189 TRP A N 1
ATOM 1537 C CA . TRP A 1 189 ? 1.808 4.209 13.711 1.00 81.81 189 TRP A CA 1
ATOM 1538 C C . TRP A 1 189 ? 1.894 2.677 13.651 1.00 81.81 189 TRP A C 1
ATOM 1540 O O . TRP A 1 189 ? 1.143 2.030 12.923 1.00 81.81 189 TRP A O 1
ATOM 1550 N N . LEU A 1 190 ? 2.761 2.077 14.471 1.00 83.25 190 LEU A N 1
ATOM 1551 C CA . LEU A 1 190 ? 2.864 0.624 14.585 1.00 83.25 190 LEU A CA 1
ATOM 1552 C C . LEU A 1 190 ? 1.572 -0.018 15.103 1.00 83.25 190 LEU A C 1
ATOM 1554 O O . LEU A 1 190 ? 1.149 -1.028 14.549 1.00 83.25 190 LEU A O 1
ATOM 1558 N N . ALA A 1 191 ? 0.926 0.560 16.120 1.00 79.56 191 ALA A N 1
ATOM 1559 C CA . ALA A 1 191 ? -0.350 0.064 16.639 1.00 79.56 191 ALA A CA 1
ATOM 1560 C C . ALA A 1 191 ? -1.476 0.160 15.589 1.00 79.56 191 ALA A C 1
ATOM 1562 O O . ALA A 1 191 ? -2.250 -0.787 15.421 1.00 79.56 191 ALA A O 1
ATOM 1563 N N . PHE A 1 192 ? -1.521 1.269 14.841 1.00 81.81 192 PHE A N 1
ATOM 1564 C CA . PHE A 1 192 ? -2.420 1.462 13.699 1.00 81.81 192 PHE A CA 1
ATOM 1565 C C . PHE A 1 192 ? -2.221 0.363 12.640 1.00 81.81 192 PHE A C 1
ATOM 1567 O O . PHE A 1 192 ? -3.183 -0.280 12.207 1.00 81.81 192 PHE A O 1
ATOM 1574 N N . MET A 1 193 ? -0.972 0.100 12.245 1.00 90.62 193 MET A N 1
ATOM 1575 C CA . MET A 1 193 ? -0.653 -0.918 11.242 1.00 90.62 193 MET A CA 1
ATOM 1576 C C . MET A 1 193 ? -0.922 -2.336 11.745 1.00 90.62 193 MET A C 1
ATOM 1578 O O . MET A 1 193 ? -1.520 -3.134 11.026 1.00 90.62 193 MET A O 1
ATOM 1582 N N . GLU A 1 194 ? -0.529 -2.661 12.980 1.00 91.62 194 GLU A N 1
ATOM 1583 C CA . GLU A 1 194 ? -0.648 -4.009 13.545 1.00 91.62 194 GLU A CA 1
ATOM 1584 C C . GLU A 1 194 ? -2.096 -4.506 13.505 1.00 91.62 194 GLU A C 1
ATOM 1586 O O . GLU A 1 194 ? -2.360 -5.637 13.094 1.00 91.62 194 GLU A O 1
ATOM 1591 N N . ARG A 1 195 ? -3.052 -3.661 13.897 1.00 88.12 195 ARG A N 1
ATOM 1592 C CA . ARG A 1 195 ? -4.475 -4.024 13.935 1.00 88.12 195 ARG A CA 1
ATOM 1593 C C . ARG A 1 195 ? -5.012 -4.401 12.555 1.00 88.12 195 ARG A C 1
ATOM 1595 O O . ARG A 1 195 ? -5.724 -5.395 12.425 1.00 88.12 195 ARG A O 1
ATOM 1602 N N . ARG A 1 196 ? -4.620 -3.655 11.522 1.00 93.81 196 ARG A N 1
ATOM 1603 C CA . ARG A 1 196 ? -5.012 -3.911 10.126 1.00 93.81 196 ARG A CA 1
ATOM 1604 C C . ARG A 1 196 ? -4.307 -5.137 9.564 1.00 93.81 196 ARG A C 1
ATOM 1606 O O . ARG A 1 196 ? -4.950 -5.966 8.930 1.00 93.81 196 ARG A O 1
ATOM 1613 N N . LEU A 1 197 ? -3.018 -5.306 9.859 1.00 96.88 197 LEU A N 1
ATOM 1614 C CA . LEU A 1 197 ? -2.243 -6.475 9.438 1.00 96.88 197 LEU A CA 1
ATOM 1615 C C . LEU A 1 197 ? -2.763 -7.775 10.068 1.00 96.88 197 LEU A C 1
ATOM 1617 O O . LEU A 1 197 ? -2.783 -8.806 9.400 1.00 96.88 197 LEU A O 1
ATOM 1621 N N . LYS A 1 198 ? -3.255 -7.734 11.314 1.00 95.69 198 LYS A N 1
ATOM 1622 C CA . LYS A 1 198 ? -3.917 -8.881 11.961 1.00 95.69 198 LYS A CA 1
ATOM 1623 C C . LYS A 1 198 ? -5.183 -9.316 11.221 1.00 95.69 198 LYS A C 1
ATOM 1625 O O . LYS A 1 198 ? -5.387 -10.514 11.058 1.00 95.69 198 LYS A O 1
ATOM 1630 N N . LEU A 1 199 ? -6.004 -8.374 10.752 1.00 95.94 199 LEU A N 1
ATOM 1631 C CA . LEU A 1 199 ? -7.190 -8.685 9.943 1.00 95.94 199 LEU A CA 1
ATOM 1632 C C . LEU A 1 199 ? -6.809 -9.135 8.529 1.00 95.94 199 LEU A C 1
ATOM 1634 O O . LEU A 1 199 ? -7.338 -10.128 8.040 1.00 95.94 199 LEU A O 1
ATOM 1638 N N . ALA A 1 200 ? -5.835 -8.472 7.901 1.00 97.62 200 ALA A N 1
ATOM 1639 C CA . ALA A 1 200 ? -5.299 -8.877 6.603 1.00 97.62 200 ALA A CA 1
ATOM 1640 C C . ALA A 1 200 ? -4.793 -10.328 6.635 1.00 97.62 200 ALA A C 1
ATOM 1642 O O . ALA A 1 200 ? -5.110 -11.108 5.744 1.00 97.62 200 ALA A O 1
ATOM 1643 N N . LYS A 1 201 ? -4.100 -10.728 7.709 1.00 97.69 201 LYS A N 1
ATOM 1644 C CA . LYS A 1 201 ? -3.666 -12.113 7.933 1.00 97.69 201 LYS A CA 1
ATOM 1645 C C . LYS A 1 201 ? -4.821 -13.117 7.972 1.00 97.69 201 LYS A C 1
ATOM 1647 O O . LYS A 1 201 ? -4.633 -14.245 7.541 1.00 97.69 201 LYS A O 1
ATOM 1652 N N . GLN A 1 202 ? -5.983 -12.739 8.506 1.00 97.50 202 GLN A N 1
ATOM 1653 C CA . GLN A 1 202 ? -7.158 -13.620 8.532 1.00 97.50 202 GLN A CA 1
ATOM 1654 C C . GLN A 1 202 ? -7.804 -13.763 7.151 1.00 97.50 202 GLN A C 1
ATOM 1656 O O . GLN A 1 202 ? -8.387 -14.799 6.853 1.00 97.50 202 GLN A O 1
ATOM 1661 N N . LEU A 1 203 ? -7.721 -12.725 6.318 1.00 97.94 203 LEU A N 1
ATOM 1662 C CA . LEU A 1 203 ? -8.269 -12.720 4.961 1.00 97.94 203 LEU A CA 1
ATOM 1663 C C . LEU A 1 203 ? -7.383 -13.476 3.969 1.00 97.94 203 LEU A C 1
ATOM 1665 O O . LEU A 1 203 ? -7.905 -14.153 3.085 1.00 97.94 203 LEU A O 1
ATOM 1669 N N . LEU A 1 204 ? -6.063 -13.361 4.120 1.00 98.38 204 LEU A N 1
ATOM 1670 C CA . LEU A 1 204 ? -5.086 -14.005 3.247 1.00 98.38 204 LEU A CA 1
ATOM 1671 C C . LEU A 1 204 ? -5.213 -15.529 3.279 1.00 98.38 204 LEU A C 1
ATOM 1673 O O . LEU A 1 204 ? -5.306 -16.129 4.351 1.00 98.38 204 LEU A O 1
ATOM 1677 N N . ASN A 1 205 ? -5.176 -16.149 2.102 1.00 98.12 205 ASN A N 1
ATOM 1678 C CA . ASN A 1 205 ? -5.096 -17.598 1.962 1.00 98.12 205 ASN A CA 1
ATOM 1679 C C . ASN A 1 205 ? -3.780 -18.109 2.593 1.00 98.12 205 ASN A C 1
ATOM 1681 O O . ASN A 1 205 ? -2.700 -17.707 2.154 1.00 98.12 205 ASN A O 1
ATOM 1685 N N . PRO A 1 206 ? -3.820 -18.968 3.628 1.00 97.12 206 PRO A N 1
ATOM 1686 C CA . PRO A 1 206 ? -2.608 -19.411 4.317 1.00 97.12 206 PRO A CA 1
ATOM 1687 C C . PRO A 1 206 ? -1.705 -20.309 3.458 1.00 97.12 206 PRO A C 1
ATOM 1689 O O . PRO A 1 206 ? -0.516 -20.420 3.764 1.00 97.12 206 PRO A O 1
ATOM 1692 N N . ASP A 1 207 ? -2.251 -20.931 2.409 1.00 97.38 207 ASP A N 1
ATOM 1693 C CA . ASP A 1 207 ? -1.566 -21.959 1.622 1.00 97.38 207 ASP A CA 1
ATOM 1694 C C . ASP A 1 207 ? -0.856 -21.403 0.386 1.00 97.38 207 ASP A C 1
ATOM 1696 O O . ASP A 1 207 ? 0.117 -22.004 -0.070 1.00 97.38 207 ASP A O 1
ATOM 1700 N N . ASP A 1 208 ? -1.331 -20.287 -0.166 1.00 97.62 208 ASP A N 1
ATOM 1701 C CA . ASP A 1 208 ? -0.744 -19.633 -1.339 1.00 97.62 208 ASP A CA 1
ATOM 1702 C C . ASP A 1 208 ? -1.265 -18.193 -1.452 1.00 97.62 208 ASP A C 1
ATOM 1704 O O . ASP A 1 208 ? -2.311 -17.933 -2.046 1.00 97.62 208 ASP A O 1
ATOM 1708 N N . SER A 1 209 ? -0.586 -17.241 -0.810 1.00 98.38 209 SER A N 1
ATOM 1709 C CA . SER A 1 209 ? -0.931 -15.822 -0.949 1.00 98.38 209 SER A CA 1
ATOM 1710 C C . SER A 1 209 ? 0.247 -14.889 -0.719 1.00 98.38 209 SER A C 1
ATOM 1712 O O . SER A 1 209 ? 1.295 -15.267 -0.185 1.00 98.38 209 SER A O 1
ATOM 1714 N N . VAL A 1 210 ? 0.060 -13.631 -1.115 1.00 98.38 210 VAL A N 1
ATOM 1715 C CA . VAL A 1 210 ? 1.056 -12.577 -0.950 1.00 98.38 210 VAL A CA 1
ATOM 1716 C C . VAL A 1 210 ? 0.459 -11.316 -0.330 1.00 98.38 210 VAL A C 1
ATOM 1718 O O . VAL A 1 210 ? -0.587 -10.815 -0.743 1.00 98.38 210 VAL A O 1
ATOM 1721 N N . LEU A 1 211 ? 1.170 -10.758 0.648 1.00 98.56 211 LEU A N 1
ATOM 1722 C CA . LEU A 1 211 ? 0.964 -9.396 1.126 1.00 98.56 211 LEU A CA 1
ATOM 1723 C C . LEU A 1 211 ? 2.103 -8.506 0.625 1.00 98.56 211 LEU A C 1
ATOM 1725 O O . LEU A 1 211 ? 3.281 -8.796 0.823 1.00 98.56 211 LEU A O 1
ATOM 1729 N N . ILE A 1 212 ? 1.732 -7.399 -0.005 1.00 98.38 212 ILE A N 1
ATOM 1730 C CA . ILE A 1 212 ? 2.625 -6.412 -0.593 1.00 98.38 212 ILE A CA 1
ATOM 1731 C C . ILE A 1 212 ? 2.396 -5.080 0.118 1.00 98.38 212 ILE A C 1
ATOM 1733 O O . ILE A 1 212 ? 1.287 -4.545 0.100 1.00 98.38 212 ILE A O 1
ATOM 1737 N N . VAL A 1 213 ? 3.441 -4.539 0.743 1.00 97.81 213 VAL A N 1
ATOM 1738 C CA . VAL A 1 213 ? 3.366 -3.290 1.516 1.00 97.81 213 VAL A CA 1
ATOM 1739 C C . VAL A 1 213 ? 4.440 -2.327 1.039 1.00 97.81 213 VAL A C 1
ATOM 1741 O O . VAL A 1 213 ? 5.627 -2.607 1.208 1.00 97.81 213 VAL A O 1
ATOM 1744 N N . THR A 1 214 ? 4.052 -1.194 0.458 1.00 95.38 214 THR A N 1
ATOM 1745 C CA . THR A 1 214 ? 5.004 -0.121 0.136 1.00 95.38 214 THR A CA 1
ATOM 1746 C C . THR A 1 214 ? 5.327 0.710 1.373 1.00 95.38 214 THR A C 1
ATOM 1748 O O . THR A 1 214 ? 4.517 0.827 2.295 1.00 95.38 214 THR A O 1
ATOM 1751 N N . ILE A 1 215 ? 6.550 1.236 1.446 1.00 92.62 215 ILE A N 1
ATOM 1752 C CA . ILE A 1 215 ? 7.012 2.020 2.591 1.00 92.62 215 ILE A CA 1
ATOM 1753 C C . ILE A 1 215 ? 8.149 2.975 2.207 1.00 92.62 215 ILE A C 1
ATOM 1755 O O . ILE A 1 215 ? 8.926 2.725 1.281 1.00 92.62 215 ILE A O 1
ATOM 1759 N N . ASP A 1 216 ? 8.272 4.078 2.946 1.00 85.69 216 ASP A N 1
ATOM 1760 C CA . ASP A 1 216 ? 9.392 5.007 2.810 1.00 85.69 216 ASP A CA 1
ATOM 1761 C C . ASP A 1 216 ? 10.575 4.659 3.733 1.00 85.69 216 ASP A C 1
ATOM 1763 O O . ASP A 1 216 ? 10.590 3.672 4.468 1.00 85.69 216 ASP A O 1
ATOM 1767 N N . GLU A 1 217 ? 11.603 5.503 3.710 1.00 84.81 217 GLU A N 1
ATOM 1768 C CA . GLU A 1 217 ? 12.814 5.347 4.510 1.00 84.81 217 GLU A CA 1
ATOM 1769 C C . GLU A 1 217 ? 12.639 5.589 6.015 1.00 84.81 217 GLU A C 1
ATOM 1771 O O . GLU A 1 217 ? 13.600 5.405 6.763 1.00 84.81 217 GLU A O 1
ATOM 1776 N N . LYS A 1 218 ? 11.472 6.041 6.480 1.00 83.12 218 LYS A N 1
ATOM 1777 C CA . LYS A 1 218 ? 11.269 6.388 7.890 1.00 83.12 218 LYS A CA 1
ATOM 1778 C C . LYS A 1 218 ? 10.782 5.216 8.717 1.00 83.12 218 LYS A C 1
ATOM 1780 O O . LYS A 1 218 ? 11.247 5.046 9.846 1.00 83.12 218 LYS A O 1
ATOM 1785 N N . GLU A 1 219 ? 9.842 4.449 8.171 1.00 87.25 219 GLU A N 1
ATOM 1786 C CA . GLU A 1 219 ? 9.161 3.378 8.903 1.00 87.25 219 GLU A CA 1
ATOM 1787 C C . GLU A 1 219 ? 9.537 1.971 8.430 1.00 87.25 219 GLU A C 1
ATOM 1789 O O . GLU A 1 219 ? 9.162 1.011 9.100 1.00 87.25 219 GLU A O 1
ATOM 1794 N N . TYR A 1 220 ? 10.332 1.820 7.358 1.00 92.06 220 TYR A N 1
ATOM 1795 C CA . TYR A 1 220 ? 10.690 0.501 6.811 1.00 92.06 220 TYR A CA 1
ATOM 1796 C C . TYR A 1 220 ? 11.205 -0.477 7.879 1.00 92.06 220 TYR A C 1
ATOM 1798 O O . TYR A 1 220 ? 10.684 -1.579 7.995 1.00 92.06 220 TYR A O 1
ATOM 1806 N N . ALA A 1 221 ? 12.151 -0.059 8.729 1.00 92.50 221 ALA A N 1
ATOM 1807 C CA . ALA A 1 221 ? 12.739 -0.940 9.738 1.00 92.50 221 ALA A CA 1
ATOM 1808 C C . ALA A 1 221 ? 11.709 -1.411 10.780 1.00 92.50 221 ALA A C 1
ATOM 1810 O O . ALA A 1 221 ? 11.710 -2.572 11.185 1.00 92.50 221 ALA A O 1
ATOM 1811 N N . ARG A 1 222 ? 10.805 -0.519 11.202 1.00 90.50 222 ARG A N 1
ATOM 1812 C CA . ARG A 1 222 ? 9.759 -0.836 12.185 1.00 90.50 222 ARG A CA 1
ATOM 1813 C C . ARG A 1 222 ? 8.675 -1.715 11.576 1.00 90.50 222 ARG A C 1
ATOM 1815 O O . ARG A 1 222 ? 8.236 -2.665 12.218 1.00 90.50 222 ARG A O 1
ATOM 1822 N N . LEU A 1 223 ? 8.282 -1.422 10.338 1.00 94.38 223 LEU A N 1
ATOM 1823 C CA . LEU A 1 223 ? 7.357 -2.249 9.577 1.00 94.38 223 LEU A CA 1
ATOM 1824 C C . LEU A 1 223 ? 7.915 -3.662 9.385 1.00 94.38 223 LEU A C 1
ATOM 1826 O O . LEU A 1 223 ? 7.184 -4.615 9.616 1.00 94.38 223 LEU A O 1
ATOM 1830 N N . GLY A 1 224 ? 9.198 -3.806 9.038 1.00 96.44 224 GLY A N 1
ATOM 1831 C CA . GLY A 1 224 ? 9.851 -5.111 8.906 1.00 96.44 224 GLY A CA 1
ATOM 1832 C C . GLY A 1 224 ? 9.707 -5.966 10.167 1.00 96.44 224 GLY A C 1
ATOM 1833 O O . GLY A 1 224 ? 9.197 -7.080 10.094 1.00 96.44 224 GLY A O 1
ATOM 1834 N N . LEU A 1 225 ? 10.038 -5.404 11.336 1.00 95.62 225 LEU A N 1
ATOM 1835 C CA . LEU A 1 225 ? 9.879 -6.095 12.625 1.00 95.62 225 LEU A CA 1
ATOM 1836 C C . LEU A 1 225 ? 8.416 -6.462 12.921 1.00 95.62 225 LEU A C 1
ATOM 1838 O O . LEU A 1 225 ? 8.126 -7.544 13.430 1.00 95.62 225 LEU A O 1
ATOM 1842 N N . LEU A 1 226 ? 7.475 -5.572 12.594 1.00 95.44 226 LEU A N 1
ATOM 1843 C CA . LEU A 1 226 ? 6.048 -5.833 12.767 1.00 95.44 226 LEU A CA 1
ATOM 1844 C C . LEU A 1 226 ? 5.547 -6.957 11.847 1.00 95.44 226 LEU A C 1
ATOM 1846 O O . LEU A 1 226 ? 4.729 -7.780 12.270 1.00 95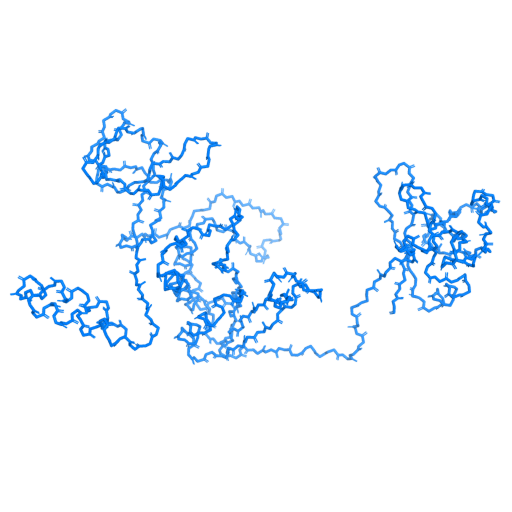.44 226 LEU A O 1
ATOM 1850 N N . LEU A 1 227 ? 6.022 -7.001 10.601 1.00 97.88 227 LEU A N 1
ATOM 1851 C CA . LEU A 1 227 ? 5.685 -8.050 9.643 1.00 97.88 227 LEU A CA 1
ATOM 1852 C C . LEU A 1 227 ? 6.238 -9.401 10.103 1.00 97.88 227 LEU A C 1
ATOM 1854 O O . LEU A 1 227 ? 5.475 -10.362 10.133 1.00 97.88 227 LEU A O 1
ATOM 1858 N N . GLU A 1 228 ? 7.494 -9.464 10.549 1.00 96.88 228 GLU A N 1
ATOM 1859 C CA . GLU A 1 228 ? 8.093 -10.681 11.121 1.00 96.88 228 GLU A CA 1
ATOM 1860 C C . GLU A 1 228 ? 7.309 -11.181 12.344 1.00 96.88 228 GLU A C 1
ATOM 1862 O O . GLU A 1 228 ? 7.013 -12.370 12.458 1.00 96.88 228 GLU A O 1
ATOM 1867 N N . GLN A 1 229 ? 6.888 -10.271 13.229 1.00 95.62 229 GLN A N 1
ATOM 1868 C CA . GLN A 1 229 ? 6.058 -10.621 14.385 1.00 95.62 229 GLN A CA 1
ATOM 1869 C C . GLN A 1 229 ? 4.673 -11.147 13.969 1.00 95.62 229 GLN A C 1
ATOM 1871 O O . GLN A 1 229 ? 4.143 -12.080 14.577 1.00 95.62 229 GLN A O 1
ATOM 1876 N N . THR A 1 230 ? 4.051 -10.531 12.963 1.00 95.81 230 THR A N 1
ATOM 1877 C CA . THR A 1 230 ? 2.676 -10.856 12.552 1.00 95.81 230 THR A CA 1
ATOM 1878 C C . THR A 1 230 ? 2.627 -12.125 11.696 1.00 95.81 230 THR A C 1
ATOM 1880 O O . THR A 1 230 ? 1.693 -12.925 11.827 1.00 95.81 230 THR A O 1
ATOM 1883 N N . PHE A 1 231 ? 3.648 -12.356 10.871 1.00 97.25 231 PHE A N 1
ATOM 1884 C CA . PHE A 1 231 ? 3.751 -13.445 9.899 1.00 97.25 231 PHE A CA 1
ATOM 1885 C C . PHE A 1 231 ? 5.030 -14.279 10.120 1.00 97.25 231 PHE A C 1
ATOM 1887 O O . PHE A 1 231 ? 5.877 -14.352 9.234 1.00 97.25 231 PHE A O 1
ATOM 1894 N N . PRO A 1 232 ? 5.175 -14.963 11.271 1.00 94.94 232 PRO A N 1
ATOM 1895 C CA . PRO A 1 232 ? 6.437 -15.607 11.661 1.00 94.94 232 PRO A CA 1
ATOM 1896 C C . PRO A 1 232 ? 6.880 -16.755 10.741 1.00 94.94 232 PRO A C 1
ATOM 1898 O O . PRO A 1 232 ? 8.056 -17.095 10.712 1.00 94.94 232 PRO A O 1
ATOM 1901 N N . ASN A 1 233 ? 5.945 -17.355 10.000 1.00 94.44 233 ASN A N 1
ATOM 1902 C CA . ASN A 1 233 ? 6.215 -18.472 9.089 1.00 94.44 233 ASN A CA 1
ATOM 1903 C C . ASN A 1 233 ? 6.258 -18.040 7.614 1.00 94.44 233 ASN A C 1
ATOM 1905 O O . ASN A 1 233 ? 6.369 -18.894 6.739 1.00 94.44 233 ASN A O 1
ATOM 1909 N N . ALA A 1 234 ? 6.099 -16.746 7.326 1.00 97.12 234 ALA A N 1
ATOM 1910 C CA . ALA A 1 234 ? 6.131 -16.240 5.961 1.00 97.12 234 ALA A CA 1
ATOM 1911 C C . ALA A 1 234 ? 7.572 -15.997 5.500 1.00 97.12 234 ALA A C 1
ATOM 1913 O O . ALA A 1 234 ? 8.450 -15.656 6.294 1.00 97.12 234 ALA A O 1
ATOM 1914 N N . SER A 1 235 ? 7.804 -16.104 4.193 1.00 97.56 235 SER A N 1
ATOM 1915 C CA . SER A 1 235 ? 9.038 -15.601 3.592 1.00 97.56 235 SER A CA 1
ATOM 1916 C C . SER A 1 235 ? 8.879 -14.106 3.329 1.00 97.56 235 SER A C 1
ATOM 1918 O O . SER A 1 235 ? 8.016 -13.698 2.553 1.00 97.56 235 SER A O 1
ATOM 1920 N N . ILE A 1 236 ? 9.691 -13.284 3.995 1.00 97.81 236 ILE A N 1
ATOM 1921 C CA . ILE A 1 236 ? 9.619 -11.823 3.904 1.00 97.81 236 ILE A CA 1
ATOM 1922 C C . ILE A 1 236 ? 10.836 -11.306 3.141 1.00 97.81 236 ILE A C 1
ATOM 1924 O O . ILE A 1 236 ? 11.978 -11.595 3.497 1.00 97.81 236 ILE A O 1
ATOM 1928 N N . GLN A 1 237 ? 10.594 -10.518 2.096 1.00 96.25 237 GLN A N 1
ATOM 1929 C CA . GLN A 1 237 ? 11.632 -9.898 1.276 1.00 96.25 237 GLN A CA 1
ATOM 1930 C C . GLN A 1 237 ? 11.411 -8.390 1.207 1.00 96.25 237 GLN A C 1
ATOM 1932 O O . GLN A 1 237 ? 10.311 -7.933 0.905 1.00 96.25 237 GLN A O 1
ATOM 1937 N N . MET A 1 238 ? 12.465 -7.613 1.454 1.00 96.62 238 MET A N 1
ATOM 1938 C CA . MET A 1 238 ? 12.464 -6.171 1.215 1.00 96.62 238 MET A CA 1
ATOM 1939 C C . MET A 1 238 ? 13.122 -5.884 -0.134 1.00 96.62 238 MET A C 1
ATOM 1941 O O . MET A 1 238 ? 14.255 -6.299 -0.378 1.00 96.62 238 MET A O 1
ATOM 1945 N N . ILE A 1 239 ? 12.430 -5.145 -0.994 1.00 94.88 239 ILE A N 1
ATOM 1946 C CA . ILE A 1 239 ? 12.909 -4.757 -2.321 1.00 94.88 239 ILE A CA 1
ATOM 1947 C C . ILE A 1 239 ? 13.030 -3.231 -2.369 1.00 94.88 239 ILE A C 1
ATOM 1949 O O . ILE A 1 239 ? 12.149 -2.512 -1.900 1.00 94.88 239 ILE A O 1
ATOM 1953 N N . SER A 1 240 ? 14.125 -2.736 -2.949 1.00 93.06 240 SER A N 1
ATOM 1954 C CA . SER A 1 240 ? 14.304 -1.312 -3.250 1.00 93.06 240 SER A CA 1
ATOM 1955 C C . SER A 1 240 ? 13.670 -0.971 -4.601 1.00 93.06 240 SER A C 1
ATOM 1957 O O . SER A 1 240 ? 13.907 -1.657 -5.597 1.00 93.06 240 SER A O 1
ATOM 1959 N N . ILE A 1 241 ? 12.874 0.095 -4.644 1.00 91.12 241 ILE A N 1
ATOM 1960 C CA . ILE A 1 241 ? 12.203 0.605 -5.839 1.00 91.12 241 ILE A CA 1
ATOM 1961 C C . ILE A 1 241 ? 12.766 1.979 -6.174 1.00 91.12 241 ILE A C 1
ATOM 1963 O O . ILE A 1 241 ? 12.565 2.941 -5.437 1.00 91.12 241 ILE A O 1
ATOM 1967 N N . THR A 1 242 ? 13.383 2.120 -7.345 1.00 89.00 242 THR A N 1
ATOM 1968 C CA . THR A 1 242 ? 13.851 3.428 -7.810 1.00 89.00 242 THR A CA 1
ATOM 1969 C C . THR A 1 242 ? 12.702 4.321 -8.268 1.00 89.00 242 THR A C 1
ATOM 1971 O O . THR A 1 242 ? 12.173 4.170 -9.370 1.00 89.00 242 THR A O 1
ATOM 1974 N N . ILE A 1 243 ? 12.387 5.327 -7.453 1.00 85.06 243 ILE A N 1
ATOM 1975 C CA . ILE A 1 243 ? 11.375 6.356 -7.729 1.00 85.06 243 ILE A CA 1
ATOM 1976 C C . ILE A 1 243 ? 11.922 7.503 -8.587 1.00 85.06 243 ILE A C 1
ATOM 1978 O O . ILE A 1 243 ? 11.198 8.109 -9.378 1.00 85.06 243 ILE A O 1
ATOM 1982 N N . ASN A 1 244 ? 13.216 7.814 -8.472 1.00 83.56 244 ASN A N 1
ATOM 1983 C CA . ASN A 1 244 ? 13.851 8.879 -9.240 1.00 83.56 244 ASN A CA 1
ATOM 1984 C C . ASN A 1 244 ? 15.330 8.579 -9.487 1.00 83.56 244 ASN A C 1
ATOM 1986 O O . ASN A 1 244 ? 16.178 8.825 -8.635 1.00 83.56 244 ASN A O 1
ATOM 1990 N N . ARG A 1 245 ? 15.660 8.174 -10.720 1.00 82.94 245 ARG A N 1
ATOM 1991 C CA . ARG A 1 245 ? 17.040 7.865 -11.144 1.00 82.94 245 ARG A CA 1
ATOM 1992 C C . ARG A 1 245 ? 18.040 9.007 -10.938 1.00 82.94 245 ARG A C 1
ATOM 1994 O O . ARG A 1 245 ? 19.234 8.751 -10.869 1.00 82.94 245 ARG A O 1
ATOM 2001 N N . LYS A 1 246 ? 17.587 10.266 -10.901 1.00 84.62 246 LYS A N 1
ATOM 2002 C CA . LYS A 1 246 ? 18.467 11.423 -10.653 1.00 84.62 246 LYS A CA 1
ATOM 2003 C C . LYS A 1 246 ? 18.707 11.684 -9.165 1.00 84.62 246 LYS A C 1
ATOM 2005 O O . LYS A 1 246 ? 19.600 12.458 -8.837 1.00 84.62 246 LYS A O 1
ATOM 2010 N N . GLY A 1 247 ? 17.897 11.087 -8.296 1.00 84.00 247 GLY A N 1
ATOM 2011 C CA . GLY A 1 247 ? 17.822 11.412 -6.883 1.00 84.00 247 GLY A CA 1
ATOM 2012 C C . GLY A 1 247 ? 17.109 12.744 -6.614 1.00 84.00 247 GLY A C 1
ATOM 2013 O O . GLY A 1 247 ? 17.254 13.727 -7.345 1.00 84.00 247 GLY A O 1
ATOM 2014 N N . ALA A 1 248 ? 16.322 12.795 -5.545 1.00 84.00 248 ALA A N 1
ATOM 2015 C CA . ALA A 1 248 ? 15.820 14.034 -4.971 1.00 84.00 248 ALA A CA 1
ATOM 2016 C C . ALA A 1 248 ? 16.928 14.682 -4.129 1.00 84.00 248 ALA A C 1
ATOM 2018 O O . ALA A 1 248 ? 17.486 14.042 -3.234 1.00 84.00 248 ALA A O 1
ATOM 2019 N N . LYS A 1 249 ? 17.257 15.947 -4.421 1.00 85.31 249 LYS A N 1
ATOM 2020 C CA . LYS A 1 249 ? 18.261 16.702 -3.659 1.00 85.31 249 LYS A CA 1
ATOM 2021 C C . LYS A 1 249 ? 17.790 16.900 -2.220 1.00 85.31 249 LYS A C 1
ATOM 2023 O O . LYS A 1 249 ? 16.642 17.270 -1.989 1.00 85.31 249 LYS A O 1
ATOM 2028 N N . ARG A 1 250 ? 18.706 16.708 -1.275 1.00 82.50 250 ARG A N 1
ATOM 2029 C CA . ARG A 1 250 ? 18.515 16.983 0.148 1.00 82.50 250 ARG A CA 1
ATOM 2030 C C . ARG A 1 250 ? 19.667 17.852 0.632 1.00 82.50 250 ARG A C 1
ATOM 2032 O O . ARG A 1 250 ? 20.812 17.639 0.237 1.00 82.50 250 ARG A O 1
ATOM 2039 N N . GLU A 1 251 ? 19.366 18.860 1.437 1.00 88.25 251 GLU A N 1
ATOM 2040 C CA . GLU A 1 251 ? 20.391 19.753 1.970 1.00 88.25 251 GLU A CA 1
ATOM 2041 C C . GLU A 1 251 ? 21.324 18.975 2.906 1.00 88.25 251 GLU A C 1
ATOM 2043 O O . GLU A 1 251 ? 20.858 18.343 3.849 1.00 88.25 251 GLU A O 1
ATOM 2048 N N . LYS A 1 252 ? 22.637 18.998 2.628 1.00 90.56 252 LYS A N 1
ATOM 2049 C CA . LYS A 1 252 ? 23.685 18.324 3.426 1.00 90.56 252 LYS A CA 1
ATOM 2050 C C . LYS A 1 252 ? 23.475 16.811 3.629 1.00 90.56 252 LYS A C 1
ATOM 2052 O O . LYS A 1 252 ? 24.042 16.232 4.550 1.00 90.56 252 LYS A O 1
ATOM 2057 N N . MET A 1 253 ? 22.694 16.157 2.770 1.00 89.06 253 MET A N 1
ATOM 2058 C CA . MET A 1 253 ? 22.430 14.716 2.831 1.00 89.06 253 MET A CA 1
ATOM 2059 C C . MET A 1 253 ? 22.597 14.072 1.454 1.00 89.06 253 MET A C 1
ATOM 2061 O O . MET A 1 253 ? 22.623 14.752 0.426 1.00 89.06 253 MET A O 1
ATOM 2065 N N . PHE A 1 254 ? 22.661 12.741 1.425 1.00 88.88 254 PHE A N 1
ATOM 2066 C CA . PHE A 1 254 ? 22.628 11.986 0.177 1.00 88.88 254 PHE A CA 1
ATOM 2067 C C . PHE A 1 254 ? 21.296 12.176 -0.561 1.00 88.88 254 PHE A C 1
ATOM 2069 O O . PHE A 1 254 ? 20.228 12.302 0.049 1.00 88.88 254 PHE A O 1
ATOM 2076 N N . ALA A 1 255 ? 21.369 12.202 -1.893 1.00 88.44 255 ALA A N 1
ATOM 2077 C CA . ALA A 1 255 ? 20.188 12.294 -2.737 1.00 88.44 255 ALA A CA 1
ATOM 2078 C C . ALA A 1 255 ? 19.368 11.000 -2.641 1.00 88.44 255 ALA A C 1
ATOM 2080 O O . ALA A 1 255 ? 19.920 9.904 -2.705 1.00 88.44 255 ALA A O 1
ATOM 2081 N N . ARG A 1 256 ? 18.046 11.126 -2.512 1.00 85.69 256 ARG A N 1
ATOM 2082 C CA . ARG A 1 256 ? 17.151 9.969 -2.384 1.00 85.69 256 ARG A CA 1
ATOM 2083 C C . ARG A 1 256 ? 16.665 9.515 -3.755 1.00 85.69 256 ARG A C 1
ATOM 2085 O O . ARG A 1 256 ? 15.974 10.279 -4.426 1.00 85.69 256 ARG A O 1
ATOM 2092 N N . ALA A 1 257 ? 17.012 8.297 -4.157 1.00 89.06 257 ALA A N 1
ATOM 2093 C CA . ALA A 1 257 ? 16.582 7.716 -5.429 1.00 89.06 257 ALA A CA 1
ATOM 2094 C C . ALA A 1 257 ? 15.463 6.678 -5.281 1.00 89.06 257 ALA A C 1
ATOM 2096 O O . ALA A 1 257 ? 14.723 6.474 -6.246 1.00 89.06 257 ALA A O 1
ATOM 2097 N N . ASP A 1 258 ? 15.318 6.091 -4.089 1.00 89.88 258 ASP A N 1
ATOM 2098 C CA . ASP A 1 258 ? 14.527 4.882 -3.882 1.00 89.88 258 ASP A CA 1
ATOM 2099 C C . ASP A 1 258 ? 13.440 5.019 -2.791 1.00 89.88 258 ASP A C 1
ATOM 2101 O O . ASP A 1 258 ? 13.474 5.911 -1.929 1.00 89.88 258 ASP A O 1
ATOM 2105 N N . GLU A 1 259 ? 12.471 4.111 -2.881 1.00 90.25 259 GLU A N 1
ATOM 2106 C CA . GLU A 1 259 ? 11.490 3.683 -1.875 1.00 90.25 259 GLU A CA 1
ATOM 2107 C C . GLU A 1 259 ? 11.625 2.180 -1.642 1.00 90.25 259 GLU A C 1
ATOM 2109 O O . GLU A 1 259 ? 12.422 1.518 -2.306 1.00 90.25 259 GLU A O 1
ATOM 2114 N N . TYR A 1 260 ? 10.862 1.636 -0.699 1.00 94.81 260 TYR A N 1
ATOM 2115 C CA . TYR A 1 260 ? 10.928 0.224 -0.360 1.00 94.81 260 TYR A CA 1
ATOM 2116 C C . TYR A 1 260 ? 9.562 -0.436 -0.496 1.00 94.81 260 TYR A C 1
ATOM 2118 O O . TYR A 1 260 ? 8.512 0.194 -0.375 1.00 94.81 260 TYR A O 1
ATOM 2126 N N . ILE A 1 261 ? 9.587 -1.739 -0.734 1.00 96.94 261 ILE A N 1
ATOM 2127 C CA . ILE A 1 261 ? 8.409 -2.593 -0.694 1.00 96.94 261 ILE A CA 1
ATOM 2128 C C . ILE A 1 261 ? 8.755 -3.872 0.054 1.00 96.94 261 ILE A C 1
ATOM 2130 O O . ILE A 1 261 ? 9.817 -4.459 -0.160 1.00 96.94 261 ILE A O 1
ATOM 2134 N N . TYR A 1 262 ? 7.865 -4.292 0.940 1.00 98.19 262 TYR A N 1
ATOM 2135 C CA . TYR A 1 262 ? 7.905 -5.606 1.557 1.00 98.19 262 TYR A CA 1
ATOM 2136 C C . TYR A 1 262 ? 6.993 -6.551 0.786 1.00 98.19 262 TYR A C 1
ATOM 2138 O O . TYR A 1 262 ? 5.825 -6.239 0.553 1.00 98.19 262 TYR A O 1
ATOM 2146 N N . ILE A 1 263 ? 7.534 -7.708 0.416 1.00 98.19 263 ILE A N 1
ATOM 2147 C CA . ILE A 1 263 ? 6.801 -8.845 -0.132 1.00 98.19 263 ILE A CA 1
ATOM 2148 C C . ILE A 1 263 ? 6.785 -9.929 0.940 1.00 98.19 263 ILE A C 1
ATOM 2150 O O . ILE A 1 263 ? 7.838 -10.416 1.346 1.00 98.19 263 ILE A O 1
ATOM 2154 N N . VAL A 1 264 ? 5.595 -10.286 1.406 1.00 98.38 264 VAL A N 1
ATOM 2155 C CA . VAL A 1 264 ? 5.359 -11.311 2.424 1.00 98.38 264 VAL A CA 1
ATOM 2156 C C . VAL A 1 264 ? 4.647 -12.472 1.743 1.00 98.38 264 VAL A C 1
ATOM 2158 O O . VAL A 1 264 ? 3.480 -12.353 1.380 1.00 98.38 264 VAL A O 1
ATOM 2161 N N . LEU A 1 265 ? 5.364 -13.572 1.532 1.00 98.25 265 LEU A N 1
ATOM 2162 C CA . LEU A 1 265 ? 4.881 -14.775 0.854 1.00 98.25 265 LEU A CA 1
ATOM 2163 C C . LEU A 1 265 ? 4.421 -15.802 1.891 1.00 98.25 265 LEU A C 1
ATOM 2165 O O . LEU A 1 265 ? 5.189 -16.160 2.790 1.00 98.25 265 LEU A O 1
ATOM 2169 N N . LEU A 1 266 ? 3.179 -16.269 1.768 1.00 98.06 266 LEU A N 1
ATOM 2170 C CA . LEU A 1 266 ? 2.578 -17.273 2.641 1.00 98.06 266 LEU A CA 1
ATOM 2171 C C . LEU A 1 266 ? 2.469 -18.619 1.916 1.00 98.06 266 LEU A C 1
ATOM 2173 O O . LEU A 1 266 ? 2.197 -18.674 0.717 1.00 98.06 266 LEU A O 1
ATOM 2177 N N . GLY A 1 267 ? 2.660 -19.704 2.669 1.00 96.81 267 GLY A N 1
ATOM 2178 C CA . GLY A 1 267 ? 2.523 -21.066 2.164 1.00 96.81 267 GLY A CA 1
ATOM 2179 C C . GLY A 1 267 ? 3.459 -21.353 0.987 1.00 96.81 267 GLY A C 1
ATOM 2180 O O . GLY A 1 267 ? 4.678 -21.243 1.112 1.00 96.81 267 GLY A O 1
ATOM 2181 N N . ASN A 1 268 ? 2.877 -21.732 -0.148 1.00 96.44 268 ASN A N 1
ATOM 2182 C CA . ASN A 1 268 ? 3.568 -22.107 -1.380 1.00 96.44 268 ASN A CA 1
ATOM 2183 C C . ASN A 1 268 ? 3.828 -20.923 -2.325 1.00 96.44 268 ASN A C 1
ATOM 2185 O O . ASN A 1 268 ? 4.399 -21.125 -3.404 1.00 96.44 268 ASN A O 1
ATOM 2189 N N . ALA A 1 269 ? 3.442 -19.704 -1.932 1.00 96.75 269 ALA A N 1
ATOM 2190 C CA . ALA A 1 269 ? 3.639 -18.517 -2.749 1.00 96.75 269 ALA A CA 1
ATOM 2191 C C . ALA A 1 269 ? 5.120 -18.344 -3.093 1.00 96.75 269 ALA A C 1
ATOM 2193 O O . ALA A 1 269 ? 6.005 -18.358 -2.232 1.00 96.75 269 ALA A O 1
ATOM 2194 N N . SER A 1 270 ? 5.401 -18.179 -4.382 1.00 93.19 270 SER A N 1
ATOM 2195 C CA . SER A 1 270 ? 6.767 -18.121 -4.889 1.00 93.19 270 SER A CA 1
ATOM 2196 C C . SER A 1 270 ? 6.913 -17.094 -6.000 1.00 93.19 270 SER A C 1
ATOM 2198 O O . SER A 1 270 ? 5.980 -16.777 -6.739 1.00 93.19 270 SER A O 1
ATOM 2200 N N . VAL A 1 271 ? 8.123 -16.549 -6.116 1.00 89.12 271 VAL A N 1
ATOM 2201 C CA . VAL A 1 271 ? 8.460 -15.633 -7.203 1.00 89.12 271 VAL A CA 1
ATOM 2202 C C . VAL A 1 271 ? 8.674 -16.452 -8.467 1.00 89.12 271 VAL A C 1
ATOM 2204 O O . VAL A 1 271 ? 9.649 -17.196 -8.589 1.00 89.12 271 VAL A O 1
ATOM 2207 N N . VAL A 1 272 ? 7.781 -16.280 -9.435 1.00 84.81 272 VAL A N 1
ATOM 2208 C CA . VAL A 1 272 ? 7.974 -16.834 -10.771 1.00 84.81 272 VAL A CA 1
ATOM 2209 C C . VAL A 1 272 ? 8.961 -15.938 -11.507 1.00 84.81 272 VAL A C 1
ATOM 2211 O O . VAL A 1 272 ? 8.641 -14.812 -11.888 1.00 84.81 272 VAL A O 1
ATOM 2214 N N . LEU A 1 273 ? 10.180 -16.436 -11.715 1.00 73.00 273 LEU A N 1
ATOM 2215 C CA . LEU A 1 273 ? 11.099 -15.790 -12.643 1.00 73.00 273 LEU A CA 1
ATOM 2216 C C . LEU A 1 273 ? 10.474 -15.861 -14.040 1.00 73.00 273 LEU A C 1
ATOM 2218 O O . LEU A 1 273 ? 10.113 -16.961 -14.475 1.00 73.00 273 LEU A O 1
ATOM 2222 N N . PRO A 1 274 ? 10.335 -14.732 -14.754 1.00 62.09 274 PRO A N 1
ATOM 2223 C CA . PRO A 1 274 ? 9.855 -14.776 -16.121 1.00 62.09 274 PRO A CA 1
ATOM 2224 C C . PRO A 1 274 ? 10.786 -15.689 -16.920 1.00 62.09 274 PRO A C 1
ATOM 2226 O O . PRO A 1 274 ? 11.977 -15.412 -17.065 1.00 62.09 274 PRO A O 1
ATOM 2229 N N . LYS A 1 275 ? 10.244 -16.795 -17.442 1.00 56.06 275 LYS A N 1
ATOM 2230 C CA . LYS A 1 275 ? 10.902 -17.591 -18.482 1.00 56.06 275 LYS A CA 1
ATOM 2231 C C . LYS A 1 275 ? 10.790 -16.820 -19.795 1.00 56.06 275 LYS A C 1
ATOM 2233 O O . LYS A 1 275 ? 10.025 -17.187 -20.676 1.00 56.06 275 LYS A O 1
ATOM 2238 N N . GLY A 1 276 ? 11.502 -15.702 -19.881 1.00 50.94 276 GLY A N 1
ATOM 2239 C CA . GLY A 1 276 ? 11.742 -15.029 -21.145 1.00 50.94 276 GLY A CA 1
ATOM 2240 C C . GLY A 1 276 ? 12.857 -15.767 -21.871 1.00 50.94 276 GLY A C 1
ATOM 2241 O O . GLY A 1 276 ? 13.924 -15.986 -21.305 1.00 50.94 276 GLY A O 1
ATOM 2242 N N . ASP A 1 277 ? 12.643 -16.107 -23.133 1.00 51.34 277 ASP A N 1
ATOM 2243 C CA . ASP A 1 277 ? 13.675 -16.593 -24.060 1.00 51.34 277 ASP A CA 1
ATOM 2244 C C . ASP A 1 277 ? 14.717 -15.509 -24.437 1.00 51.34 277 ASP A C 1
ATOM 2246 O O . ASP A 1 277 ? 15.537 -15.699 -25.332 1.00 51.34 277 ASP A O 1
ATOM 2250 N N . GLY A 1 278 ? 14.705 -14.361 -23.748 1.00 53.34 278 GLY A N 1
ATOM 2251 C CA . GLY A 1 278 ? 15.592 -13.227 -23.988 1.00 53.34 278 GLY A CA 1
ATOM 2252 C C . GLY A 1 278 ? 15.170 -12.318 -25.147 1.00 53.34 278 GLY A C 1
ATOM 2253 O O . GLY A 1 278 ? 15.909 -11.380 -25.447 1.00 53.34 278 GLY A O 1
ATOM 2254 N N . SER A 1 279 ? 14.018 -12.547 -25.791 1.00 54.69 279 SER A N 1
ATOM 2255 C CA . SER A 1 279 ? 13.640 -11.810 -27.008 1.00 54.69 279 SER A CA 1
ATOM 2256 C C . SER A 1 279 ? 12.796 -10.545 -26.779 1.00 54.69 279 SER A C 1
ATOM 2258 O O . SER A 1 279 ? 12.881 -9.600 -27.568 1.00 54.69 279 SER A O 1
ATOM 2260 N N . GLU A 1 280 ? 12.041 -10.450 -25.681 1.00 51.84 280 GLU A N 1
ATOM 2261 C CA . GLU A 1 280 ? 11.175 -9.293 -25.419 1.00 51.84 280 GLU A CA 1
ATOM 2262 C C . GLU A 1 280 ? 11.859 -8.240 -24.535 1.00 51.84 280 GLU A C 1
ATOM 2264 O O . GLU A 1 280 ? 11.717 -8.195 -23.314 1.00 51.84 280 GLU A O 1
ATOM 2269 N N . GLN A 1 281 ? 12.612 -7.342 -25.174 1.00 55.78 281 GLN A N 1
ATOM 2270 C CA . GLN A 1 281 ? 13.046 -6.095 -24.544 1.00 55.78 281 GLN A CA 1
ATOM 2271 C C . GLN A 1 281 ? 11.931 -5.048 -24.628 1.00 55.78 281 GLN A C 1
ATOM 2273 O O . GLN A 1 281 ? 11.423 -4.768 -25.714 1.00 55.78 281 GLN A O 1
ATOM 2278 N N . GLU A 1 282 ? 11.602 -4.393 -23.510 1.00 49.03 282 GLU A N 1
ATOM 2279 C CA . GLU A 1 282 ? 10.743 -3.205 -23.513 1.00 49.03 282 GLU A CA 1
ATOM 2280 C C . GLU A 1 282 ? 11.381 -2.113 -24.396 1.00 49.03 282 GLU A C 1
ATOM 2282 O O . GLU A 1 282 ? 12.348 -1.436 -24.032 1.00 49.03 282 GLU A O 1
ATOM 2287 N N . VAL A 1 283 ? 10.846 -1.941 -25.604 1.00 56.91 283 VAL A N 1
ATOM 2288 C CA . VAL A 1 283 ? 11.402 -1.016 -26.588 1.00 56.91 283 VAL A CA 1
ATOM 2289 C C . VAL A 1 283 ? 10.972 0.417 -26.281 1.00 56.91 283 VAL A C 1
ATOM 2291 O O . VAL A 1 283 ? 9.856 0.845 -26.594 1.00 56.91 283 VAL A O 1
ATOM 2294 N N . ARG A 1 284 ? 11.896 1.222 -25.750 1.00 59.34 284 ARG A N 1
ATOM 2295 C CA . ARG A 1 284 ? 11.694 2.671 -25.621 1.00 59.34 284 ARG A CA 1
ATOM 2296 C C . ARG A 1 284 ? 11.949 3.393 -26.940 1.00 59.34 284 ARG A C 1
ATOM 2298 O O . ARG A 1 284 ? 13.042 3.364 -27.498 1.00 59.34 284 ARG A O 1
ATOM 2305 N N . TRP A 1 285 ? 10.941 4.132 -27.390 1.00 72.38 285 TRP A N 1
ATOM 2306 C CA . TRP A 1 285 ? 10.999 4.944 -28.604 1.00 72.38 285 TRP A CA 1
ATOM 2307 C C . TRP A 1 285 ? 11.235 6.417 -28.271 1.00 72.38 285 TRP A C 1
ATOM 2309 O O . TRP A 1 285 ? 10.346 7.099 -27.752 1.00 72.38 285 TRP A O 1
ATOM 2319 N N . PHE A 1 286 ? 12.414 6.926 -28.610 1.00 76.31 286 PHE A N 1
ATOM 2320 C CA . PHE A 1 286 ? 12.813 8.311 -28.374 1.00 76.31 286 PHE A CA 1
ATOM 2321 C C . PHE A 1 286 ? 12.375 9.216 -29.523 1.00 76.31 286 PHE A C 1
ATOM 2323 O O . PHE A 1 286 ? 12.310 8.776 -30.665 1.00 76.31 286 PHE A O 1
ATOM 2330 N N . TYR A 1 287 ? 12.113 10.499 -29.261 1.00 84.25 287 TYR A N 1
ATOM 2331 C CA . TYR A 1 287 ? 11.912 11.464 -30.346 1.00 84.25 287 TYR A CA 1
ATOM 2332 C C . TYR A 1 287 ? 13.179 11.601 -31.193 1.00 84.25 287 TYR A C 1
ATOM 2334 O O . TYR A 1 287 ? 14.287 11.660 -30.661 1.00 84.25 287 TYR A O 1
ATOM 2342 N N . LEU A 1 288 ? 13.006 11.680 -32.514 1.00 88.81 288 LEU A N 1
ATOM 2343 C CA . LEU A 1 288 ? 14.119 11.866 -33.439 1.00 88.81 288 LEU A CA 1
ATOM 2344 C C . LEU A 1 288 ? 14.710 13.278 -33.331 1.00 88.81 288 LEU A C 1
ATOM 2346 O O . LEU A 1 288 ? 15.915 13.443 -33.478 1.00 88.81 288 LEU A O 1
ATOM 2350 N N . ARG A 1 289 ? 13.883 14.295 -33.057 1.00 91.69 289 ARG A N 1
ATOM 2351 C CA . ARG A 1 289 ? 14.303 15.697 -32.877 1.00 91.69 289 ARG A CA 1
ATOM 2352 C C . ARG A 1 289 ? 15.157 15.860 -31.614 1.00 91.69 289 ARG A C 1
ATOM 2354 O O . ARG A 1 289 ? 14.758 15.406 -30.541 1.00 91.69 289 ARG A O 1
ATOM 2361 N N . ARG A 1 290 ? 16.283 16.578 -31.706 1.00 86.88 290 ARG A N 1
ATOM 2362 C CA . ARG A 1 290 ? 17.089 16.952 -30.531 1.00 86.88 290 ARG A CA 1
ATOM 2363 C C . ARG A 1 290 ? 16.324 17.917 -29.619 1.00 86.88 290 ARG A C 1
ATOM 2365 O O . ARG A 1 290 ? 15.584 18.780 -30.085 1.00 86.88 290 ARG A O 1
ATOM 2372 N N . THR A 1 291 ? 16.518 17.785 -28.310 1.00 85.19 291 THR A N 1
ATOM 2373 C CA . THR A 1 291 ? 15.866 18.634 -27.294 1.00 85.19 291 THR A CA 1
ATOM 2374 C C . THR A 1 291 ? 16.767 19.744 -26.758 1.00 85.19 291 THR A C 1
ATOM 2376 O O . THR A 1 291 ? 16.265 20.734 -26.236 1.00 85.19 291 THR A O 1
ATOM 2379 N N . ASP A 1 292 ? 18.085 19.588 -26.881 1.00 85.44 292 ASP A N 1
ATOM 2380 C CA . ASP A 1 292 ? 19.077 20.550 -26.403 1.00 85.44 292 ASP A CA 1
ATOM 2381 C C . ASP A 1 292 ? 19.153 21.788 -27.311 1.00 85.44 292 ASP A C 1
ATOM 2383 O O . ASP A 1 292 ? 19.451 21.677 -28.502 1.00 85.44 292 ASP A O 1
ATOM 2387 N N . TYR A 1 293 ? 18.939 22.970 -26.726 1.00 85.56 293 TYR A N 1
ATOM 2388 C CA . TYR A 1 293 ? 18.926 24.255 -27.428 1.00 85.56 293 TYR A CA 1
ATOM 2389 C C . TYR A 1 293 ? 20.283 24.620 -28.037 1.00 85.56 293 TYR A C 1
ATOM 2391 O O . TYR A 1 293 ? 20.334 25.256 -29.089 1.00 85.56 293 TYR A O 1
ATOM 2399 N N . ALA A 1 294 ? 21.390 24.162 -27.441 1.00 86.56 294 ALA A N 1
ATOM 2400 C CA . ALA A 1 294 ? 22.714 24.374 -28.018 1.00 86.56 294 ALA A CA 1
ATOM 2401 C C . ALA A 1 294 ? 22.869 23.661 -29.372 1.00 86.56 294 ALA A C 1
ATOM 2403 O O . ALA A 1 294 ? 23.715 24.055 -30.168 1.00 86.56 294 ALA A O 1
ATOM 2404 N N . SER A 1 295 ? 22.034 22.656 -29.662 1.00 87.81 295 SER A N 1
ATOM 2405 C CA . SER A 1 295 ? 22.023 21.890 -30.914 1.00 87.81 295 SER A CA 1
ATOM 2406 C C . SER A 1 295 ? 21.002 22.392 -31.950 1.00 87.81 295 SER A C 1
ATOM 2408 O O . SER A 1 295 ? 20.728 21.672 -32.914 1.00 87.81 295 SER A O 1
ATOM 2410 N N . ARG A 1 296 ? 20.391 23.568 -31.747 1.00 91.88 296 ARG A N 1
ATOM 2411 C CA . ARG A 1 296 ? 19.433 24.162 -32.700 1.00 91.88 296 ARG A CA 1
ATOM 2412 C C . ARG A 1 296 ? 20.060 24.407 -34.083 1.00 91.88 296 ARG A C 1
ATOM 2414 O O . ARG A 1 296 ? 21.286 24.433 -34.207 1.00 91.88 296 ARG A O 1
ATOM 2421 N N . ARG A 1 297 ? 19.232 24.591 -35.115 1.00 91.38 297 ARG A N 1
ATOM 2422 C CA . ARG A 1 297 ? 19.714 24.886 -36.476 1.00 91.38 297 ARG A CA 1
ATOM 2423 C C . ARG A 1 297 ? 20.590 26.148 -36.462 1.00 91.38 297 ARG A C 1
ATOM 2425 O O . ARG A 1 297 ? 20.293 27.100 -35.740 1.00 91.38 297 ARG A O 1
ATOM 2432 N N . GLY A 1 298 ? 21.693 26.132 -37.209 1.00 86.50 298 GLY A N 1
ATOM 2433 C CA . GLY A 1 298 ? 22.608 27.274 -37.326 1.00 86.50 298 GLY A CA 1
ATOM 2434 C C . GLY A 1 298 ? 23.594 27.470 -36.168 1.00 86.50 298 GLY A C 1
ATOM 2435 O O . GLY A 1 298 ? 24.359 28.429 -36.186 1.00 86.50 298 GLY A O 1
ATOM 2436 N N . THR A 1 299 ? 23.634 26.589 -35.160 1.00 88.25 299 THR A N 1
ATOM 2437 C CA . THR A 1 299 ? 24.705 26.621 -34.146 1.00 88.25 299 THR A CA 1
ATOM 2438 C C . THR A 1 299 ? 25.856 25.688 -34.499 1.00 88.25 299 THR A C 1
ATOM 2440 O O . THR A 1 299 ? 25.673 24.649 -35.134 1.00 88.25 299 THR A O 1
ATOM 2443 N N . LYS A 1 300 ? 27.049 25.992 -33.968 1.00 85.62 300 LYS A N 1
ATOM 2444 C CA . LYS A 1 300 ? 28.252 25.155 -34.118 1.00 85.62 300 LYS A CA 1
ATOM 2445 C C . LYS A 1 300 ? 28.032 23.693 -33.699 1.00 85.62 300 LYS A C 1
ATOM 2447 O O . LYS A 1 300 ? 28.561 22.792 -34.335 1.00 85.62 300 LYS A O 1
ATOM 2452 N N . LYS A 1 301 ? 27.244 23.446 -32.644 1.00 83.56 301 LYS A N 1
ATOM 2453 C CA . LYS A 1 301 ? 26.910 22.089 -32.164 1.00 83.56 301 LYS A CA 1
ATOM 2454 C C . LYS A 1 301 ? 25.777 21.433 -32.966 1.00 83.56 301 LYS A C 1
ATOM 2456 O O . LYS A 1 301 ? 25.696 20.206 -33.017 1.00 83.56 301 LYS A O 1
ATOM 2461 N N . GLY A 1 302 ? 24.883 22.231 -33.548 1.00 79.19 302 GLY A N 1
ATOM 2462 C CA . GLY A 1 302 ? 23.801 21.749 -34.402 1.00 79.19 302 GLY A CA 1
ATOM 2463 C C . GLY A 1 302 ? 24.296 21.240 -35.756 1.00 79.19 302 GLY A C 1
ATOM 2464 O O . GLY A 1 302 ? 23.786 20.234 -36.243 1.00 79.19 302 GLY A O 1
ATOM 2465 N N . GLY A 1 303 ? 25.318 21.892 -36.316 1.00 85.31 303 GLY A N 1
ATOM 2466 C CA . GLY A 1 303 ? 25.832 21.582 -37.649 1.00 85.31 303 GLY A CA 1
ATOM 2467 C C . GLY A 1 303 ? 24.813 21.876 -38.758 1.00 85.31 303 GLY A C 1
ATOM 2468 O O . GLY A 1 303 ? 23.762 22.470 -38.509 1.00 85.31 303 GLY A O 1
ATOM 2469 N N . ILE A 1 304 ? 25.144 21.449 -39.979 1.00 88.88 304 ILE A N 1
ATOM 2470 C CA . ILE A 1 304 ? 24.360 21.710 -41.204 1.00 88.88 304 ILE A CA 1
ATOM 2471 C C . ILE A 1 304 ? 23.690 20.448 -41.774 1.00 88.88 304 ILE A C 1
ATOM 2473 O O . ILE A 1 304 ? 22.675 20.522 -42.450 1.00 88.88 304 ILE A O 1
ATOM 2477 N N . ALA A 1 305 ? 24.187 19.256 -41.427 1.00 90.44 305 ALA A N 1
ATOM 2478 C CA . ALA A 1 305 ? 23.751 17.993 -42.032 1.00 90.44 305 ALA A CA 1
ATOM 2479 C C . ALA A 1 305 ? 22.448 17.401 -41.451 1.00 90.44 305 ALA A C 1
ATOM 2481 O O . ALA A 1 305 ? 21.982 16.356 -41.906 1.00 90.44 305 ALA A O 1
ATOM 2482 N N . GLN A 1 306 ? 21.891 17.996 -40.392 1.00 93.69 306 GLN A N 1
ATOM 2483 C CA . GLN A 1 306 ? 20.816 17.392 -39.588 1.00 93.69 306 GLN A CA 1
ATOM 2484 C C . GLN A 1 306 ? 19.497 18.171 -39.633 1.00 93.69 306 GLN A C 1
ATOM 2486 O O . GLN A 1 306 ? 18.566 17.847 -38.893 1.00 93.69 306 GLN A O 1
ATOM 2491 N N . PHE A 1 307 ? 19.397 19.151 -40.530 1.00 94.44 307 PHE A N 1
ATOM 2492 C CA . PHE A 1 307 ? 18.158 19.844 -40.853 1.00 94.44 307 PHE A CA 1
ATOM 2493 C C . PHE A 1 307 ? 17.753 19.531 -42.294 1.00 94.44 307 PHE A C 1
ATOM 2495 O O . PHE A 1 307 ? 18.257 20.143 -43.224 1.00 94.44 307 PHE A O 1
ATOM 2502 N N . TYR A 1 308 ? 16.868 18.556 -42.489 1.00 94.81 308 TYR A N 1
ATOM 2503 C CA . TYR A 1 308 ? 16.405 18.107 -43.808 1.00 94.81 308 TYR A CA 1
ATOM 2504 C C . TYR A 1 308 ? 14.919 17.725 -43.750 1.00 94.81 308 TYR A C 1
ATOM 2506 O O . TYR A 1 308 ? 14.444 17.334 -42.671 1.00 94.81 308 TYR A O 1
ATOM 2514 N N . PRO A 1 309 ? 14.184 17.816 -44.877 1.00 94.69 309 PRO A N 1
ATOM 2515 C CA . PRO A 1 309 ? 12.802 17.367 -44.942 1.00 94.69 309 PRO A CA 1
ATOM 2516 C C . PRO A 1 309 ? 12.729 15.838 -44.903 1.00 94.69 309 PRO A C 1
ATOM 2518 O O . PRO A 1 309 ? 13.468 15.138 -45.599 1.00 94.69 309 PRO A O 1
ATOM 2521 N N . ILE A 1 310 ? 11.796 15.319 -44.110 1.00 94.94 310 ILE A N 1
ATOM 2522 C CA . ILE A 1 310 ? 11.383 13.916 -44.162 1.00 94.94 310 ILE A CA 1
ATOM 2523 C C . ILE A 1 310 ? 9.973 13.887 -44.743 1.00 94.94 310 ILE A C 1
ATOM 2525 O O . ILE A 1 310 ? 9.042 14.393 -44.117 1.00 94.94 310 ILE A O 1
ATOM 2529 N N . TYR A 1 311 ? 9.821 13.322 -45.936 1.00 93.06 311 TYR A N 1
ATOM 2530 C CA . TYR A 1 311 ? 8.541 13.252 -46.633 1.00 93.06 311 TYR A CA 1
ATOM 2531 C C . TYR A 1 311 ? 7.741 12.060 -46.128 1.00 93.06 311 TYR A C 1
ATOM 2533 O O . TYR A 1 311 ? 8.183 10.911 -46.224 1.00 93.06 311 TYR A O 1
ATOM 2541 N N . VAL A 1 312 ? 6.569 12.351 -45.573 1.00 90.62 312 VAL A N 1
ATOM 2542 C CA . VAL A 1 312 ? 5.661 11.368 -44.989 1.00 90.62 312 VAL A CA 1
ATOM 2543 C C . VAL A 1 312 ? 4.390 11.314 -45.815 1.00 90.62 312 VAL A C 1
ATOM 2545 O O . VAL A 1 312 ? 3.740 12.340 -45.972 1.00 90.62 312 VAL A O 1
ATOM 2548 N N . ASP A 1 313 ? 4.033 10.126 -46.296 1.00 89.50 313 ASP A N 1
ATOM 2549 C CA . ASP A 1 313 ? 2.766 9.897 -46.990 1.00 89.50 313 ASP A CA 1
ATOM 2550 C C . ASP A 1 313 ? 1.585 10.223 -46.067 1.00 89.50 313 ASP A C 1
ATOM 2552 O O . ASP A 1 313 ? 1.517 9.753 -44.920 1.00 89.50 313 ASP A O 1
ATOM 2556 N N . ASP A 1 314 ? 0.660 11.041 -46.561 1.00 85.94 314 ASP A N 1
ATOM 2557 C CA . ASP A 1 314 ? -0.436 11.569 -45.756 1.00 85.94 314 ASP A CA 1
ATOM 2558 C C . ASP A 1 314 ? -1.452 10.488 -45.361 1.00 85.94 314 ASP A C 1
ATOM 2560 O O . ASP A 1 314 ? -2.055 10.595 -44.286 1.00 85.94 314 ASP A O 1
ATOM 2564 N N . ASN A 1 315 ? -1.578 9.423 -46.160 1.00 86.12 315 ASN A N 1
ATOM 2565 C CA . ASN A 1 315 ? -2.519 8.324 -45.953 1.00 86.12 315 ASN A CA 1
ATOM 2566 C C . ASN A 1 315 ? -1.891 7.184 -45.147 1.00 86.12 315 ASN A C 1
ATOM 2568 O O . ASN A 1 315 ? -2.434 6.761 -44.128 1.00 86.12 315 ASN A O 1
ATOM 2572 N N . THR A 1 316 ? -0.731 6.684 -45.577 1.00 86.38 316 THR A N 1
ATOM 2573 C CA . THR A 1 316 ? -0.109 5.494 -44.983 1.00 86.38 316 THR A CA 1
ATOM 2574 C C . THR A 1 316 ? 0.758 5.814 -43.773 1.00 86.38 316 THR A C 1
ATOM 2576 O O . THR A 1 316 ? 1.216 4.888 -43.103 1.00 86.38 316 THR A O 1
ATOM 2579 N N . LYS A 1 317 ? 1.061 7.097 -43.521 1.00 84.94 317 LYS A N 1
ATOM 2580 C CA . LYS A 1 317 ? 1.986 7.551 -42.466 1.00 84.94 317 LYS A CA 1
ATOM 2581 C C . LYS A 1 317 ? 3.347 6.851 -42.532 1.00 84.94 317 LYS A C 1
ATOM 2583 O O . LYS A 1 317 ? 3.948 6.539 -41.504 1.00 84.94 317 LYS A O 1
ATOM 2588 N N . LYS A 1 318 ? 3.842 6.594 -43.746 1.00 87.81 318 LYS A N 1
ATOM 2589 C CA . LYS A 1 318 ? 5.173 6.016 -43.984 1.00 87.81 318 LYS A CA 1
ATOM 2590 C C . LYS A 1 318 ? 6.116 7.094 -44.492 1.00 87.81 318 LYS A C 1
ATOM 2592 O O . LYS A 1 318 ? 5.692 8.008 -45.193 1.00 87.81 318 LYS A O 1
ATOM 2597 N N . ILE A 1 319 ? 7.393 6.985 -44.134 1.00 90.88 319 ILE A N 1
ATOM 2598 C CA . ILE A 1 319 ? 8.433 7.822 -44.735 1.00 90.88 319 ILE A CA 1
ATOM 2599 C C . ILE A 1 319 ? 8.651 7.303 -46.152 1.00 90.88 319 ILE A C 1
ATOM 2601 O O . ILE A 1 319 ? 9.027 6.146 -46.322 1.00 90.88 319 ILE A O 1
ATOM 2605 N N . ILE A 1 320 ? 8.396 8.150 -47.144 1.00 91.44 320 ILE A N 1
ATOM 2606 C CA . ILE A 1 320 ? 8.554 7.799 -48.560 1.00 91.44 320 ILE A CA 1
ATOM 2607 C C . ILE A 1 320 ? 9.860 8.333 -49.145 1.00 91.44 320 ILE A C 1
ATOM 2609 O O . ILE A 1 320 ? 10.378 7.774 -50.106 1.00 91.44 320 ILE A O 1
ATOM 2613 N N . ARG A 1 321 ? 10.410 9.410 -48.567 1.00 92.94 321 ARG A N 1
ATOM 2614 C CA . ARG A 1 321 ? 11.663 10.019 -49.023 1.00 92.94 321 ARG A CA 1
ATOM 2615 C C . ARG A 1 321 ? 12.333 10.813 -47.907 1.00 92.94 321 ARG A C 1
ATOM 2617 O O . ARG A 1 321 ? 11.671 11.483 -47.114 1.00 92.94 321 ARG A O 1
ATOM 2624 N N . ILE A 1 322 ? 13.660 10.779 -47.890 1.00 94.50 322 ILE A N 1
ATOM 2625 C CA . ILE A 1 322 ? 14.501 11.673 -47.091 1.00 94.50 322 ILE A CA 1
ATOM 2626 C C . ILE A 1 322 ? 15.135 12.667 -48.064 1.00 94.50 322 ILE A C 1
ATOM 2628 O O . ILE A 1 322 ? 15.750 12.255 -49.045 1.00 94.50 322 ILE A O 1
ATOM 2632 N N . GLY A 1 323 ? 14.933 13.965 -47.840 1.00 92.62 323 GLY A N 1
ATOM 2633 C CA . GLY A 1 323 ? 15.548 14.999 -48.669 1.00 92.62 323 GLY A CA 1
ATOM 2634 C C . GLY A 1 323 ? 16.941 15.399 -48.193 1.00 92.62 323 GLY A C 1
ATOM 2635 O O . GLY A 1 323 ? 17.444 14.924 -47.173 1.00 92.62 323 GLY A O 1
ATOM 2636 N N . ASN A 1 324 ? 17.556 16.312 -48.940 1.00 94.00 324 ASN A N 1
ATOM 2637 C CA . ASN A 1 324 ? 18.894 16.804 -48.632 1.00 94.00 324 ASN A CA 1
ATOM 2638 C C . ASN A 1 324 ? 18.881 17.797 -47.455 1.00 94.00 324 ASN A C 1
ATOM 2640 O O . ASN A 1 324 ? 17.884 18.500 -47.255 1.00 94.00 324 ASN A O 1
ATOM 2644 N N . PRO A 1 325 ? 19.979 17.879 -46.681 1.00 93.88 325 PRO A N 1
ATOM 2645 C CA . PRO A 1 325 ? 20.162 18.926 -45.683 1.00 93.88 325 PRO A CA 1
ATOM 2646 C C . PRO A 1 325 ? 20.061 20.329 -46.276 1.00 93.88 325 PRO A C 1
ATOM 2648 O O . PRO A 1 325 ? 20.512 20.575 -47.392 1.00 93.88 325 PRO A O 1
ATOM 2651 N N . LEU A 1 326 ? 19.466 21.238 -45.509 1.00 92.81 326 LEU A N 1
ATOM 2652 C CA . LEU A 1 326 ? 19.337 22.648 -45.846 1.00 92.81 326 LEU A CA 1
ATOM 2653 C C . LEU A 1 326 ? 20.289 23.476 -44.988 1.00 92.81 326 LEU A C 1
ATOM 2655 O O . LEU A 1 326 ? 20.260 23.394 -43.753 1.00 92.81 326 LEU A O 1
ATOM 2659 N N . GLU A 1 327 ? 21.050 24.347 -45.644 1.00 90.69 327 GLU A N 1
ATOM 2660 C CA . GLU A 1 327 ? 21.891 25.337 -44.973 1.00 90.69 327 GLU A CA 1
ATOM 2661 C C . GLU A 1 327 ? 21.055 26.279 -44.089 1.00 90.69 327 GLU A C 1
ATOM 2663 O O . GLU A 1 327 ? 19.872 26.479 -44.370 1.00 90.69 327 GLU A O 1
ATOM 2668 N N . PRO A 1 328 ? 21.596 26.827 -42.984 1.00 88.25 328 PRO A N 1
ATOM 2669 C CA . PRO A 1 328 ? 20.818 27.585 -41.997 1.00 88.25 328 PRO A CA 1
ATOM 2670 C C . PRO A 1 328 ? 20.057 28.806 -42.533 1.00 88.25 328 PRO A C 1
ATOM 2672 O O . PRO A 1 328 ? 19.077 29.219 -41.920 1.00 88.25 328 PRO A O 1
ATOM 2675 N N . ASP A 1 329 ? 20.512 29.377 -43.641 1.00 88.81 329 ASP A N 1
ATOM 2676 C CA . ASP A 1 329 ? 19.946 30.537 -44.331 1.00 88.81 329 ASP A CA 1
ATOM 2677 C C . ASP A 1 329 ? 18.827 30.177 -45.324 1.00 88.81 329 ASP A C 1
ATOM 2679 O O . ASP A 1 329 ? 18.077 31.051 -45.757 1.00 88.81 329 ASP A O 1
ATOM 2683 N N . VAL A 1 330 ? 18.659 28.892 -45.649 1.00 90.25 330 VAL A N 1
ATOM 2684 C CA . VAL A 1 330 ? 17.630 28.416 -46.580 1.00 90.25 330 VAL A CA 1
ATOM 2685 C C . VAL A 1 330 ? 16.297 28.200 -45.855 1.00 90.25 330 VAL A C 1
ATOM 2687 O O . VAL A 1 330 ? 16.205 27.427 -44.891 1.00 90.25 330 VAL A O 1
ATOM 2690 N N . ASP A 1 331 ? 15.226 28.834 -46.345 1.00 89.06 331 ASP A N 1
ATOM 2691 C CA . ASP A 1 331 ? 13.871 28.643 -45.812 1.00 89.06 331 ASP A CA 1
ATOM 2692 C C . ASP A 1 331 ? 13.432 27.181 -45.987 1.00 89.06 331 ASP A C 1
ATOM 2694 O O . ASP A 1 331 ? 13.459 26.629 -47.087 1.00 89.06 331 ASP A O 1
ATOM 2698 N N . ARG A 1 332 ? 12.967 26.550 -44.906 1.00 88.75 332 ARG A N 1
ATOM 2699 C CA . ARG A 1 332 ? 12.443 25.179 -44.927 1.00 88.75 332 ARG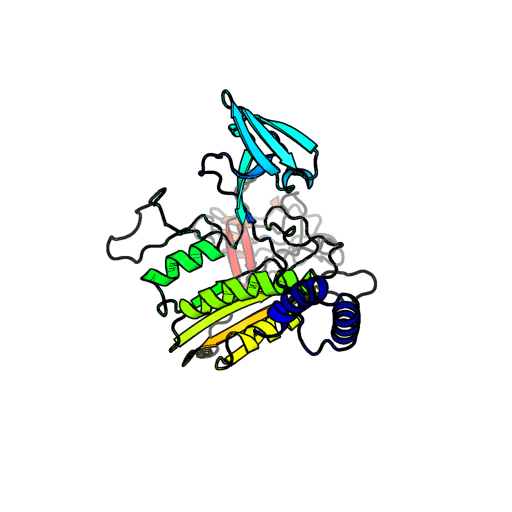 A CA 1
ATOM 2700 C C . ARG A 1 332 ? 11.252 24.982 -45.868 1.00 88.75 332 ARG A C 1
ATOM 2702 O O . ARG A 1 332 ? 11.004 23.861 -46.295 1.00 88.75 332 ARG A O 1
ATOM 2709 N N . ASN A 1 333 ? 10.500 26.038 -46.179 1.00 88.19 333 ASN A N 1
ATOM 2710 C CA . ASN A 1 333 ? 9.342 25.965 -47.072 1.00 88.19 333 ASN A CA 1
ATOM 2711 C C . ASN A 1 333 ? 9.734 25.975 -48.560 1.00 88.19 333 ASN A C 1
ATOM 2713 O O . ASN A 1 333 ? 8.863 25.797 -49.409 1.00 88.19 333 ASN A O 1
ATOM 2717 N N . SER A 1 334 ? 11.019 26.178 -48.873 1.00 89.12 334 SER A N 1
ATOM 2718 C CA . SER A 1 334 ? 11.547 26.170 -50.245 1.00 89.12 334 SER A CA 1
ATOM 2719 C C . SER A 1 334 ? 11.769 24.767 -50.817 1.00 89.12 334 SER A C 1
ATOM 2721 O O . SER A 1 334 ? 12.104 24.630 -51.991 1.00 89.12 334 SER A O 1
ATOM 2723 N N . VAL A 1 335 ? 11.592 23.720 -50.006 1.00 89.56 335 VAL A N 1
ATOM 2724 C CA . VAL A 1 335 ? 11.809 22.339 -50.446 1.00 89.56 335 VAL A CA 1
ATOM 2725 C C . VAL A 1 335 ? 10.764 21.885 -51.456 1.00 89.56 335 VAL A C 1
ATOM 2727 O O . VAL A 1 335 ? 9.621 22.345 -51.449 1.00 89.56 335 VAL A O 1
ATOM 2730 N N . GLU A 1 336 ? 11.165 20.933 -52.299 1.00 89.69 336 GLU A N 1
ATOM 2731 C CA . GLU A 1 336 ? 10.287 20.258 -53.252 1.00 89.69 336 GLU A CA 1
ATOM 2732 C C . GLU A 1 336 ? 9.017 19.770 -52.541 1.00 89.69 336 GLU A C 1
ATOM 2734 O O . GLU A 1 336 ? 9.096 19.146 -51.479 1.00 89.69 336 GLU A O 1
ATOM 2739 N N . LYS A 1 337 ? 7.849 20.069 -53.109 1.00 89.50 337 LYS A N 1
ATOM 2740 C CA . LYS A 1 337 ? 6.564 19.554 -52.631 1.00 89.50 337 LYS A CA 1
ATOM 2741 C C . LYS A 1 337 ? 6.250 18.274 -53.390 1.00 89.50 337 LYS A C 1
ATOM 2743 O O . LYS A 1 337 ? 6.361 18.252 -54.610 1.00 89.50 337 LYS A O 1
ATOM 2748 N N . ILE A 1 338 ? 5.867 17.233 -52.663 1.00 89.62 338 ILE A N 1
ATOM 2749 C CA . ILE A 1 338 ? 5.486 15.944 -53.235 1.00 89.62 338 ILE A CA 1
ATOM 2750 C C . ILE A 1 338 ? 3.989 15.779 -53.001 1.00 89.62 338 ILE A C 1
ATOM 2752 O O . ILE A 1 338 ? 3.539 15.834 -51.857 1.00 89.62 338 ILE A O 1
ATOM 2756 N N . ASP A 1 339 ? 3.223 15.602 -54.074 1.00 89.56 339 ASP A N 1
ATOM 2757 C CA . ASP A 1 339 ? 1.777 15.422 -53.975 1.00 89.56 339 ASP A CA 1
ATOM 2758 C C . ASP A 1 339 ? 1.444 14.176 -53.141 1.00 89.56 339 ASP A C 1
ATOM 2760 O O . ASP A 1 339 ? 2.014 13.103 -53.338 1.00 89.56 339 ASP A O 1
ATOM 2764 N N . GLY A 1 340 ? 0.534 14.333 -52.176 1.00 87.19 340 GLY A N 1
ATOM 2765 C CA . GLY A 1 340 ? 0.152 13.273 -51.235 1.00 87.19 340 GLY A CA 1
ATOM 2766 C C . GLY A 1 340 ? 1.148 13.017 -50.096 1.00 87.19 340 GLY A C 1
ATOM 2767 O O . GLY A 1 340 ? 0.950 12.077 -49.323 1.00 87.19 340 GLY A O 1
ATOM 2768 N N . ALA A 1 341 ? 2.203 13.831 -49.966 1.00 89.00 341 ALA A N 1
ATOM 2769 C CA . ALA A 1 341 ? 3.161 13.713 -48.877 1.00 89.00 341 ALA A CA 1
ATOM 2770 C C . ALA A 1 341 ? 3.504 15.050 -48.212 1.00 89.00 341 ALA A C 1
ATOM 2772 O O . ALA A 1 341 ? 3.825 16.056 -48.847 1.00 89.00 341 ALA A O 1
ATOM 2773 N N . THR A 1 342 ? 3.560 15.026 -46.884 1.00 89.25 342 THR A N 1
ATOM 2774 C CA . THR A 1 342 ? 3.949 16.175 -46.068 1.00 89.25 342 THR A CA 1
ATOM 2775 C C . THR A 1 342 ? 5.448 16.157 -45.763 1.00 89.25 342 THR A C 1
ATOM 2777 O O . THR A 1 342 ? 5.973 15.189 -45.206 1.00 89.25 342 THR A O 1
ATOM 2780 N N . ALA A 1 343 ? 6.142 17.266 -46.044 1.00 91.50 343 ALA A N 1
ATOM 2781 C CA . ALA A 1 343 ? 7.522 17.489 -45.610 1.00 91.50 343 ALA A CA 1
ATOM 2782 C C . ALA A 1 343 ? 7.577 17.840 -44.111 1.00 91.50 343 ALA A C 1
ATOM 2784 O O . ALA A 1 343 ? 7.144 18.912 -43.681 1.00 91.50 343 ALA A O 1
ATOM 2785 N N . VAL A 1 344 ? 8.126 16.937 -43.298 1.00 91.25 344 VAL A N 1
ATOM 2786 C CA . VAL A 1 344 ? 8.254 17.099 -41.845 1.00 91.25 344 VAL A CA 1
ATOM 2787 C C . VAL A 1 344 ? 9.645 17.614 -41.487 1.00 91.25 344 VAL A C 1
ATOM 2789 O O . VAL A 1 344 ? 10.654 17.049 -41.909 1.00 91.25 344 VAL A O 1
ATOM 2792 N N . PHE A 1 345 ? 9.690 18.647 -40.642 1.00 92.44 345 PHE A N 1
ATOM 2793 C CA . PHE A 1 345 ? 10.921 19.251 -40.128 1.00 92.44 345 PHE A CA 1
ATOM 2794 C C . PHE A 1 345 ? 11.016 19.182 -38.593 1.00 92.44 345 PHE A C 1
ATOM 2796 O O . PHE A 1 345 ? 9.991 19.117 -37.906 1.00 92.44 345 PHE A O 1
ATOM 2803 N N . PRO A 1 346 ? 12.235 19.249 -38.023 1.00 91.50 346 PRO A N 1
ATOM 2804 C CA . PRO A 1 346 ? 12.472 19.232 -36.581 1.00 91.50 346 PRO A CA 1
ATOM 2805 C C . PRO A 1 346 ? 12.147 20.587 -35.927 1.00 91.50 346 PRO A C 1
ATOM 2807 O O . PRO A 1 346 ? 13.004 21.227 -35.329 1.00 91.50 346 PRO A O 1
ATOM 2810 N N . VAL A 1 347 ? 10.892 21.029 -35.996 1.00 89.56 347 VAL A N 1
ATOM 2811 C CA . VAL A 1 347 ? 10.451 22.343 -35.491 1.00 89.56 347 VAL A CA 1
ATOM 2812 C C . VAL A 1 347 ? 9.680 22.177 -34.182 1.00 89.56 347 VAL A C 1
ATOM 2814 O O . VAL A 1 347 ? 8.976 21.182 -33.988 1.00 89.56 347 VAL A O 1
ATOM 2817 N N . ARG A 1 348 ? 9.874 23.090 -33.229 1.00 84.19 348 ARG A N 1
ATOM 2818 C CA . ARG A 1 348 ? 9.125 23.155 -31.961 1.00 84.19 348 ARG A CA 1
ATOM 2819 C C . ARG A 1 348 ? 7.777 23.860 -32.141 1.00 84.19 348 ARG A C 1
ATOM 2821 O O . ARG A 1 348 ? 7.535 24.512 -33.148 1.00 84.19 348 ARG A O 1
ATOM 2828 N N . ASP A 1 349 ? 6.911 23.738 -31.138 1.00 80.06 349 ASP A N 1
ATOM 2829 C CA . ASP A 1 349 ? 5.574 24.350 -31.158 1.00 80.06 349 ASP A CA 1
ATOM 2830 C C . ASP A 1 349 ? 5.645 25.892 -31.147 1.00 80.06 349 ASP A C 1
ATOM 2832 O O . ASP A 1 349 ? 4.749 26.556 -31.654 1.00 80.06 349 ASP A O 1
ATOM 2836 N N . ASP A 1 350 ? 6.744 26.449 -30.630 1.00 80.62 350 ASP A N 1
ATOM 2837 C CA . ASP A 1 350 ? 7.094 27.878 -30.645 1.00 80.62 350 ASP A CA 1
ATOM 2838 C C . ASP A 1 350 ? 7.737 28.340 -31.973 1.00 80.62 350 ASP A C 1
ATOM 2840 O O . ASP A 1 350 ? 8.134 29.494 -32.105 1.00 80.62 350 ASP A O 1
ATOM 2844 N N . GLY A 1 351 ? 7.856 27.448 -32.965 1.00 84.69 351 GLY A N 1
ATOM 2845 C CA . GLY A 1 351 ? 8.445 27.736 -34.273 1.00 84.69 351 GLY A CA 1
ATOM 2846 C C . GLY A 1 351 ? 9.970 27.617 -34.339 1.00 84.69 351 GLY A C 1
ATOM 2847 O O . GLY A 1 351 ? 10.526 27.731 -35.432 1.00 84.69 351 GLY A O 1
ATOM 2848 N N . VAL A 1 352 ? 10.652 27.337 -33.221 1.00 88.75 352 VAL A N 1
ATOM 2849 C CA . VAL A 1 352 ? 12.116 27.218 -33.194 1.00 88.75 352 VAL A CA 1
ATOM 2850 C C . VAL A 1 352 ? 12.578 25.991 -33.979 1.00 88.75 352 VAL A C 1
ATOM 2852 O O . VAL A 1 352 ? 12.159 24.856 -33.723 1.00 88.75 352 VAL A O 1
ATOM 2855 N N . GLU A 1 353 ? 13.495 26.223 -34.916 1.00 92.38 353 GLU A N 1
ATOM 2856 C CA . GLU A 1 353 ? 14.111 25.192 -35.747 1.00 92.38 353 GLU A CA 1
ATOM 2857 C C . GLU A 1 353 ? 15.229 24.467 -34.991 1.00 92.38 353 GLU A C 1
ATOM 2859 O O . GLU A 1 353 ? 16.286 25.019 -34.671 1.00 92.38 353 GLU A O 1
ATOM 2864 N N . MET A 1 354 ? 14.986 23.196 -34.684 1.00 93.50 354 MET A N 1
ATOM 2865 C CA . MET A 1 354 ? 15.961 22.297 -34.067 1.00 93.50 354 MET A CA 1
ATOM 2866 C C . MET A 1 354 ? 16.635 21.444 -35.138 1.00 93.50 354 MET A C 1
ATOM 2868 O O . MET A 1 354 ? 16.293 21.553 -36.299 1.00 93.50 354 MET A O 1
ATOM 2872 N N . ASN A 1 355 ? 17.555 20.557 -34.758 1.00 93.25 355 ASN A N 1
ATOM 2873 C CA . ASN A 1 355 ? 18.103 19.532 -35.651 1.00 93.25 355 ASN A CA 1
ATOM 2874 C C . ASN A 1 355 ? 17.545 18.138 -35.328 1.00 93.25 355 ASN A C 1
ATOM 2876 O O . ASN A 1 355 ? 17.178 17.840 -34.182 1.00 93.25 355 ASN A O 1
ATOM 2880 N N . TRP A 1 356 ? 17.533 17.254 -36.325 1.00 94.00 356 TRP A N 1
ATOM 2881 C CA . TRP A 1 356 ? 17.353 15.821 -36.117 1.00 94.00 356 TRP A CA 1
ATOM 2882 C C . TRP A 1 356 ? 18.518 15.231 -35.314 1.00 94.00 356 TRP A C 1
ATOM 2884 O O . TRP A 1 356 ? 19.624 15.764 -35.244 1.00 94.00 356 TRP A O 1
ATOM 2894 N N . GLY A 1 357 ? 18.271 14.100 -34.664 1.00 89.69 357 GLY A N 1
ATOM 2895 C CA . GLY A 1 357 ? 19.269 13.376 -33.885 1.00 89.69 357 GLY A CA 1
ATOM 2896 C C . GLY A 1 357 ? 20.298 12.639 -34.742 1.00 89.69 357 GLY A C 1
ATOM 2897 O O . GLY A 1 357 ? 21.331 12.248 -34.207 1.00 89.69 357 GLY A O 1
ATOM 2898 N N . VAL A 1 358 ? 20.024 12.454 -36.036 1.00 91.50 358 VAL A N 1
ATOM 2899 C CA . VAL A 1 358 ? 20.823 11.682 -37.007 1.00 91.50 358 VAL A CA 1
ATOM 2900 C C . VAL A 1 358 ? 20.869 12.407 -38.357 1.00 91.50 358 VAL A C 1
ATOM 2902 O O . VAL A 1 358 ? 20.022 13.265 -38.613 1.00 91.50 358 VAL A O 1
ATOM 2905 N N . THR A 1 359 ? 21.862 12.112 -39.192 1.00 93.38 359 THR A N 1
ATOM 2906 C CA . THR A 1 359 ? 21.919 12.576 -40.592 1.00 93.38 359 THR A CA 1
ATOM 2907 C C . THR A 1 359 ? 20.907 11.815 -41.451 1.00 93.38 359 THR A C 1
ATOM 2909 O O . THR A 1 359 ? 20.366 10.802 -41.003 1.00 93.38 359 THR A O 1
ATOM 2912 N N . GLY A 1 360 ? 20.639 12.295 -42.670 1.00 91.75 360 GLY A N 1
ATOM 2913 C CA . GLY A 1 360 ? 19.708 11.629 -43.589 1.00 91.75 360 GLY A CA 1
ATOM 2914 C C . GLY A 1 360 ? 20.126 10.192 -43.920 1.00 91.75 360 GLY A C 1
ATOM 2915 O O . GLY A 1 360 ? 19.308 9.282 -43.849 1.00 91.75 360 GLY A O 1
ATOM 2916 N N . GLU A 1 361 ? 21.418 9.967 -44.159 1.00 92.62 361 GLU A N 1
ATOM 2917 C CA . GLU A 1 361 ? 21.983 8.633 -44.408 1.00 92.62 361 GLU A CA 1
ATOM 2918 C C . GLU A 1 361 ? 21.780 7.685 -43.216 1.00 92.62 361 GLU A C 1
ATOM 2920 O O . GLU A 1 361 ? 21.254 6.584 -43.358 1.00 92.62 361 GLU A O 1
ATOM 2925 N N . SER A 1 362 ? 22.104 8.138 -42.000 1.00 91.38 362 SER A N 1
ATOM 2926 C CA . SER A 1 362 ? 21.871 7.340 -40.792 1.00 91.38 362 SER A CA 1
ATOM 2927 C C . SER A 1 362 ? 20.383 7.077 -40.544 1.00 91.38 362 SER A C 1
ATOM 2929 O O . SER A 1 362 ? 20.029 6.025 -40.018 1.00 91.38 362 SER A O 1
ATOM 2931 N N . LEU A 1 363 ? 19.499 8.012 -40.905 1.00 92.25 363 LEU A N 1
ATOM 2932 C CA . LEU A 1 363 ? 18.057 7.792 -40.823 1.00 92.25 363 LEU A CA 1
ATOM 2933 C C . LEU A 1 363 ? 17.596 6.708 -41.804 1.00 92.25 363 LEU A C 1
ATOM 2935 O O . LEU A 1 363 ? 16.751 5.898 -41.429 1.00 92.25 363 LEU A O 1
ATOM 2939 N N . GLN A 1 364 ? 18.158 6.665 -43.014 1.00 92.50 364 GLN A N 1
ATOM 2940 C CA . GLN A 1 364 ? 17.850 5.623 -43.993 1.00 92.50 364 GLN A CA 1
ATOM 2941 C C . GLN A 1 364 ? 18.234 4.233 -43.472 1.00 92.50 364 GLN A C 1
ATOM 2943 O O . GLN A 1 364 ? 17.434 3.305 -43.574 1.00 92.50 364 GLN A O 1
ATOM 2948 N N . ASN A 1 365 ? 19.401 4.103 -42.836 1.00 91.19 365 ASN A N 1
ATOM 2949 C CA . ASN A 1 365 ? 19.821 2.841 -42.216 1.00 91.19 365 ASN A CA 1
ATOM 2950 C C . ASN A 1 365 ? 18.846 2.410 -41.110 1.00 91.19 365 ASN A C 1
ATOM 2952 O O . ASN A 1 365 ? 18.360 1.282 -41.114 1.00 91.19 365 ASN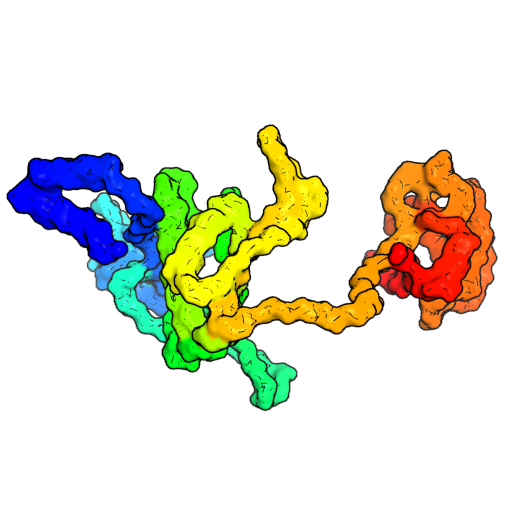 A O 1
ATOM 2956 N N . LEU A 1 366 ? 18.457 3.339 -40.227 1.00 88.69 366 LEU A N 1
ATOM 2957 C CA . LEU A 1 366 ? 17.476 3.058 -39.174 1.00 88.69 366 LEU A CA 1
ATOM 2958 C C . LEU A 1 366 ? 16.091 2.682 -39.731 1.00 88.69 366 LEU A C 1
ATOM 2960 O O . LEU A 1 366 ? 15.374 1.911 -39.097 1.00 88.69 366 LEU A O 1
ATOM 2964 N N . LEU A 1 367 ? 15.687 3.227 -40.884 1.00 87.94 367 LEU A N 1
ATOM 2965 C CA . LEU A 1 367 ? 14.441 2.837 -41.553 1.00 87.94 367 LEU A CA 1
ATOM 2966 C C . LEU A 1 367 ? 14.507 1.407 -42.082 1.00 87.94 367 LEU A C 1
ATOM 2968 O O . LEU A 1 367 ? 13.561 0.650 -41.872 1.00 87.94 367 LEU A O 1
ATOM 2972 N N . ASN A 1 368 ? 15.621 1.037 -42.717 1.00 88.62 368 ASN A N 1
ATOM 2973 C CA . ASN A 1 368 ? 15.838 -0.308 -43.252 1.00 88.62 368 ASN A CA 1
ATOM 2974 C C . ASN A 1 368 ? 15.830 -1.370 -42.137 1.00 88.62 368 ASN A C 1
ATOM 2976 O O . ASN A 1 368 ? 15.345 -2.478 -42.343 1.00 88.62 368 ASN A O 1
ATOM 2980 N N . GLU A 1 369 ? 16.301 -1.011 -40.941 1.00 85.81 369 GLU A N 1
ATOM 2981 C CA . GLU A 1 369 ? 16.291 -1.868 -39.747 1.00 85.81 369 GLU A CA 1
ATOM 2982 C C . GLU A 1 369 ? 14.952 -1.846 -38.977 1.00 85.81 369 GLU A C 1
ATOM 2984 O O . GLU A 1 369 ? 14.816 -2.487 -37.935 1.00 85.81 369 GLU A O 1
ATOM 2989 N N . GLY A 1 370 ? 13.945 -1.091 -39.438 1.00 84.19 370 GLY A N 1
ATOM 2990 C CA . GLY A 1 370 ? 12.652 -0.976 -38.751 1.00 84.19 370 GLY A CA 1
ATOM 2991 C C . GLY A 1 370 ? 12.717 -0.227 -37.410 1.00 84.19 370 GLY A C 1
ATOM 2992 O O . GLY A 1 370 ? 11.825 -0.350 -36.569 1.00 84.19 370 GLY A O 1
ATOM 2993 N N . LEU A 1 371 ? 13.763 0.575 -37.193 1.00 85.44 371 LEU A N 1
ATOM 2994 C CA . LEU A 1 371 ? 14.039 1.300 -35.948 1.00 85.44 371 LEU A CA 1
ATOM 2995 C C . LEU A 1 371 ? 13.461 2.721 -35.929 1.00 85.44 371 LEU A C 1
ATOM 2997 O O . LEU A 1 371 ? 13.785 3.511 -35.039 1.00 85.44 371 LEU A O 1
ATOM 3001 N N . VAL A 1 372 ? 12.585 3.073 -36.871 1.00 86.94 372 VAL A N 1
ATOM 3002 C CA . VAL A 1 372 ? 11.938 4.390 -36.962 1.00 86.94 372 VAL A CA 1
ATOM 3003 C C . VAL A 1 372 ? 10.431 4.217 -37.065 1.00 86.94 372 VAL A C 1
ATOM 3005 O O . VAL A 1 372 ? 9.942 3.374 -37.809 1.00 86.94 372 VAL A O 1
ATOM 3008 N N . ARG A 1 373 ? 9.679 5.049 -36.342 1.00 85.44 373 ARG A N 1
ATOM 3009 C CA . ARG A 1 373 ? 8.217 5.093 -36.442 1.00 85.44 373 ARG A CA 1
ATOM 3010 C C . ARG A 1 373 ? 7.684 6.515 -36.443 1.00 85.44 373 ARG A C 1
ATOM 3012 O O . ARG A 1 373 ? 8.256 7.410 -35.812 1.00 85.44 373 ARG A O 1
ATOM 3019 N N . ILE A 1 374 ? 6.544 6.697 -37.093 1.00 83.88 374 ILE A N 1
ATOM 3020 C CA . ILE A 1 374 ? 5.774 7.939 -37.074 1.00 83.88 374 ILE A CA 1
ATOM 3021 C C . ILE A 1 374 ? 4.649 7.800 -36.048 1.00 83.88 374 ILE A C 1
ATOM 3023 O O . ILE A 1 374 ? 4.089 6.726 -35.853 1.00 83.88 374 ILE A O 1
ATOM 3027 N N . THR A 1 375 ? 4.364 8.885 -35.338 1.00 79.31 375 THR A N 1
ATOM 3028 C CA . THR A 1 375 ? 3.257 8.979 -34.384 1.00 79.31 375 THR A CA 1
ATOM 3029 C C . THR A 1 375 ? 2.506 10.281 -34.607 1.00 79.31 375 THR A C 1
ATOM 3031 O O . THR A 1 375 ? 3.138 11.310 -34.866 1.00 79.31 375 THR A O 1
ATOM 3034 N N . ASP A 1 376 ? 1.185 10.251 -34.461 1.00 65.62 376 ASP A N 1
ATOM 3035 C CA . ASP A 1 376 ? 0.360 11.446 -34.611 1.00 65.62 376 ASP A CA 1
ATOM 3036 C C . ASP A 1 376 ? 0.644 12.465 -33.494 1.00 65.62 376 ASP A C 1
ATOM 3038 O O . ASP A 1 376 ? 0.828 12.132 -32.315 1.00 65.62 376 ASP A O 1
ATOM 3042 N N . GLY A 1 377 ? 0.723 13.742 -33.867 1.00 58.75 377 GLY A N 1
ATOM 3043 C CA . GLY A 1 377 ? 0.791 14.855 -32.922 1.00 58.75 377 GLY A CA 1
ATOM 3044 C C . GLY A 1 377 ? -0.583 15.160 -32.313 1.00 58.75 377 GLY A C 1
ATOM 3045 O O . GLY A 1 377 ? -1.608 15.010 -32.970 1.00 58.75 377 GLY A O 1
ATOM 3046 N N . LYS A 1 378 ? -0.633 15.629 -31.056 1.00 44.47 378 LYS A N 1
ATOM 3047 C CA . LYS A 1 378 ? -1.888 16.103 -30.438 1.00 44.47 378 LYS A CA 1
ATOM 3048 C C . LYS A 1 378 ? -2.404 17.346 -31.186 1.00 44.47 378 LYS A C 1
ATOM 3050 O O . LYS A 1 378 ? -1.672 18.329 -31.286 1.00 44.47 378 LYS A O 1
ATOM 3055 N N . GLN A 1 379 ? -3.664 17.324 -31.631 1.00 38.62 379 GLN A N 1
ATOM 3056 C CA . GLN A 1 379 ? -4.397 18.454 -32.231 1.00 38.62 379 GLN A CA 1
ATOM 3057 C C . GLN A 1 379 ? -4.665 19.576 -31.203 1.00 38.62 379 GLN A C 1
ATOM 3059 O O . GLN A 1 379 ? -5.788 19.751 -30.743 1.00 38.62 379 GLN A O 1
ATOM 3064 N N . ARG A 1 380 ? -3.647 20.327 -30.769 1.00 36.06 380 ARG A N 1
ATOM 3065 C CA . ARG A 1 380 ? -3.873 21.546 -29.958 1.00 36.06 380 ARG A CA 1
ATOM 3066 C C . ARG A 1 380 ? -3.534 22.854 -30.667 1.00 36.06 380 ARG A C 1
ATOM 3068 O O . ARG A 1 380 ? -3.916 23.901 -30.167 1.00 36.06 380 ARG A O 1
ATOM 3075 N N . CYS A 1 381 ? -2.927 22.796 -31.848 1.00 30.66 381 CYS A N 1
ATOM 3076 C CA . CYS A 1 381 ? -2.719 23.947 -32.723 1.00 30.66 381 CYS A CA 1
ATOM 3077 C C . CYS A 1 381 ? -3.045 23.536 -34.163 1.00 30.66 381 CYS A C 1
ATOM 3079 O O . CYS A 1 381 ? -2.872 22.375 -34.527 1.00 30.66 381 CYS A O 1
ATOM 3081 N N . THR A 1 382 ? -3.504 24.483 -34.975 1.00 29.81 382 THR A N 1
ATOM 3082 C CA . THR A 1 382 ? -4.049 24.363 -36.345 1.00 29.81 382 THR A CA 1
ATOM 3083 C C . THR A 1 382 ? -3.102 23.798 -37.422 1.00 29.81 382 THR A C 1
ATOM 3085 O O . THR A 1 382 ? -3.326 23.991 -38.612 1.00 29.81 382 THR A O 1
ATOM 3088 N N . ARG A 1 383 ? -2.054 23.058 -37.048 1.00 36.97 383 ARG A N 1
ATOM 3089 C CA . ARG A 1 383 ? -1.201 22.278 -37.954 1.00 36.97 383 ARG A CA 1
ATOM 3090 C C . ARG A 1 383 ? -0.857 20.956 -37.273 1.00 36.97 383 ARG A C 1
ATOM 3092 O O . ARG A 1 383 ? -0.067 20.933 -36.331 1.00 36.97 383 ARG A O 1
ATOM 3099 N N . GLY A 1 384 ? -1.465 19.859 -37.723 1.00 37.81 384 GLY A N 1
ATOM 3100 C CA . GLY A 1 384 ? -1.083 18.517 -37.284 1.00 37.81 384 GLY A CA 1
ATOM 3101 C C . GLY A 1 384 ? 0.372 18.254 -37.664 1.00 37.81 384 GLY A C 1
ATOM 3102 O O . GLY A 1 384 ? 0.700 18.197 -38.844 1.00 37.81 384 GLY A O 1
ATOM 3103 N N . THR A 1 385 ? 1.265 18.150 -36.680 1.00 52.28 385 THR A N 1
ATOM 3104 C CA . THR A 1 385 ? 2.678 17.839 -36.919 1.00 52.28 385 THR A CA 1
ATOM 3105 C C . THR A 1 385 ? 2.938 16.372 -36.594 1.00 52.28 385 THR A C 1
ATOM 3107 O O . THR A 1 385 ? 2.839 15.940 -35.442 1.00 52.28 385 THR A O 1
ATOM 3110 N N . ASN A 1 386 ? 3.266 15.583 -37.619 1.00 56.22 386 ASN A N 1
ATOM 3111 C CA . ASN A 1 386 ? 3.724 14.205 -37.450 1.00 56.22 386 ASN A CA 1
ATOM 3112 C C . ASN A 1 386 ? 4.994 14.193 -36.583 1.00 56.22 386 ASN A C 1
ATOM 3114 O O . ASN A 1 386 ? 5.943 14.939 -36.838 1.00 56.22 386 ASN A O 1
ATOM 3118 N N . LYS A 1 387 ? 5.037 13.343 -35.552 1.00 73.25 387 LYS A N 1
ATOM 3119 C CA . LYS A 1 387 ? 6.211 13.185 -34.683 1.00 73.25 387 LYS A CA 1
ATOM 3120 C C . LYS A 1 387 ? 6.964 11.918 -35.053 1.00 73.25 387 LYS A C 1
ATOM 3122 O O . LYS A 1 387 ? 6.421 10.821 -34.949 1.00 73.25 387 LYS A O 1
ATOM 3127 N N . ILE A 1 388 ? 8.238 12.068 -35.400 1.00 77.81 388 ILE A N 1
ATOM 3128 C CA . ILE A 1 388 ? 9.114 10.949 -35.760 1.00 77.81 388 ILE A CA 1
ATOM 3129 C C . ILE A 1 388 ? 9.886 10.490 -34.523 1.00 77.81 388 ILE A C 1
ATOM 3131 O O . ILE A 1 388 ? 10.459 11.305 -33.786 1.00 77.81 388 ILE A O 1
ATOM 3135 N N . LYS A 1 389 ? 9.886 9.180 -34.280 1.00 75.12 389 LYS A N 1
ATOM 3136 C CA . LYS A 1 389 ? 10.582 8.532 -33.168 1.00 75.12 389 LYS A CA 1
ATOM 3137 C C . LYS A 1 389 ? 11.546 7.471 -33.688 1.00 75.12 389 LYS A C 1
ATOM 3139 O O . LYS A 1 389 ? 11.263 6.834 -34.696 1.00 75.12 389 LYS A O 1
ATOM 3144 N N . LYS A 1 390 ? 12.646 7.252 -32.969 1.00 64.50 390 LYS A N 1
ATOM 3145 C CA . LYS A 1 390 ? 13.593 6.163 -33.217 1.00 64.50 390 LYS A CA 1
ATOM 3146 C C . LYS A 1 390 ? 13.757 5.252 -32.004 1.00 64.50 390 LYS A C 1
ATOM 3148 O O . LYS A 1 390 ? 13.690 5.719 -30.862 1.00 64.50 390 LYS A O 1
ATOM 3153 N N . LYS A 1 391 ? 13.967 3.969 -32.271 1.00 66.25 391 LYS A N 1
ATOM 3154 C CA . LYS A 1 391 ? 14.441 2.974 -31.311 1.00 66.25 391 LYS A CA 1
ATOM 3155 C C . LYS A 1 391 ? 15.938 3.209 -31.072 1.00 66.25 391 LYS A C 1
ATOM 3157 O O . LYS A 1 391 ? 16.622 3.779 -31.926 1.00 66.25 391 LYS A O 1
ATOM 3162 N N . ARG A 1 392 ? 16.403 2.905 -29.863 1.00 53.22 392 ARG A N 1
ATOM 3163 C CA . ARG A 1 392 ? 17.834 2.840 -29.562 1.00 53.22 392 ARG A CA 1
ATOM 3164 C C . ARG A 1 392 ? 18.293 1.405 -29.622 1.00 53.22 392 ARG A C 1
ATOM 3166 O O . ARG A 1 392 ? 17.481 0.552 -29.200 1.00 53.22 392 ARG A O 1
#

Sequence (392 aa):
MRIMANINETISEVAKLNPELAHQIQKYVKDHSYGLVFEHNLPEAVRLYKKQPAVGDTVNILAPRGQKETEENSVPWCVKYIDNGIAYLEHDGEAKDVPLEDICVLVSYRDVIYPGLKEIDRVERGNPEDPYHMVINSENYHALEALTYAYAGKVDCIYIDPPYNNRNRSWKYNNDYVSDEDQYKHSKWLAFMERRLKLAKQLLNPDDSVLIVTIDEKEYARLGLLLEQTFPNASIQMISITINRKGAKREKMFARADEYIYIVLLGNASVVLPKGDGSEQEVRWFYLRRTDYASRRGTKKGGIAQFYPIYVDDNTKKIIRIGNPLEPDVDRNSVEKIDGATAVFPVRDDGVEMNWGVTGESLQNLLNEGLVRITDGKQRCTRGTNKIKKKR